Protein AF-A0AAD2FUW9-F1 (afdb_monomer_lite)

InterPro domains:
  IPR036770 Ankyrin repeat-containing domain superfamily [G3DSA:1.25.40.20] (1-217)
  IPR036770 Ankyrin repeat-containing domain superfamily [G3DSA:1.25.40.20] (289-373)
  IPR036770 Ankyrin repeat-containing domain superfamily [SSF48403] (142-367)

Secondary structure (DSSP, 8-state):
--HHHHHHHHTS-HHHHHHHHHHHHHHTT--HHHHHH-TT---------SHHHHHHHHHHHHTTTTTTGGGSTTSS-HHHHHHHHT-HHHHHHHHHHHHTT--S-GGG-HHHHHHHT---STT---HHHHHHHHTTTS--HHHHHHHHHHHHHT--TT---TT---HHHHHSSTT--HHHHHHHHHHHHHHTTGGGTTSEEEE-S-SSTTTTT-EEEEEEEETTTTEEEEEEGGGTEEEEE-GGGEEE----PPPPTTS--TT-EEEE-S-SSTTTTT-EEEEEEEETTTTEEEEEEGGGTEEEEE-GGGEEE-S-PPPGGG---TTS--HHHHHHHTT-HHHHHIIIIIS---S----TTS--HHHHHHH-TTGGGSHHHHHHHHHHHHHHHHHHHHHHHTT-

Radius of gyration: 22.07 Å; chains: 1; bounding box: 56×53×55 Å

Structure (mmCIF, N/CA/C/O backbone):
data_AF-A0AAD2FUW9-F1
#
_entry.id   AF-A0AAD2FUW9-F1
#
loop_
_atom_site.group_PDB
_atom_site.id
_atom_site.type_symbol
_atom_site.label_atom_id
_atom_site.label_alt_id
_atom_site.label_comp_id
_atom_site.label_asym_id
_atom_site.label_entity_id
_atom_site.label_seq_id
_atom_site.pdbx_PDB_ins_code
_atom_site.Cartn_x
_atom_site.Cartn_y
_atom_site.Cartn_z
_atom_site.occupancy
_atom_site.B_iso_or_equiv
_atom_site.auth_seq_id
_atom_site.auth_comp_id
_atom_site.auth_asym_id
_atom_site.auth_atom_id
_atom_site.pdbx_PDB_model_num
ATOM 1 N N . MET A 1 1 ? 17.061 1.775 -20.281 1.00 56.28 1 MET A N 1
ATOM 2 C CA . MET A 1 1 ? 17.324 2.975 -19.473 1.00 56.28 1 MET A CA 1
ATOM 3 C C . MET A 1 1 ? 17.873 4.019 -20.409 1.00 56.28 1 MET A C 1
ATOM 5 O O . MET A 1 1 ? 18.881 3.751 -21.060 1.00 56.28 1 MET A O 1
ATOM 9 N N . ASP A 1 2 ? 17.175 5.142 -20.537 1.00 68.62 2 ASP A N 1
ATOM 10 C CA . ASP A 1 2 ? 17.707 6.316 -21.220 1.00 68.62 2 ASP A CA 1
ATOM 11 C C . ASP A 1 2 ? 18.901 6.860 -20.421 1.00 68.62 2 ASP A C 1
ATOM 13 O O . ASP A 1 2 ? 18.748 7.489 -19.372 1.00 68.62 2 ASP A O 1
ATOM 17 N N . THR A 1 3 ? 20.109 6.572 -20.907 1.00 80.06 3 THR A N 1
ATOM 18 C CA . THR A 1 3 ? 21.352 6.999 -20.260 1.00 80.06 3 THR A CA 1
ATOM 19 C C . THR A 1 3 ? 21.482 8.520 -20.193 1.00 80.06 3 THR A C 1
ATOM 21 O O . THR A 1 3 ? 22.290 9.014 -19.414 1.00 80.06 3 THR A O 1
ATOM 24 N N . GLU A 1 4 ? 20.728 9.278 -20.994 1.00 90.44 4 GLU A N 1
ATOM 25 C CA . GLU A 1 4 ? 20.796 10.740 -20.998 1.00 90.44 4 GLU A CA 1
ATOM 26 C C . GLU A 1 4 ? 20.010 11.361 -19.840 1.00 90.44 4 GLU A C 1
ATOM 28 O O . GLU A 1 4 ? 20.509 12.289 -19.202 1.00 90.44 4 GLU A O 1
ATOM 33 N N . LEU A 1 5 ? 18.831 10.824 -19.501 1.00 89.00 5 LEU A N 1
ATOM 34 C CA . LEU A 1 5 ? 18.057 11.306 -18.351 1.00 89.00 5 LEU A CA 1
ATOM 35 C C . LEU A 1 5 ? 18.817 11.088 -17.037 1.00 89.00 5 LEU A C 1
ATOM 37 O O . LEU A 1 5 ? 18.909 11.999 -16.214 1.00 89.00 5 LEU A O 1
ATOM 41 N N . GLU A 1 6 ? 19.394 9.898 -16.861 1.00 88.44 6 GLU A N 1
ATOM 42 C CA . GLU A 1 6 ? 20.200 9.574 -15.683 1.00 88.44 6 GLU A CA 1
ATOM 43 C C . GLU A 1 6 ? 21.413 10.510 -15.568 1.00 88.44 6 GLU A C 1
ATOM 45 O O . GLU A 1 6 ? 21.609 11.134 -14.525 1.00 88.44 6 GLU A O 1
ATOM 50 N N . LYS A 1 7 ? 22.178 10.701 -16.655 1.00 90.44 7 LYS A N 1
ATOM 51 C CA . LYS A 1 7 ? 23.302 11.655 -16.686 1.00 90.44 7 LYS A CA 1
ATOM 52 C C . LYS A 1 7 ? 22.860 13.080 -16.353 1.00 90.44 7 LYS A C 1
ATOM 54 O O . LYS A 1 7 ? 23.540 13.758 -15.584 1.00 90.44 7 LYS A O 1
ATOM 59 N N . LYS A 1 8 ? 21.729 13.534 -16.910 1.00 92.62 8 LYS A N 1
ATOM 60 C CA . LYS A 1 8 ? 21.177 14.867 -16.637 1.00 92.62 8 LYS A CA 1
ATOM 61 C C . LYS A 1 8 ? 20.884 15.027 -15.150 1.00 92.62 8 LYS A C 1
ATOM 63 O O . LYS A 1 8 ? 21.345 15.993 -14.552 1.00 92.62 8 LYS A O 1
ATOM 68 N N . LEU A 1 9 ? 20.173 14.081 -14.542 1.00 89.00 9 LEU A N 1
ATOM 69 C CA . LEU A 1 9 ? 19.830 14.154 -13.123 1.00 89.00 9 LEU A CA 1
ATOM 70 C C . LEU A 1 9 ? 21.070 14.085 -12.227 1.00 89.00 9 LEU A C 1
ATOM 72 O O . LEU A 1 9 ? 21.201 14.904 -11.323 1.00 89.00 9 LEU A O 1
ATOM 76 N N . LEU A 1 10 ? 22.026 13.201 -12.523 1.00 87.94 10 LEU A N 1
ATOM 77 C CA . LEU A 1 10 ? 23.284 13.101 -11.773 1.00 87.94 10 LEU A CA 1
ATOM 78 C C . LEU A 1 10 ? 24.150 14.371 -11.856 1.00 87.94 10 LEU A C 1
ATOM 80 O O . LEU A 1 10 ? 24.981 14.590 -10.978 1.00 87.94 10 LEU A O 1
ATOM 84 N N . SER A 1 11 ? 23.960 15.210 -12.879 1.00 91.19 11 SER A N 1
ATOM 85 C CA . SER A 1 11 ? 24.664 16.494 -13.020 1.00 91.19 11 SER A CA 1
ATOM 86 C C . SER A 1 11 ? 24.073 17.637 -12.181 1.00 91.19 11 SER A C 1
ATOM 88 O O . SER A 1 11 ? 24.703 18.686 -12.046 1.00 91.19 11 SER A O 1
ATOM 90 N N . LEU A 1 12 ? 22.872 17.453 -11.625 1.00 89.19 12 LEU A N 1
ATOM 91 C CA . LEU A 1 12 ? 22.152 18.457 -10.844 1.00 89.19 12 LEU A CA 1
ATOM 92 C C . LEU A 1 12 ? 22.342 18.223 -9.339 1.00 89.19 12 LEU A C 1
ATOM 94 O O . LEU A 1 12 ? 22.455 17.083 -8.880 1.00 89.19 12 LEU A O 1
ATOM 98 N N . ASP A 1 13 ? 22.301 19.302 -8.552 1.00 87.06 13 ASP A N 1
ATOM 99 C CA . ASP A 1 13 ? 22.172 19.190 -7.096 1.00 87.06 13 ASP A CA 1
ATOM 100 C C . ASP A 1 13 ? 20.789 18.638 -6.698 1.00 87.06 13 ASP A C 1
ATOM 102 O O . ASP A 1 13 ? 19.893 18.473 -7.530 1.00 87.06 13 ASP A O 1
ATOM 106 N N . ILE A 1 14 ? 20.583 18.355 -5.409 1.00 82.50 14 ILE A N 1
ATOM 107 C CA . ILE A 1 14 ? 19.335 17.727 -4.960 1.00 82.50 14 ILE A CA 1
ATOM 108 C C . ILE A 1 14 ? 18.086 18.576 -5.246 1.00 82.50 14 ILE A C 1
ATOM 110 O O . ILE A 1 14 ? 17.020 18.032 -5.538 1.00 82.50 14 ILE A O 1
ATOM 114 N N . ASN A 1 15 ? 18.196 19.904 -5.197 1.00 84.69 15 ASN A N 1
ATOM 115 C CA . ASN A 1 15 ? 17.069 20.791 -5.476 1.00 84.69 15 ASN A CA 1
ATOM 116 C C . ASN A 1 15 ? 16.782 20.844 -6.981 1.00 84.69 15 ASN A C 1
ATOM 118 O O . ASN A 1 15 ? 15.618 20.800 -7.380 1.00 84.69 15 ASN A O 1
ATOM 122 N N . GLY A 1 16 ? 17.829 20.863 -7.806 1.00 88.81 16 GLY A N 1
ATOM 123 C CA . GLY A 1 16 ? 17.747 20.772 -9.258 1.00 88.81 16 GLY A CA 1
ATOM 124 C C . GLY A 1 16 ? 17.130 19.454 -9.713 1.00 88.81 16 GLY A C 1
ATOM 125 O O . GLY A 1 16 ? 16.230 19.467 -10.547 1.00 88.81 16 GLY A O 1
ATOM 126 N N . GLN A 1 17 ? 17.521 18.327 -9.114 1.00 87.25 17 GLN A N 1
ATOM 127 C CA . GLN A 1 17 ? 16.912 17.026 -9.402 1.00 87.25 17 GLN A CA 1
ATOM 128 C C . GLN A 1 17 ? 15.429 16.992 -9.042 1.00 87.25 17 GLN A C 1
ATOM 130 O O . GLN A 1 17 ? 14.609 16.566 -9.853 1.00 87.25 17 GLN A O 1
ATOM 135 N N . ARG A 1 18 ? 15.058 17.488 -7.854 1.00 85.12 18 ARG A N 1
ATOM 136 C CA . ARG A 1 18 ? 13.651 17.598 -7.441 1.00 85.12 18 ARG A CA 1
ATOM 137 C C . ARG A 1 18 ? 12.851 18.461 -8.415 1.00 85.12 18 ARG A C 1
ATOM 139 O O . ARG A 1 18 ? 11.754 18.072 -8.807 1.00 85.12 18 ARG A O 1
ATOM 146 N N . ALA A 1 19 ? 13.388 19.613 -8.815 1.00 88.50 19 ALA A N 1
ATOM 147 C CA . ALA A 1 19 ? 12.740 20.504 -9.772 1.00 88.50 19 ALA A CA 1
ATOM 148 C C . ALA A 1 19 ? 12.576 19.844 -11.152 1.00 88.50 19 ALA A C 1
ATOM 150 O O . ALA A 1 19 ? 11.492 19.901 -11.731 1.00 88.50 19 ALA A O 1
ATOM 151 N N . GLU A 1 20 ? 13.611 19.162 -11.643 1.00 92.31 20 GLU A N 1
ATOM 152 C CA . GLU A 1 20 ? 13.583 18.444 -12.918 1.00 92.31 20 GLU A CA 1
ATOM 153 C C . GLU A 1 20 ? 12.576 17.285 -12.894 1.00 92.31 20 GLU A C 1
ATOM 155 O O . GLU A 1 20 ? 11.728 17.198 -13.777 1.00 92.31 20 GLU A O 1
ATOM 160 N N . ILE A 1 21 ? 12.588 16.439 -11.857 1.00 89.56 21 ILE A N 1
ATOM 161 C CA . ILE A 1 21 ? 11.624 15.337 -11.708 1.00 89.56 21 ILE A CA 1
ATOM 162 C C . ILE A 1 21 ? 10.194 15.880 -11.655 1.00 89.56 21 ILE A C 1
ATOM 164 O O . ILE A 1 21 ? 9.309 15.340 -12.318 1.00 89.56 21 ILE A O 1
ATOM 168 N N . ARG A 1 22 ? 9.950 16.968 -10.912 1.00 87.94 22 ARG A N 1
ATOM 169 C CA . ARG A 1 22 ? 8.628 17.614 -10.883 1.00 87.94 22 ARG A CA 1
ATOM 170 C C . ARG A 1 22 ? 8.219 18.130 -12.260 1.00 87.94 22 ARG A C 1
ATOM 172 O O . ARG A 1 22 ? 7.081 17.909 -12.657 1.00 87.94 22 ARG A O 1
ATOM 179 N N . SER A 1 23 ? 9.136 18.761 -12.992 1.00 91.56 23 SER A N 1
ATOM 180 C CA . SER A 1 23 ? 8.902 19.220 -14.366 1.00 91.56 23 SER A CA 1
ATOM 181 C C . SER A 1 23 ? 8.513 18.061 -15.292 1.00 91.56 23 SER A C 1
ATOM 183 O O . SER A 1 23 ? 7.518 18.141 -16.013 1.00 91.56 23 SER A O 1
ATOM 185 N N . LEU A 1 24 ? 9.224 16.933 -15.207 1.00 92.12 24 LEU A N 1
ATOM 186 C CA . LEU A 1 24 ? 8.919 15.734 -15.990 1.00 92.12 24 LEU A CA 1
ATOM 187 C C . LEU A 1 24 ? 7.560 15.130 -15.610 1.00 92.12 24 LEU A C 1
ATOM 189 O O . LEU A 1 24 ? 6.786 14.773 -16.496 1.00 92.12 24 LEU A O 1
ATOM 193 N N . LEU A 1 25 ? 7.225 15.075 -14.318 1.00 89.25 25 LEU A N 1
ATOM 194 C CA . LEU A 1 25 ? 5.921 14.592 -13.850 1.00 89.25 25 LEU A CA 1
ATOM 195 C C . LEU A 1 25 ? 4.767 15.495 -14.319 1.00 89.25 25 LEU A C 1
ATOM 197 O O . LEU A 1 25 ? 3.722 14.987 -14.729 1.00 89.25 25 LEU A O 1
ATOM 201 N N . LEU A 1 26 ? 4.962 16.816 -14.329 1.00 89.56 26 LEU A N 1
ATOM 202 C CA . LEU A 1 26 ? 3.998 17.763 -14.900 1.00 89.56 26 LEU A CA 1
ATOM 203 C C . LEU A 1 26 ? 3.840 17.565 -16.415 1.00 89.56 26 LEU A C 1
ATOM 205 O O . LEU A 1 26 ? 2.726 17.657 -16.928 1.00 89.56 26 LEU A O 1
ATOM 209 N N . SER A 1 27 ? 4.922 17.232 -17.130 1.00 91.94 27 SER A N 1
ATOM 210 C CA . SER A 1 27 ? 4.875 16.995 -18.582 1.00 91.94 27 SER A CA 1
ATOM 211 C C . SER A 1 27 ? 4.010 15.793 -18.985 1.00 91.94 27 SER A C 1
ATOM 213 O O . SER A 1 27 ? 3.489 15.765 -20.098 1.00 91.94 27 SER A O 1
ATOM 215 N N . VAL A 1 28 ? 3.802 14.842 -18.066 1.00 90.31 28 VAL A N 1
ATOM 216 C CA . VAL A 1 28 ? 2.911 13.678 -18.233 1.00 90.31 28 VAL A CA 1
ATOM 217 C C . VAL A 1 28 ? 1.548 13.880 -17.560 1.00 90.31 28 VAL A C 1
ATOM 219 O O . VAL A 1 28 ? 0.878 12.918 -17.186 1.00 90.31 28 VAL A O 1
ATOM 222 N N . GLU A 1 29 ? 1.153 15.143 -17.372 1.00 87.50 29 GLU A N 1
ATOM 223 C CA . GLU A 1 29 ? -0.141 15.557 -16.815 1.00 87.50 29 GLU A CA 1
ATOM 224 C C . GLU A 1 29 ? -0.378 15.073 -15.371 1.00 87.50 29 GLU A C 1
ATOM 226 O O . GLU A 1 29 ? -1.518 14.966 -14.925 1.00 87.50 29 GLU A O 1
ATOM 231 N N . THR A 1 30 ? 0.689 14.803 -14.606 1.00 83.88 30 THR A N 1
ATOM 232 C CA . THR A 1 30 ? 0.552 14.491 -13.178 1.00 83.88 30 THR A CA 1
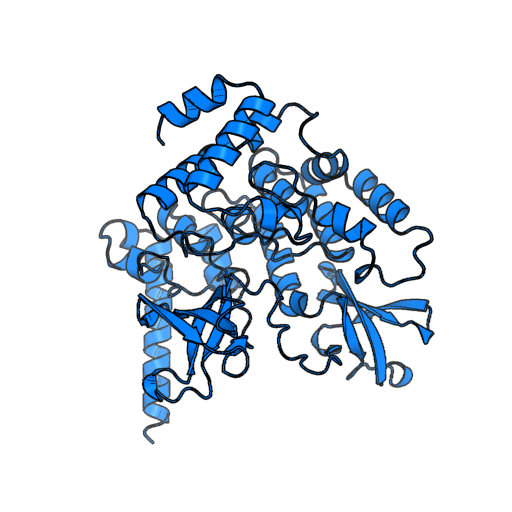ATOM 233 C C . THR A 1 30 ? 0.314 15.766 -12.389 1.00 83.88 30 THR A C 1
ATOM 235 O O . THR A 1 30 ? 1.207 16.603 -12.268 1.00 83.88 30 THR A O 1
ATOM 238 N N . ASP A 1 31 ? -0.867 15.881 -11.793 1.00 80.44 31 ASP A N 1
ATOM 239 C CA . ASP A 1 31 ? -1.191 16.990 -10.902 1.00 80.44 31 ASP A CA 1
ATOM 240 C C . ASP A 1 31 ? -0.495 16.818 -9.540 1.00 80.44 31 ASP A C 1
ATOM 242 O O . ASP A 1 31 ? -0.929 16.059 -8.666 1.00 80.44 31 ASP A O 1
ATOM 246 N N . LEU A 1 32 ? 0.639 17.503 -9.380 1.00 75.25 32 LEU A N 1
ATOM 247 C CA . LEU A 1 32 ? 1.437 17.480 -8.154 1.00 75.25 32 LEU A CA 1
ATOM 248 C C . LEU A 1 32 ? 0.873 18.382 -7.049 1.00 75.25 32 LEU A C 1
ATOM 250 O O . LEU A 1 32 ? 1.237 18.188 -5.884 1.00 75.25 32 LEU A O 1
ATOM 254 N N . ASP A 1 33 ? 0.005 19.332 -7.391 1.00 73.75 33 ASP A N 1
ATOM 255 C CA . ASP A 1 33 ? -0.571 20.288 -6.443 1.00 73.75 33 ASP A CA 1
ATOM 256 C C . ASP A 1 33 ? -1.813 19.686 -5.783 1.00 73.75 33 ASP A C 1
ATOM 258 O O . ASP A 1 33 ? -1.909 19.665 -4.556 1.00 73.75 33 ASP A O 1
ATOM 262 N N . LEU A 1 34 ? -2.664 19.010 -6.566 1.00 67.50 34 LEU A N 1
ATOM 263 C CA . LEU A 1 34 ? -3.716 18.132 -6.039 1.00 67.50 34 LEU A CA 1
ATOM 264 C C . LEU A 1 34 ? -3.134 17.068 -5.100 1.00 67.50 34 LEU A C 1
ATOM 266 O O . LEU A 1 34 ? -3.734 16.700 -4.091 1.00 67.50 34 LEU A O 1
ATOM 270 N N . ALA A 1 35 ? -1.931 16.590 -5.417 1.00 60.31 35 ALA A N 1
ATOM 271 C CA . ALA A 1 35 ? -1.193 15.687 -4.557 1.00 60.31 35 ALA A CA 1
ATOM 272 C C . ALA A 1 35 ? -0.759 16.360 -3.247 1.00 60.31 35 ALA A C 1
ATOM 274 O O . ALA A 1 35 ? -0.782 15.722 -2.197 1.00 60.31 35 ALA A O 1
ATOM 275 N N . ALA A 1 36 ? -0.285 17.608 -3.286 1.00 61.47 36 ALA A N 1
ATOM 276 C CA . ALA A 1 36 ? 0.243 18.319 -2.120 1.00 61.47 36 ALA A CA 1
ATOM 277 C C . ALA A 1 36 ? -0.822 18.551 -1.037 1.00 61.47 36 ALA A C 1
ATOM 279 O O . ALA A 1 36 ? -0.511 18.397 0.145 1.00 61.47 36 ALA A O 1
ATOM 280 N N . ASP A 1 37 ? -2.064 18.815 -1.445 1.00 58.72 37 ASP A N 1
ATOM 281 C CA . ASP A 1 37 ? -3.184 19.056 -0.531 1.00 58.72 37 ASP A CA 1
ATOM 282 C C . ASP A 1 37 ? -3.843 17.767 -0.010 1.00 58.72 37 ASP A C 1
ATOM 284 O O . ASP A 1 37 ? -4.567 17.793 0.990 1.00 58.72 37 ASP A O 1
ATOM 288 N N . GLU A 1 38 ? -3.583 16.611 -0.636 1.00 64.75 38 GLU A N 1
ATOM 289 C CA . GLU A 1 38 ? -4.137 15.336 -0.190 1.00 64.75 38 GLU A CA 1
ATOM 290 C C . GLU A 1 38 ? -3.211 14.634 0.827 1.00 64.75 38 GLU A C 1
ATOM 292 O O . GLU A 1 38 ? -2.149 14.114 0.464 1.00 64.75 38 GLU A O 1
ATOM 297 N N . PRO A 1 39 ? -3.623 14.496 2.103 1.00 54.44 39 PRO A N 1
ATOM 298 C CA . PRO A 1 39 ? -2.779 13.909 3.145 1.00 54.44 39 PRO A CA 1
ATOM 299 C C . PRO A 1 39 ? -2.497 12.418 2.924 1.00 54.44 39 PRO A C 1
ATOM 301 O O . PRO A 1 39 ? -1.530 11.895 3.461 1.00 54.44 39 PRO A O 1
ATOM 304 N N . TYR A 1 40 ? -3.319 11.728 2.130 1.00 60.38 40 TYR A N 1
ATOM 305 C CA . TYR A 1 40 ? -3.131 10.316 1.781 1.00 60.38 40 TYR A CA 1
ATOM 306 C C . TYR A 1 40 ? -2.242 10.119 0.555 1.00 60.38 40 TYR A C 1
ATOM 308 O O . TYR A 1 40 ? -1.961 8.976 0.194 1.00 60.38 40 TYR A O 1
ATOM 316 N N . GLY A 1 41 ? -1.798 11.226 -0.061 1.00 55.09 41 GLY A N 1
ATOM 317 C CA . GLY A 1 41 ? -0.913 11.275 -1.220 1.00 55.09 41 GLY A CA 1
ATOM 318 C C . GLY A 1 41 ? -1.315 10.339 -2.342 1.00 55.09 41 GLY A C 1
ATOM 319 O O . GLY A 1 41 ? -0.443 9.866 -3.065 1.00 55.09 41 GLY A O 1
ATOM 320 N N . ASN A 1 42 ? -2.619 10.096 -2.479 1.00 63.44 42 ASN A N 1
ATOM 321 C CA . ASN A 1 42 ? -3.122 9.392 -3.629 1.00 63.44 42 ASN A CA 1
ATOM 322 C C . ASN A 1 42 ? -3.060 10.312 -4.845 1.00 63.44 42 ASN A C 1
ATOM 324 O O . ASN A 1 42 ? -2.846 9.783 -5.905 1.00 63.44 42 ASN A O 1
ATOM 328 N N . ALA A 1 43 ? -3.053 11.644 -4.753 1.00 67.56 43 ALA A N 1
ATOM 329 C CA . ALA A 1 43 ? -2.789 12.499 -5.917 1.00 67.56 43 ALA A CA 1
ATOM 330 C C . ALA A 1 43 ? -3.676 12.146 -7.133 1.00 67.56 43 ALA A C 1
ATOM 332 O O . ALA A 1 43 ? -4.720 11.497 -7.016 1.00 67.56 43 ALA A O 1
ATOM 333 N N . ASP A 1 44 ? -3.252 12.549 -8.329 1.00 77.44 44 ASP A N 1
ATOM 334 C CA . ASP A 1 44 ? -3.806 11.975 -9.545 1.00 77.44 44 ASP A CA 1
ATOM 335 C C . ASP A 1 44 ? -3.321 10.526 -9.760 1.00 77.44 44 ASP A C 1
ATOM 337 O O . ASP A 1 44 ? -2.184 10.281 -10.163 1.00 77.44 44 ASP A O 1
ATOM 341 N N . GLN A 1 45 ? -4.212 9.563 -9.510 1.00 84.06 45 GLN A N 1
ATOM 342 C CA . GLN A 1 45 ? -4.023 8.135 -9.816 1.00 84.06 45 GLN A CA 1
ATOM 343 C C . GLN A 1 45 ? -4.569 7.740 -11.190 1.00 84.06 45 GLN A C 1
ATOM 345 O O . GLN A 1 45 ? -4.785 6.552 -11.446 1.00 84.06 45 GLN A O 1
ATOM 350 N N . SER A 1 46 ? -4.846 8.708 -12.068 1.00 81.62 46 SER A N 1
ATOM 351 C CA . SER A 1 46 ? -5.273 8.408 -13.427 1.00 81.62 46 SER A CA 1
ATOM 352 C C . SER A 1 46 ? -4.219 7.570 -14.161 1.00 81.62 46 SER A C 1
ATOM 354 O O . SER A 1 46 ? -3.005 7.738 -13.987 1.00 81.62 46 SER A O 1
ATOM 356 N N . ILE A 1 47 ? -4.705 6.627 -14.971 1.00 85.38 47 ILE A N 1
ATOM 357 C CA . ILE A 1 47 ? -3.851 5.816 -15.838 1.00 85.38 47 ILE A CA 1
ATOM 358 C C . ILE A 1 47 ? -3.219 6.734 -16.884 1.00 85.38 47 ILE A C 1
ATOM 360 O O . ILE A 1 47 ? -3.918 7.467 -17.584 1.00 85.38 47 ILE A O 1
ATOM 364 N N . ILE A 1 48 ? -1.902 6.633 -17.044 1.00 87.81 48 ILE A N 1
ATOM 365 C CA . ILE A 1 48 ? -1.153 7.354 -18.070 1.00 87.81 48 ILE A CA 1
ATOM 366 C C . ILE A 1 48 ? -1.405 6.664 -19.417 1.00 87.81 48 ILE A C 1
ATOM 368 O O . ILE A 1 48 ? -0.893 5.576 -19.697 1.00 87.81 48 ILE A O 1
ATOM 372 N N . LEU A 1 49 ? -2.229 7.285 -20.263 1.00 85.94 49 LEU A N 1
ATOM 373 C CA . LEU A 1 49 ? -2.696 6.682 -21.518 1.00 85.94 49 LEU A CA 1
ATOM 374 C C . LEU A 1 49 ? -1.660 6.731 -22.649 1.00 85.94 49 LEU A C 1
ATOM 376 O O . LEU A 1 49 ? -1.631 5.826 -23.488 1.00 85.94 49 LEU A O 1
ATOM 380 N N . LYS A 1 50 ? -0.792 7.748 -22.686 1.00 90.12 50 LYS A N 1
ATOM 381 C CA . LYS A 1 50 ? 0.227 7.888 -23.737 1.00 90.12 50 LYS A CA 1
ATOM 382 C C . LYS A 1 50 ? 1.417 6.973 -23.432 1.00 90.12 50 LYS A C 1
ATOM 384 O O . LYS A 1 50 ? 1.993 7.048 -22.353 1.00 90.12 50 LYS A O 1
ATOM 389 N N . SER A 1 51 ? 1.807 6.127 -24.390 1.00 90.06 51 SER A N 1
ATOM 390 C CA . SER A 1 51 ? 2.922 5.179 -24.198 1.00 90.06 51 SER A CA 1
ATOM 391 C C . SER A 1 51 ? 4.234 5.884 -23.856 1.00 90.06 51 SER A C 1
ATOM 393 O O . SER A 1 51 ? 4.898 5.487 -22.910 1.00 90.06 51 SER A O 1
ATOM 395 N N . LYS A 1 52 ? 4.566 6.971 -24.567 1.00 92.00 52 LYS A N 1
ATOM 396 C CA . LYS A 1 52 ? 5.792 7.749 -24.328 1.00 92.00 52 LYS A CA 1
ATOM 397 C C . LYS A 1 52 ? 5.871 8.284 -22.893 1.00 92.00 52 LYS A C 1
ATOM 399 O O . LYS A 1 52 ? 6.933 8.252 -22.283 1.00 92.00 52 LYS A O 1
ATOM 404 N N . ASP A 1 53 ? 4.741 8.731 -22.355 1.00 93.56 53 ASP A N 1
ATOM 405 C CA . ASP A 1 53 ? 4.643 9.243 -20.988 1.00 93.56 53 ASP A CA 1
ATOM 406 C C . ASP A 1 53 ? 4.824 8.106 -19.970 1.00 93.56 53 ASP A C 1
ATOM 408 O O . ASP A 1 53 ? 5.510 8.274 -18.962 1.00 93.56 53 ASP A O 1
ATOM 412 N N . ARG A 1 54 ? 4.276 6.911 -20.258 1.00 91.62 54 ARG A N 1
ATOM 413 C CA . ARG A 1 54 ? 4.535 5.711 -19.446 1.00 91.62 54 ARG A CA 1
ATOM 414 C C . ARG A 1 54 ? 6.014 5.345 -19.446 1.00 91.62 54 ARG A C 1
ATOM 416 O O . ARG A 1 54 ? 6.542 5.036 -18.385 1.00 91.62 54 ARG A O 1
ATOM 423 N N . ASP A 1 55 ? 6.668 5.383 -20.602 1.00 90.31 55 ASP A N 1
ATOM 424 C CA . ASP A 1 55 ? 8.087 5.045 -20.731 1.00 90.31 55 ASP A CA 1
ATOM 425 C C . ASP A 1 55 ? 8.967 6.027 -19.950 1.00 90.31 55 ASP A C 1
ATOM 427 O O . ASP A 1 55 ? 9.786 5.590 -19.144 1.00 90.31 55 ASP A O 1
ATOM 431 N N . LEU A 1 56 ? 8.700 7.335 -20.055 1.00 91.69 56 LEU A N 1
ATOM 432 C CA . LEU A 1 56 ? 9.367 8.353 -19.238 1.00 91.69 56 LEU A CA 1
ATOM 433 C C . LEU A 1 56 ? 9.197 8.085 -17.734 1.00 91.69 56 LEU A C 1
ATOM 435 O O . LEU A 1 56 ? 10.159 8.135 -16.970 1.00 91.69 56 LEU A O 1
ATOM 439 N N . CYS A 1 57 ? 7.980 7.773 -17.288 1.00 90.44 57 CYS A N 1
ATOM 440 C CA . CYS A 1 57 ? 7.721 7.449 -15.887 1.00 90.44 57 CYS A CA 1
ATOM 441 C C . CYS A 1 57 ? 8.378 6.134 -15.436 1.00 90.44 57 CYS A C 1
ATOM 443 O O . CYS A 1 57 ? 8.785 6.030 -14.279 1.00 90.44 57 CYS A O 1
ATOM 445 N N . ARG A 1 58 ? 8.501 5.133 -16.319 1.00 89.38 58 ARG A N 1
ATOM 446 C CA . ARG A 1 58 ? 9.255 3.900 -16.044 1.00 89.38 58 ARG A CA 1
ATOM 447 C C . ARG A 1 58 ? 10.741 4.192 -15.892 1.00 89.38 58 ARG A C 1
ATOM 449 O O . ARG A 1 58 ? 11.342 3.669 -14.959 1.00 89.38 58 ARG A O 1
ATOM 456 N N . ASP A 1 59 ? 11.310 5.039 -16.747 1.00 88.75 59 ASP A N 1
ATOM 457 C CA . ASP A 1 59 ? 12.706 5.464 -16.631 1.00 88.75 59 ASP A CA 1
ATOM 458 C C . ASP A 1 59 ? 12.934 6.246 -15.327 1.00 88.75 59 ASP A C 1
ATOM 460 O O . ASP A 1 59 ? 13.850 5.914 -14.577 1.00 88.75 59 ASP A O 1
ATOM 464 N N . LEU A 1 60 ? 12.042 7.185 -14.978 1.00 87.31 60 LEU A N 1
ATOM 465 C CA . LEU A 1 60 ? 12.061 7.893 -13.687 1.00 87.31 60 LEU A CA 1
ATOM 466 C C . LEU A 1 60 ? 11.975 6.943 -12.483 1.00 87.31 60 LEU A C 1
ATOM 468 O O . LEU A 1 60 ? 12.648 7.149 -11.473 1.00 87.31 60 LEU A O 1
ATOM 472 N N . PHE A 1 61 ? 11.147 5.903 -12.567 1.00 86.06 61 PHE A N 1
ATOM 473 C CA . PHE A 1 61 ? 11.060 4.886 -11.524 1.00 86.06 61 PHE A CA 1
ATOM 474 C C . PHE A 1 61 ? 12.335 4.040 -11.438 1.00 86.06 61 PHE A C 1
ATOM 476 O O . PHE A 1 61 ? 12.817 3.771 -10.339 1.00 86.06 61 PHE A O 1
ATOM 483 N N . ALA A 1 62 ? 12.887 3.632 -12.583 1.00 84.12 62 ALA A N 1
ATOM 484 C CA . ALA A 1 62 ? 14.057 2.763 -12.668 1.00 84.12 62 ALA A CA 1
ATOM 485 C C . ALA A 1 62 ? 15.307 3.403 -12.049 1.00 84.12 62 ALA A C 1
ATOM 487 O O . ALA A 1 62 ? 16.057 2.720 -11.357 1.00 84.12 62 ALA A O 1
ATOM 488 N N . ILE A 1 63 ? 15.486 4.716 -12.219 1.00 81.50 63 ILE A N 1
ATOM 489 C CA . ILE A 1 63 ? 16.573 5.471 -11.572 1.00 81.50 63 ILE A CA 1
ATOM 490 C C . ILE A 1 63 ? 16.332 5.711 -10.066 1.00 81.50 63 ILE A C 1
ATOM 492 O O . ILE A 1 63 ? 17.206 6.222 -9.364 1.00 81.50 63 ILE A O 1
ATOM 496 N N . GLY A 1 64 ? 15.156 5.331 -9.550 1.00 74.94 64 GLY A N 1
ATOM 497 C CA . GLY A 1 64 ? 14.748 5.530 -8.160 1.00 74.94 64 GLY A CA 1
ATOM 498 C C . GLY A 1 64 ? 14.221 6.936 -7.864 1.00 74.94 64 GLY A C 1
ATOM 499 O O . GLY A 1 64 ? 14.141 7.317 -6.698 1.00 74.94 64 GLY A O 1
ATOM 500 N N . GLY A 1 65 ? 13.869 7.718 -8.890 1.00 79.62 65 GLY A N 1
ATOM 501 C CA . GLY A 1 65 ? 13.555 9.138 -8.754 1.00 79.62 65 GLY A CA 1
ATOM 502 C C . GLY A 1 65 ? 14.707 9.888 -8.091 1.00 79.62 65 GLY A C 1
ATOM 503 O O . GLY A 1 65 ? 15.848 9.798 -8.531 1.00 79.62 65 GLY A O 1
ATOM 504 N N . ASP A 1 66 ? 14.416 10.595 -7.002 1.00 70.19 66 ASP A N 1
ATOM 505 C CA . ASP A 1 66 ? 15.435 11.243 -6.180 1.00 70.19 66 ASP A CA 1
ATOM 506 C C . ASP A 1 66 ? 15.929 10.367 -5.022 1.00 70.19 66 ASP A C 1
ATOM 508 O O . ASP A 1 66 ? 16.852 10.794 -4.348 1.00 70.19 66 ASP A O 1
ATOM 512 N N . VAL A 1 67 ? 15.415 9.146 -4.801 1.00 71.25 67 VAL A N 1
ATOM 513 C CA . VAL A 1 67 ? 15.758 8.304 -3.627 1.00 71.25 67 VAL A CA 1
ATOM 514 C C . VAL A 1 67 ? 17.274 8.129 -3.471 1.00 71.25 67 VAL A C 1
ATOM 516 O O . VAL A 1 67 ? 17.815 8.303 -2.377 1.00 71.25 67 VAL A O 1
ATOM 519 N N . ASN A 1 68 ? 17.972 7.839 -4.571 1.00 65.44 68 ASN A N 1
ATOM 520 C CA . ASN A 1 68 ? 19.419 7.614 -4.562 1.00 65.44 68 ASN A CA 1
ATOM 521 C C . ASN A 1 68 ? 20.213 8.913 -4.348 1.00 65.44 68 ASN A C 1
ATOM 523 O O . ASN A 1 68 ? 21.202 8.921 -3.617 1.00 65.44 68 ASN A O 1
ATOM 527 N N . ALA A 1 69 ? 19.752 10.031 -4.913 1.00 59.25 69 ALA A N 1
ATOM 528 C CA . ALA A 1 69 ? 20.372 11.341 -4.716 1.00 59.25 69 ALA A CA 1
ATOM 529 C C . ALA A 1 69 ? 20.057 11.961 -3.345 1.00 59.25 69 ALA A C 1
ATOM 531 O O . ALA A 1 69 ? 20.868 12.696 -2.783 1.00 59.25 69 ALA A O 1
ATOM 532 N N . THR A 1 70 ? 18.912 11.605 -2.755 1.00 56.59 70 THR A N 1
ATOM 533 C CA . THR A 1 70 ? 18.527 11.911 -1.372 1.00 56.59 70 THR A CA 1
ATOM 534 C C . THR A 1 70 ? 19.296 11.087 -0.335 1.00 56.59 70 THR A C 1
ATOM 536 O O . THR A 1 70 ? 19.060 11.249 0.856 1.00 56.59 70 THR A O 1
ATOM 539 N N . GLY A 1 71 ? 20.262 10.253 -0.745 1.00 54.47 71 GLY A N 1
ATOM 540 C CA . GLY A 1 71 ? 21.182 9.555 0.162 1.00 54.47 71 GLY A CA 1
ATOM 541 C C . GLY A 1 71 ? 22.036 10.485 1.039 1.00 54.47 71 GLY A C 1
ATOM 542 O O . GLY A 1 71 ? 22.703 10.022 1.961 1.00 54.47 71 GLY A O 1
ATOM 543 N N . ASN A 1 72 ? 21.995 11.798 0.797 1.00 57.88 72 ASN A N 1
ATOM 544 C CA . ASN A 1 72 ? 22.481 12.803 1.732 1.00 57.88 72 ASN A CA 1
ATOM 545 C C . ASN A 1 72 ? 21.414 13.037 2.825 1.00 57.88 72 ASN A C 1
ATOM 547 O O . ASN A 1 72 ? 20.297 13.448 2.513 1.00 57.88 72 ASN A O 1
ATOM 551 N N . ALA A 1 73 ? 21.754 12.788 4.096 1.00 57.59 73 ALA A N 1
ATOM 552 C CA . ALA A 1 73 ? 20.847 12.658 5.255 1.00 57.59 73 ALA A CA 1
ATOM 553 C C . ALA A 1 73 ? 19.851 13.818 5.515 1.00 57.59 73 ALA A C 1
ATOM 555 O O . ALA A 1 73 ? 19.003 13.713 6.397 1.00 57.59 73 ALA A O 1
ATOM 556 N N . TYR A 1 74 ? 19.930 14.909 4.756 1.00 60.56 74 TYR A N 1
ATOM 557 C CA . TYR A 1 74 ? 19.107 16.112 4.888 1.00 60.56 74 TYR A CA 1
ATOM 558 C C . TYR A 1 74 ? 17.825 16.111 4.046 1.00 60.56 74 TYR A C 1
ATOM 560 O O . TYR A 1 74 ? 17.040 17.054 4.127 1.00 60.56 74 TYR A O 1
ATOM 568 N N . ALA A 1 75 ? 17.611 15.102 3.203 1.00 71.69 75 ALA A N 1
ATOM 569 C CA . ALA A 1 75 ? 16.494 15.111 2.266 1.00 71.69 75 ALA A CA 1
ATOM 570 C C . ALA A 1 75 ? 15.197 14.479 2.796 1.00 71.69 75 ALA A C 1
ATOM 572 O O . ALA A 1 75 ? 14.125 14.836 2.299 1.00 71.69 75 ALA A O 1
ATOM 573 N N . PHE A 1 76 ? 15.300 13.579 3.776 1.00 85.12 76 PHE A N 1
ATOM 574 C CA . PHE A 1 76 ? 14.166 12.940 4.444 1.00 85.12 76 PHE A CA 1
ATOM 575 C C . PHE A 1 76 ? 13.826 13.679 5.737 1.00 85.12 76 PHE A C 1
ATOM 577 O O . PHE A 1 76 ? 14.699 14.258 6.387 1.00 85.12 76 PHE A O 1
ATOM 584 N N . SER A 1 77 ? 12.567 13.610 6.164 1.00 90.88 77 SER A N 1
ATOM 585 C CA . SER A 1 77 ? 12.231 13.948 7.542 1.00 90.88 77 SER A CA 1
ATOM 586 C C . SER A 1 77 ? 12.996 13.021 8.489 1.00 90.88 77 SER A C 1
ATOM 588 O O . SER A 1 77 ? 13.227 11.847 8.175 1.00 90.88 77 SER A O 1
ATOM 590 N N . SER A 1 78 ? 13.367 13.502 9.681 1.00 93.19 78 SER A N 1
ATOM 591 C CA . SER A 1 78 ? 14.046 12.624 10.639 1.00 93.19 78 SER A CA 1
ATOM 592 C C . SER A 1 78 ? 13.170 11.415 10.988 1.00 93.19 78 SER A C 1
ATOM 594 O O . SER A 1 78 ? 13.699 10.344 11.266 1.00 93.19 78 SER A O 1
ATOM 596 N N . PHE A 1 79 ? 11.838 11.541 10.924 1.00 95.50 79 PHE A N 1
ATOM 597 C CA . PHE A 1 79 ? 10.916 10.428 11.155 1.00 95.50 79 PHE A CA 1
ATOM 598 C C . PHE A 1 79 ? 11.027 9.373 10.049 1.00 95.50 79 PHE A C 1
ATOM 600 O O . PHE A 1 79 ? 11.231 8.194 10.344 1.00 95.50 79 PHE A O 1
ATOM 607 N N . GLY A 1 80 ? 10.970 9.796 8.782 1.00 94.81 80 GLY A N 1
ATOM 608 C CA . GLY A 1 80 ? 11.145 8.927 7.619 1.00 94.81 80 GLY A CA 1
ATOM 609 C C . GLY A 1 80 ? 12.503 8.223 7.616 1.00 94.81 80 GLY A C 1
ATOM 610 O O . GLY A 1 80 ? 12.561 7.012 7.400 1.00 94.81 80 GLY A O 1
ATOM 611 N N . LEU A 1 81 ? 13.581 8.943 7.951 1.00 92.94 81 LEU A N 1
ATOM 612 C CA . LEU A 1 81 ? 14.930 8.377 8.056 1.00 92.94 81 LEU A CA 1
ATOM 613 C C . LEU A 1 81 ? 15.020 7.301 9.148 1.00 92.94 81 LEU A C 1
ATOM 615 O O . LEU A 1 81 ? 15.547 6.220 8.893 1.00 92.94 81 LEU A O 1
ATOM 619 N N . ASN A 1 82 ? 14.478 7.561 10.343 1.00 95.62 82 ASN A N 1
ATOM 620 C CA . ASN A 1 82 ? 14.465 6.583 11.436 1.00 95.62 82 ASN A CA 1
ATOM 621 C C . ASN A 1 82 ? 13.604 5.357 11.094 1.00 95.62 82 ASN A C 1
ATOM 623 O O . ASN A 1 82 ? 13.993 4.229 11.402 1.00 95.62 82 ASN A O 1
ATOM 627 N N . CYS A 1 83 ? 12.478 5.551 10.396 1.00 96.19 83 CYS A N 1
ATOM 628 C CA . CYS A 1 83 ? 11.672 4.439 9.896 1.00 96.19 83 CYS A CA 1
ATOM 629 C C . CYS A 1 83 ? 12.471 3.574 8.914 1.00 96.19 83 CYS A C 1
ATOM 631 O O . CYS A 1 83 ? 12.572 2.360 9.086 1.00 96.19 83 CYS A O 1
ATOM 633 N N . MET A 1 84 ? 13.091 4.212 7.920 1.00 94.19 84 MET A N 1
ATOM 634 C CA . MET A 1 84 ? 13.920 3.557 6.912 1.00 94.19 84 MET A CA 1
ATOM 635 C C . MET A 1 84 ? 15.102 2.805 7.537 1.00 94.19 84 MET A C 1
ATOM 637 O O . MET A 1 84 ? 15.380 1.668 7.161 1.00 94.19 84 MET A O 1
ATOM 641 N N . ALA A 1 85 ? 15.777 3.411 8.514 1.00 93.88 85 ALA A N 1
ATOM 642 C CA . ALA A 1 85 ? 16.928 2.833 9.199 1.00 93.88 85 ALA A CA 1
ATOM 643 C C . ALA A 1 85 ? 16.563 1.712 10.190 1.00 93.88 85 ALA A C 1
ATOM 645 O O . ALA A 1 85 ? 17.469 1.013 10.655 1.00 93.88 85 ALA A O 1
ATOM 646 N N . GLY A 1 86 ? 15.272 1.511 10.484 1.00 95.69 86 GLY A N 1
ATOM 647 C CA . GLY A 1 86 ? 14.799 0.524 11.453 1.00 95.69 86 GLY A CA 1
ATOM 648 C C . GLY A 1 86 ? 15.025 0.938 12.911 1.00 95.69 86 GLY A C 1
ATOM 649 O O . GLY A 1 86 ? 15.149 0.071 13.773 1.00 95.69 86 GLY A O 1
ATOM 650 N N . GLU A 1 87 ? 15.090 2.236 13.211 1.00 97.19 87 GLU A N 1
ATOM 651 C CA . GLU A 1 87 ? 15.346 2.774 14.555 1.00 97.19 87 GLU A CA 1
ATOM 652 C C . GLU A 1 87 ? 14.086 2.709 15.437 1.00 97.19 87 GLU A C 1
ATOM 654 O O . GLU A 1 87 ? 13.449 3.712 15.760 1.00 97.19 87 GLU A O 1
ATOM 659 N N . PHE A 1 88 ? 13.695 1.487 15.809 1.00 97.38 88 PHE A N 1
ATOM 660 C CA . PHE A 1 88 ? 12.409 1.185 16.449 1.00 97.38 88 PHE A CA 1
ATOM 661 C C . PHE A 1 88 ? 12.104 2.044 17.684 1.00 97.38 88 PHE A C 1
ATOM 663 O O . PHE A 1 88 ? 11.000 2.571 17.788 1.00 97.38 88 PHE A O 1
ATOM 670 N N . LEU A 1 89 ? 13.063 2.195 18.605 1.00 97.62 89 LEU A N 1
ATOM 671 C CA . LEU A 1 89 ? 12.844 2.941 19.851 1.00 97.62 89 LEU A CA 1
ATOM 672 C C . LEU A 1 89 ? 12.602 4.432 19.589 1.00 97.62 89 LEU A C 1
ATOM 674 O O . LEU A 1 89 ? 11.734 5.023 20.225 1.00 97.62 89 LEU A O 1
ATOM 678 N N . TYR A 1 90 ? 13.311 5.022 18.622 1.00 97.56 90 TYR A N 1
ATOM 679 C CA . TYR A 1 90 ? 13.114 6.417 18.231 1.00 97.56 90 TYR A CA 1
ATOM 680 C C . TYR A 1 90 ? 11.752 6.632 17.575 1.00 97.56 90 TYR A C 1
ATOM 682 O O . TYR A 1 90 ? 11.041 7.570 17.929 1.00 97.56 90 TYR A O 1
ATOM 690 N N . VAL A 1 91 ? 11.359 5.747 16.652 1.00 97.94 91 VAL A N 1
ATOM 691 C CA . VAL A 1 91 ? 10.039 5.814 16.007 1.00 97.94 91 VAL A CA 1
ATOM 692 C C . VAL A 1 91 ? 8.926 5.659 17.045 1.00 97.94 91 VAL A C 1
ATOM 694 O O . VAL A 1 91 ? 7.961 6.419 17.019 1.00 97.94 91 VAL A O 1
ATOM 697 N N . GLN A 1 92 ? 9.068 4.714 17.978 1.00 97.88 92 GLN A N 1
ATOM 698 C CA . GLN A 1 92 ? 8.110 4.505 19.061 1.00 97.88 92 GLN A CA 1
ATOM 699 C C . GLN A 1 92 ? 7.973 5.736 19.949 1.00 97.88 92 GLN A C 1
ATOM 701 O O . GLN A 1 92 ? 6.862 6.240 20.087 1.00 97.88 92 GLN A O 1
ATOM 706 N N . TYR A 1 93 ? 9.087 6.239 20.482 1.00 97.44 93 TYR A N 1
ATOM 707 C CA . TYR A 1 93 ? 9.101 7.436 21.318 1.00 97.44 93 TYR A CA 1
ATOM 708 C C . TYR A 1 93 ? 8.401 8.609 20.622 1.00 97.44 93 TYR A C 1
ATOM 710 O O . TYR A 1 93 ? 7.549 9.271 21.205 1.00 97.44 93 TYR A O 1
ATOM 718 N N . TRP A 1 94 ? 8.707 8.831 19.343 1.00 97.19 94 TRP A N 1
ATOM 719 C CA . TRP A 1 94 ? 8.150 9.957 18.603 1.00 97.19 94 TRP A CA 1
ATOM 720 C C . TRP A 1 94 ? 6.641 9.818 18.358 1.00 97.19 94 TRP A C 1
ATOM 722 O O . TRP A 1 94 ? 5.897 10.793 18.472 1.00 97.19 94 TRP A O 1
ATOM 732 N N . LEU A 1 95 ? 6.165 8.609 18.043 1.00 96.94 95 LEU A N 1
ATOM 733 C CA . LEU A 1 95 ? 4.733 8.343 17.896 1.00 96.94 95 LEU A CA 1
ATOM 734 C C . LEU A 1 95 ? 3.991 8.510 19.225 1.00 96.94 95 LEU A C 1
ATOM 736 O O . LEU A 1 95 ? 2.912 9.100 19.236 1.00 96.94 95 LEU A O 1
ATOM 740 N N . GLU A 1 96 ? 4.574 8.038 20.327 1.00 95.94 96 GLU A N 1
ATOM 741 C CA . GLU A 1 96 ? 4.030 8.214 21.676 1.00 95.94 96 GLU A CA 1
ATOM 742 C C . GLU A 1 96 ? 3.952 9.699 22.051 1.00 95.94 96 GLU A C 1
ATOM 744 O O . GLU A 1 96 ? 2.894 10.152 22.474 1.00 95.94 96 GLU A O 1
ATOM 749 N N . GLU A 1 97 ? 4.998 10.485 21.782 1.00 95.94 97 GLU A N 1
ATOM 750 C CA . GLU A 1 97 ? 5.019 11.936 22.014 1.00 95.94 97 GLU A CA 1
ATOM 751 C C . GLU A 1 97 ? 3.944 12.677 21.196 1.00 95.94 97 GLU A C 1
ATOM 753 O O . GLU A 1 97 ? 3.269 13.574 21.696 1.00 95.94 97 GLU A O 1
ATOM 758 N N . ILE A 1 98 ? 3.732 12.294 19.931 1.00 93.81 98 ILE A N 1
ATOM 759 C CA . ILE A 1 98 ? 2.666 12.875 19.093 1.00 93.81 98 ILE A CA 1
ATOM 760 C C . ILE A 1 98 ? 1.274 12.541 19.644 1.00 93.81 98 ILE A C 1
ATOM 762 O O . ILE A 1 98 ? 0.328 13.309 19.434 1.00 93.81 98 ILE A O 1
ATOM 766 N N . CYS A 1 99 ? 1.142 11.382 20.288 1.00 92.69 99 CYS A N 1
ATOM 767 C CA . CYS A 1 99 ? -0.110 10.892 20.850 1.00 92.69 99 CYS A CA 1
ATOM 768 C C . CYS A 1 99 ? -0.341 11.348 22.295 1.00 92.69 99 CYS A C 1
ATOM 770 O O . CYS A 1 99 ? -1.473 11.250 22.776 1.00 92.69 99 CYS A O 1
ATOM 772 N N . ASP A 1 100 ? 0.683 11.871 22.967 1.00 93.19 100 ASP A N 1
ATOM 773 C CA . ASP A 1 100 ? 0.555 12.385 24.321 1.00 93.19 100 ASP A CA 1
ATOM 774 C C . ASP A 1 100 ? -0.429 13.565 24.371 1.00 93.19 100 ASP A C 1
ATOM 776 O O . ASP A 1 100 ? -0.488 14.418 23.480 1.00 93.19 100 ASP A O 1
ATOM 780 N N . GLY A 1 101 ? -1.294 13.561 25.384 1.00 84.62 101 GLY A N 1
ATOM 781 C CA . GLY A 1 101 ? -2.378 14.537 25.529 1.00 84.62 101 GLY A CA 1
ATOM 782 C C . GLY A 1 101 ? -3.496 14.465 24.472 1.00 84.62 101 GLY A C 1
ATOM 783 O O . GLY A 1 101 ? -4.431 15.272 24.523 1.00 84.62 101 GLY A O 1
ATOM 784 N N . VAL A 1 102 ? -3.470 13.515 23.526 1.00 84.81 102 VAL A N 1
ATOM 785 C CA . VAL A 1 102 ? -4.535 13.373 22.522 1.00 84.81 102 VAL A CA 1
ATOM 786 C C . VAL A 1 102 ? -5.775 12.746 23.166 1.00 84.81 102 VAL A C 1
ATOM 788 O O . VAL A 1 102 ? -5.859 11.545 23.403 1.00 84.81 102 VAL A O 1
ATOM 791 N N . THR A 1 103 ? -6.792 13.571 23.417 1.00 82.31 103 THR A N 1
ATOM 792 C CA . THR A 1 103 ? -8.080 13.142 23.998 1.00 82.31 103 THR A CA 1
ATOM 793 C C . THR A 1 103 ? -9.054 12.549 22.973 1.00 82.31 103 THR A C 1
ATOM 795 O O . THR A 1 103 ? -10.097 12.009 23.340 1.00 82.31 103 THR A O 1
ATOM 798 N N . GLN A 1 104 ? -8.722 12.648 21.685 1.00 86.56 104 GLN A N 1
ATOM 799 C CA . GLN A 1 104 ? -9.509 12.142 20.560 1.00 86.56 104 GLN A CA 1
ATOM 800 C C . GLN A 1 104 ? -8.944 10.812 20.020 1.00 86.56 104 GLN A C 1
ATOM 802 O O . GLN A 1 104 ? -7.796 10.474 20.293 1.00 86.56 104 GLN A O 1
ATOM 807 N N . PRO A 1 105 ? -9.701 10.045 19.213 1.00 85.94 105 PRO A N 1
ATOM 808 C CA . PRO A 1 105 ? -9.170 8.843 18.573 1.00 85.94 105 PRO A CA 1
ATOM 809 C C . PRO A 1 105 ? -7.937 9.159 17.727 1.00 85.94 105 PRO A C 1
ATOM 811 O O . PRO A 1 105 ? -7.963 10.111 16.940 1.00 85.94 105 PRO A O 1
ATOM 814 N N . LEU A 1 106 ? -6.909 8.310 17.801 1.00 89.81 106 LEU A N 1
ATOM 815 C CA . LEU A 1 106 ? -5.691 8.453 16.994 1.00 89.81 106 LEU A CA 1
ATOM 816 C C . LEU A 1 106 ? -5.997 8.554 15.494 1.00 89.81 106 LEU A C 1
ATOM 818 O O . LEU A 1 106 ? -5.401 9.368 14.794 1.00 89.81 106 LEU A O 1
ATOM 822 N N . SER A 1 107 ? -7.015 7.833 15.012 1.00 87.38 107 SER A N 1
ATOM 823 C CA . SER A 1 107 ? -7.442 7.884 13.609 1.00 87.38 107 SER A CA 1
ATOM 824 C C . SER A 1 107 ? -7.976 9.236 13.136 1.00 87.38 107 SER A C 1
ATOM 826 O O . SER A 1 107 ? -8.078 9.475 11.928 1.00 87.38 107 SER A O 1
ATOM 828 N N . ARG A 1 108 ? -8.287 10.145 14.067 1.00 86.69 108 ARG A N 1
ATOM 829 C CA . ARG A 1 108 ? -8.704 11.526 13.795 1.00 86.69 108 ARG A CA 1
ATOM 830 C C . ARG A 1 108 ? -7.602 12.554 14.058 1.00 86.69 108 ARG A C 1
ATOM 832 O O . ARG A 1 108 ? -7.813 13.731 13.778 1.00 86.69 108 ARG A O 1
ATOM 839 N N . SER A 1 109 ? -6.434 12.139 14.549 1.00 91.50 109 SER A N 1
ATOM 840 C CA . SER A 1 109 ? -5.307 13.044 14.765 1.00 91.50 109 SER A CA 1
ATOM 841 C C . SER A 1 109 ? -4.681 13.457 13.430 1.00 91.50 109 SER A C 1
ATOM 843 O O . SER A 1 109 ? -4.002 12.673 12.767 1.00 91.50 109 SER A O 1
ATOM 845 N N . GLY A 1 110 ? -4.897 14.716 13.032 1.00 89.62 110 GLY A N 1
ATOM 846 C CA . GLY A 1 110 ? -4.285 15.289 11.830 1.00 89.62 110 GLY A CA 1
ATOM 847 C C . GLY A 1 110 ? -2.755 15.341 11.909 1.00 89.62 110 GLY A C 1
ATOM 848 O O . GLY A 1 110 ? -2.089 15.067 10.914 1.00 89.62 110 GLY A O 1
ATOM 849 N N . ARG A 1 111 ? -2.193 15.614 13.100 1.00 91.88 111 ARG A N 1
ATOM 850 C CA . ARG A 1 111 ? -0.736 15.620 13.339 1.00 91.88 111 ARG A CA 1
ATOM 851 C C . ARG A 1 111 ? -0.137 14.229 13.137 1.00 91.88 111 ARG A C 1
ATOM 853 O O . ARG A 1 111 ? 0.831 14.104 12.395 1.00 91.88 111 ARG A O 1
ATOM 860 N N . LEU A 1 112 ? -0.736 13.201 13.743 1.00 93.88 112 LEU A N 1
ATOM 861 C CA . LEU A 1 112 ? -0.284 11.816 13.585 1.00 93.88 112 LEU A CA 1
ATOM 862 C C . LEU A 1 112 ? -0.356 11.383 12.121 1.00 93.88 112 LEU A C 1
ATOM 864 O O . LEU A 1 112 ? 0.625 10.891 11.574 1.00 93.88 112 LEU A O 1
ATOM 868 N N . ARG A 1 113 ? -1.489 11.643 11.459 1.00 92.31 113 ARG A N 1
ATOM 869 C CA . ARG A 1 113 ? -1.663 11.324 10.039 1.00 92.31 113 ARG A CA 1
ATOM 870 C C . ARG A 1 113 ? -0.615 12.008 9.163 1.00 92.31 113 ARG A C 1
ATOM 872 O O . ARG A 1 113 ? -0.057 11.361 8.290 1.00 92.31 113 ARG A O 1
ATOM 879 N N . LYS A 1 114 ? -0.320 13.288 9.410 1.00 91.56 114 LYS A N 1
ATOM 880 C CA . LYS A 1 114 ? 0.701 14.038 8.662 1.00 91.56 114 LYS A CA 1
ATOM 881 C C . LYS A 1 114 ? 2.092 13.404 8.775 1.00 91.56 114 LYS A C 1
ATOM 883 O O . LYS A 1 114 ? 2.845 13.464 7.814 1.00 91.56 114 LYS A O 1
ATOM 888 N N . VAL A 1 115 ? 2.423 12.820 9.927 1.00 94.44 115 VAL A N 1
ATOM 889 C CA . VAL A 1 115 ? 3.707 12.139 10.156 1.00 94.44 115 VAL A CA 1
ATOM 890 C C . VAL A 1 115 ? 3.725 10.741 9.537 1.00 94.44 115 VAL A C 1
ATOM 892 O O . VAL A 1 115 ? 4.706 10.374 8.908 1.00 94.44 115 VAL A O 1
ATOM 895 N N . LEU A 1 116 ? 2.641 9.970 9.663 1.00 95.00 116 LEU A N 1
ATOM 896 C CA . LEU A 1 116 ? 2.556 8.618 9.093 1.00 95.00 116 LEU A CA 1
ATOM 897 C C . LEU A 1 116 ? 2.479 8.610 7.559 1.00 95.00 116 LEU A C 1
ATOM 899 O O . LEU A 1 116 ? 2.911 7.644 6.938 1.00 95.00 116 LEU A O 1
ATOM 903 N N . GLU A 1 117 ? 1.942 9.676 6.963 1.00 93.69 117 GLU A N 1
ATOM 904 C CA . GLU A 1 117 ? 1.716 9.806 5.517 1.00 93.69 117 GLU A CA 1
ATOM 905 C C . GLU A 1 117 ? 2.541 10.935 4.876 1.00 93.69 117 GLU A C 1
ATOM 907 O O . GLU A 1 117 ? 2.212 11.408 3.778 1.00 93.69 117 GLU A O 1
ATOM 912 N N . SER A 1 118 ? 3.608 11.378 5.552 1.00 91.75 118 SER A N 1
ATOM 913 C CA . SER A 1 118 ? 4.565 12.353 5.019 1.00 91.75 118 SER A CA 1
ATOM 914 C C . SER A 1 118 ? 5.156 11.874 3.693 1.00 91.75 118 SER A C 1
ATOM 916 O O . SER A 1 118 ? 5.236 10.683 3.423 1.00 91.75 118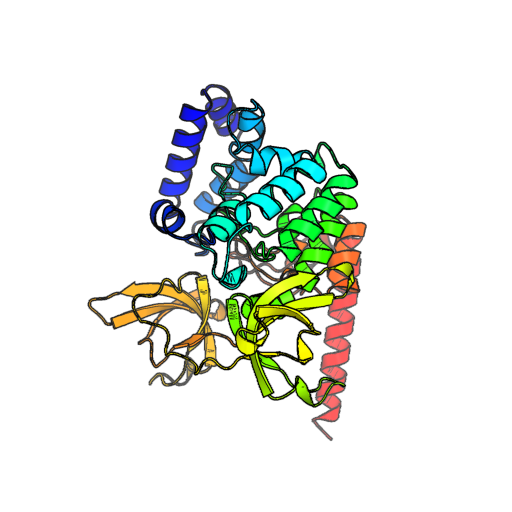 SER A O 1
ATOM 918 N N . ARG A 1 119 ? 5.544 12.801 2.815 1.00 89.75 119 ARG A N 1
ATOM 919 C CA . ARG A 1 119 ? 6.031 12.478 1.466 1.00 89.75 119 ARG A CA 1
ATOM 920 C C . ARG A 1 119 ? 7.508 12.778 1.389 1.00 89.75 119 ARG A C 1
ATOM 922 O O . ARG A 1 119 ? 7.909 13.914 1.169 1.00 89.75 119 ARG A O 1
ATOM 929 N N . GLU A 1 120 ? 8.289 11.737 1.630 1.00 88.25 120 GLU A N 1
ATOM 930 C CA . GLU A 1 120 ? 9.721 11.835 1.907 1.00 88.25 120 GLU A CA 1
ATOM 931 C C . GLU A 1 120 ? 10.561 12.106 0.647 1.00 88.25 120 GLU A C 1
ATOM 933 O O . GLU A 1 120 ? 11.715 12.514 0.743 1.00 88.25 120 GLU A O 1
ATOM 938 N N . THR A 1 121 ? 9.994 11.886 -0.544 1.00 8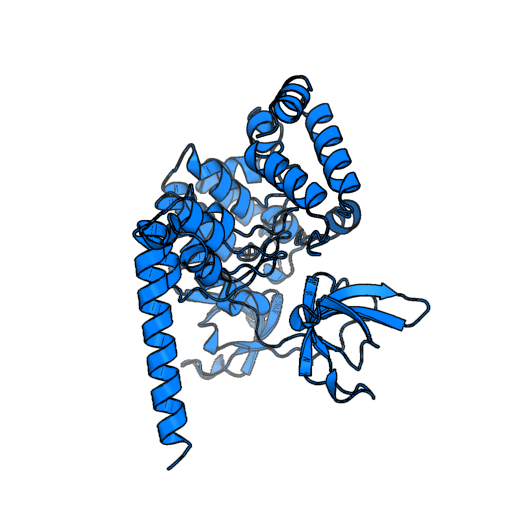6.75 121 THR A N 1
ATOM 939 C CA . THR A 1 121 ? 10.712 11.913 -1.829 1.00 86.75 121 THR A CA 1
ATOM 940 C C . THR A 1 121 ? 9.893 12.595 -2.922 1.00 86.75 121 THR A C 1
ATOM 942 O O . THR A 1 121 ? 8.688 12.813 -2.766 1.00 86.75 121 THR A O 1
ATOM 945 N N . SER A 1 122 ? 10.509 12.880 -4.070 1.00 82.62 122 SER A N 1
ATOM 946 C CA . SER A 1 122 ? 9.807 13.369 -5.268 1.00 82.62 122 SER A CA 1
ATOM 947 C C . SER A 1 122 ? 8.859 12.330 -5.858 1.00 82.62 122 SER A C 1
ATOM 949 O O . SER A 1 122 ? 7.839 12.693 -6.437 1.00 82.62 122 SER A O 1
ATOM 951 N N . LEU A 1 123 ? 9.138 11.039 -5.638 1.00 85.94 123 LEU A N 1
ATOM 952 C CA . LEU A 1 123 ? 8.185 9.960 -5.917 1.00 85.94 123 LEU A CA 1
ATOM 953 C C . LEU A 1 123 ? 7.063 9.870 -4.876 1.00 85.94 123 LEU A C 1
ATOM 955 O O . LEU A 1 123 ? 6.128 9.095 -5.047 1.00 85.94 123 LEU A O 1
ATOM 959 N N . ARG A 1 124 ? 7.110 10.696 -3.825 1.00 88.12 124 ARG A N 1
ATOM 960 C CA . ARG A 1 124 ? 6.078 10.819 -2.794 1.00 88.12 124 ARG A CA 1
ATOM 961 C C . ARG A 1 124 ? 5.885 9.554 -1.955 1.00 88.12 124 ARG A C 1
ATOM 963 O O . ARG A 1 124 ? 4.759 9.219 -1.575 1.00 88.12 124 ARG A O 1
ATOM 970 N N . LEU A 1 125 ? 6.985 8.883 -1.620 1.00 91.44 125 LEU A N 1
ATOM 971 C CA . LEU A 1 125 ? 6.956 7.719 -0.733 1.00 91.44 125 LEU A CA 1
ATOM 972 C C . LEU A 1 125 ? 6.552 8.130 0.688 1.00 91.44 125 LEU A C 1
ATOM 974 O O . LEU A 1 125 ? 7.139 9.053 1.254 1.00 91.44 125 LEU A O 1
ATOM 978 N N . SER A 1 126 ? 5.568 7.428 1.256 1.00 94.44 126 SER A N 1
ATOM 979 C CA . SER A 1 126 ? 5.295 7.468 2.697 1.00 94.44 126 SER A CA 1
ATOM 980 C C . 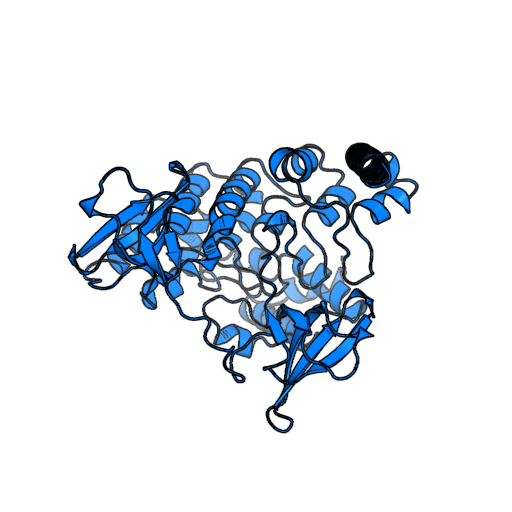SER A 1 126 ? 6.440 6.821 3.485 1.00 94.44 126 SER A C 1
ATOM 982 O O . SER A 1 126 ? 7.176 6.023 2.904 1.00 94.44 126 SER A O 1
ATOM 984 N N . PRO A 1 127 ? 6.596 7.070 4.798 1.00 96.19 127 PRO A N 1
ATOM 985 C CA . PRO A 1 127 ? 7.567 6.355 5.630 1.00 96.19 127 PRO A CA 1
ATOM 986 C C . PRO A 1 127 ? 7.501 4.826 5.482 1.00 96.19 127 PRO A C 1
ATOM 988 O O . PRO A 1 127 ? 8.536 4.161 5.412 1.00 96.19 127 PRO A O 1
ATOM 991 N N . LEU A 1 128 ? 6.289 4.267 5.362 1.00 97.19 128 LEU A N 1
ATOM 992 C CA . LEU A 1 128 ? 6.081 2.836 5.136 1.00 97.19 128 LEU A CA 1
ATOM 993 C C . LEU A 1 128 ? 6.585 2.391 3.751 1.00 97.19 128 LEU A C 1
ATOM 995 O O . LEU A 1 128 ? 7.301 1.395 3.655 1.00 97.19 128 LEU A O 1
ATOM 999 N N . LEU A 1 129 ? 6.271 3.138 2.685 1.00 95.62 129 LEU A N 1
ATOM 1000 C CA . LEU A 1 129 ? 6.771 2.859 1.330 1.00 95.62 129 LEU A CA 1
ATOM 1001 C C . LEU A 1 129 ? 8.291 3.037 1.223 1.00 95.62 129 LEU A C 1
ATOM 1003 O O . LEU A 1 129 ? 8.965 2.202 0.621 1.00 95.62 129 LEU A O 1
ATOM 1007 N N . LEU A 1 130 ? 8.836 4.098 1.823 1.00 94.31 130 LEU A N 1
ATOM 1008 C CA . LEU A 1 130 ? 10.263 4.414 1.829 1.00 94.31 130 LEU A CA 1
ATOM 1009 C C . LEU A 1 130 ? 11.063 3.278 2.462 1.00 94.31 130 LEU A C 1
ATOM 1011 O O . LEU A 1 130 ? 12.040 2.820 1.875 1.00 94.31 130 LEU A O 1
ATOM 1015 N N . MET A 1 131 ? 10.619 2.782 3.617 1.00 95.44 131 MET A N 1
ATOM 1016 C CA . MET A 1 131 ? 11.251 1.656 4.301 1.00 95.44 131 MET A CA 1
ATOM 1017 C C . MET A 1 131 ? 11.307 0.404 3.418 1.00 95.44 131 MET A C 1
ATOM 1019 O O . MET A 1 131 ? 12.344 -0.250 3.350 1.00 95.44 131 MET A O 1
ATOM 1023 N N . VAL A 1 132 ? 10.227 0.085 2.701 1.00 95.38 132 VAL A N 1
ATOM 1024 C CA . VAL A 1 132 ? 10.179 -1.090 1.814 1.00 95.38 132 VAL A CA 1
ATOM 1025 C C . VAL A 1 132 ? 11.023 -0.880 0.557 1.00 95.38 132 VAL A C 1
ATOM 1027 O O . VAL A 1 132 ? 11.698 -1.804 0.105 1.00 95.38 132 VAL A O 1
ATOM 1030 N N . SER A 1 133 ? 11.032 0.336 0.008 1.00 92.12 133 SER A N 1
ATOM 1031 C CA . SER A 1 133 ? 11.842 0.688 -1.159 1.00 92.12 133 SER A CA 1
ATOM 1032 C C . SER A 1 133 ? 13.342 0.636 -0.853 1.00 92.12 133 SER A C 1
ATOM 1034 O O . SER A 1 133 ? 14.092 -0.023 -1.571 1.00 92.12 133 SER A O 1
ATOM 1036 N N . ALA A 1 134 ? 13.783 1.284 0.227 1.00 88.75 134 ALA A N 1
ATOM 1037 C CA . ALA A 1 134 ? 15.192 1.370 0.616 1.00 88.75 134 ALA A CA 1
ATOM 1038 C C . ALA A 1 134 ? 15.707 0.101 1.317 1.00 88.75 134 ALA A C 1
ATOM 1040 O O . ALA A 1 134 ? 16.889 -0.236 1.228 1.00 88.75 134 ALA A O 1
ATOM 1041 N N . GLY A 1 135 ? 14.819 -0.648 1.975 1.00 85.44 135 GLY A N 1
ATOM 1042 C CA . GLY A 1 135 ? 15.133 -1.913 2.639 1.00 85.44 135 GLY A CA 1
ATOM 1043 C C . GLY A 1 135 ? 15.631 -3.016 1.697 1.00 85.44 135 GLY A C 1
ATOM 1044 O O . GLY A 1 135 ? 16.136 -4.035 2.160 1.00 85.44 135 GLY A O 1
ATOM 1045 N N . LYS A 1 136 ? 15.540 -2.811 0.377 1.00 85.56 136 LYS A N 1
ATOM 1046 C CA . LYS A 1 136 ? 16.165 -3.671 -0.638 1.00 85.56 136 LYS A CA 1
ATOM 1047 C C . LYS A 1 136 ? 17.690 -3.629 -0.574 1.00 85.56 136 LYS A C 1
ATOM 1049 O O . LYS A 1 136 ? 18.331 -4.651 -0.788 1.00 85.56 136 LYS A O 1
ATOM 1054 N N . THR A 1 137 ? 18.252 -2.464 -0.260 1.00 85.75 137 THR A N 1
ATOM 1055 C CA . THR A 1 137 ? 19.703 -2.253 -0.204 1.00 85.75 137 THR A CA 1
ATOM 1056 C C . THR A 1 137 ? 20.264 -2.633 1.164 1.00 85.75 137 THR A C 1
ATOM 1058 O O . THR A 1 137 ? 21.333 -3.228 1.251 1.00 85.75 137 THR A O 1
ATOM 1061 N N . PHE A 1 138 ? 19.525 -2.332 2.238 1.00 85.69 138 PHE A N 1
ATOM 1062 C CA . PHE A 1 138 ? 19.965 -2.567 3.617 1.00 85.69 138 PHE A CA 1
ATOM 1063 C C . PHE A 1 138 ? 18.836 -3.174 4.466 1.00 85.69 138 PHE A C 1
ATOM 1065 O O . PHE A 1 138 ? 18.234 -2.472 5.286 1.00 85.69 138 PHE A O 1
ATOM 1072 N N . PRO A 1 139 ? 18.506 -4.464 4.273 1.00 87.38 139 PRO A N 1
ATOM 1073 C CA . PRO A 1 139 ? 17.452 -5.115 5.039 1.00 87.38 139 PRO A CA 1
ATOM 1074 C C . PRO A 1 139 ? 17.870 -5.266 6.505 1.00 87.38 139 PRO A C 1
ATOM 1076 O O . PRO A 1 139 ? 18.917 -5.834 6.817 1.00 87.38 139 PRO A O 1
ATOM 1079 N N . LYS A 1 140 ? 17.023 -4.795 7.422 1.00 92.00 140 LYS A N 1
ATOM 1080 C CA . LYS A 1 140 ? 17.195 -4.946 8.871 1.00 92.00 140 LYS A CA 1
ATOM 1081 C C . LYS A 1 140 ? 15.937 -5.545 9.479 1.00 92.00 140 LYS A C 1
ATOM 1083 O O . LYS A 1 140 ? 14.833 -5.082 9.221 1.00 92.00 140 LYS A O 1
ATOM 1088 N N . GLN A 1 141 ? 16.100 -6.514 10.373 1.00 92.12 141 GLN A N 1
ATOM 1089 C CA . GLN A 1 141 ? 14.973 -7.138 11.082 1.00 92.12 141 GLN A CA 1
ATOM 1090 C C . GLN A 1 141 ? 14.132 -6.118 11.870 1.00 92.12 141 GLN A C 1
ATOM 1092 O O . GLN A 1 141 ? 12.919 -6.257 12.005 1.00 92.12 141 GLN A O 1
ATOM 1097 N N . GLN A 1 142 ? 14.751 -5.037 12.348 1.00 96.25 142 GLN A N 1
ATOM 1098 C CA . GLN A 1 142 ? 14.051 -3.973 13.060 1.00 96.25 142 GLN A CA 1
ATOM 1099 C C . GLN A 1 142 ? 13.047 -3.212 12.176 1.00 96.25 142 GLN A C 1
ATOM 1101 O O . GLN A 1 142 ? 12.068 -2.694 12.712 1.00 96.25 142 GLN A O 1
ATOM 1106 N N . GLN A 1 143 ? 13.209 -3.205 10.846 1.00 96.38 143 GLN A N 1
ATOM 1107 C CA . GLN A 1 143 ? 12.225 -2.616 9.924 1.00 96.38 143 GLN A CA 1
ATOM 1108 C C . GLN A 1 143 ? 10.870 -3.330 10.016 1.00 96.38 143 GLN A C 1
ATOM 1110 O O . GLN A 1 143 ? 9.834 -2.678 9.951 1.00 96.38 143 GLN A O 1
ATOM 1115 N N . LEU A 1 144 ? 10.845 -4.640 10.285 1.00 97.81 144 LEU A N 1
ATOM 1116 C CA . LEU A 1 144 ? 9.594 -5.372 10.516 1.00 97.81 144 LEU A CA 1
ATOM 1117 C C . LEU A 1 144 ? 8.859 -4.850 11.755 1.00 97.81 144 LEU A C 1
ATOM 1119 O O . LEU A 1 144 ? 7.645 -4.660 11.739 1.00 97.81 144 LEU A O 1
ATOM 1123 N N . ARG A 1 145 ? 9.599 -4.568 12.835 1.00 98.12 145 ARG A N 1
ATOM 1124 C CA . ARG A 1 145 ? 9.028 -4.006 14.068 1.00 98.12 145 ARG A CA 1
ATOM 1125 C C . ARG A 1 145 ? 8.494 -2.596 13.838 1.00 98.12 145 ARG A C 1
ATOM 1127 O O . ARG A 1 145 ? 7.414 -2.273 14.328 1.00 98.12 145 ARG A O 1
ATOM 1134 N N . VAL A 1 146 ? 9.225 -1.783 13.075 1.00 98.38 146 VAL A N 1
ATOM 1135 C CA . VAL A 1 146 ? 8.776 -0.449 12.659 1.00 98.38 146 VAL A CA 1
ATOM 1136 C C . VAL A 1 146 ? 7.514 -0.550 11.797 1.00 98.38 146 VAL A C 1
ATOM 1138 O O . VAL A 1 146 ? 6.550 0.151 12.078 1.00 98.38 146 VAL A O 1
ATOM 1141 N N . ALA A 1 147 ? 7.449 -1.458 10.819 1.00 98.50 147 ALA A N 1
ATOM 1142 C CA . ALA A 1 147 ? 6.265 -1.657 9.980 1.00 98.50 147 ALA A CA 1
ATOM 1143 C C . ALA A 1 147 ? 5.014 -1.992 10.804 1.00 98.50 147 ALA A C 1
ATOM 1145 O O . ALA A 1 147 ? 3.972 -1.352 10.640 1.00 98.50 147 ALA A O 1
ATOM 1146 N N . LYS A 1 148 ? 5.131 -2.947 11.738 1.00 98.62 148 LYS A N 1
ATOM 1147 C CA . LYS A 1 148 ? 4.047 -3.306 12.667 1.00 98.62 148 LYS A CA 1
ATOM 1148 C C . LYS A 1 148 ? 3.589 -2.101 13.482 1.00 98.62 148 LYS A C 1
ATOM 1150 O O . LYS A 1 148 ? 2.390 -1.865 13.609 1.00 98.62 148 LYS A O 1
ATOM 1155 N N . LEU A 1 149 ? 4.540 -1.326 13.999 1.00 98.50 149 LEU A N 1
ATOM 1156 C CA . LEU A 1 149 ? 4.263 -0.122 14.770 1.00 98.50 149 LEU A CA 1
ATOM 1157 C C . LEU A 1 149 ? 3.524 0.930 13.926 1.00 98.50 149 LEU A C 1
ATOM 1159 O O . LEU A 1 149 ? 2.475 1.411 14.344 1.00 98.50 149 LEU A O 1
ATOM 1163 N N . LEU A 1 150 ? 3.997 1.229 12.714 1.00 98.44 150 LEU A N 1
ATOM 1164 C CA . LEU A 1 150 ? 3.348 2.181 11.807 1.00 98.44 150 LEU A CA 1
ATOM 1165 C C . LEU A 1 150 ? 1.902 1.765 11.486 1.00 98.44 150 LEU A C 1
ATOM 1167 O O . LEU A 1 150 ? 0.987 2.580 11.608 1.00 98.44 150 LEU A O 1
ATOM 1171 N N . LEU A 1 151 ? 1.664 0.491 11.149 1.00 98.50 151 LEU A N 1
ATOM 1172 C CA . LEU A 1 151 ? 0.315 -0.034 10.891 1.00 98.50 151 LEU A CA 1
ATOM 1173 C C . LEU A 1 151 ? -0.583 0.044 12.136 1.00 98.50 151 LEU A C 1
ATOM 1175 O O . LEU A 1 151 ? -1.761 0.405 12.027 1.00 98.50 151 LEU A O 1
ATOM 1179 N N . ARG A 1 152 ? -0.024 -0.212 13.325 1.00 98.06 152 ARG A N 1
ATOM 1180 C CA . ARG A 1 152 ? -0.730 -0.109 14.610 1.00 98.06 152 ARG A CA 1
ATOM 1181 C C . ARG A 1 152 ? -1.171 1.321 14.919 1.00 98.06 152 ARG A C 1
ATOM 1183 O O . ARG A 1 152 ? -2.275 1.505 15.422 1.00 98.06 152 ARG A O 1
ATOM 1190 N N . TYR A 1 153 ? -0.361 2.319 14.564 1.00 97.75 153 TYR A N 1
ATOM 1191 C CA . TYR A 1 153 ? -0.712 3.741 14.683 1.00 97.75 153 TYR A CA 1
ATOM 1192 C C . TYR A 1 153 ? -1.571 4.258 13.515 1.00 97.75 153 TYR A C 1
ATOM 1194 O O . TYR A 1 153 ? -2.134 5.352 13.584 1.00 97.75 153 TYR A O 1
ATOM 1202 N N . GLY A 1 154 ? -1.770 3.440 12.479 1.00 96.69 154 GLY A N 1
ATOM 1203 C CA . GLY A 1 154 ? -2.723 3.707 11.408 1.00 96.69 154 GLY A CA 1
ATOM 1204 C C . GLY A 1 154 ? -2.124 4.228 10.110 1.00 96.69 154 GLY A C 1
ATOM 1205 O O . GLY A 1 154 ? -2.841 4.895 9.369 1.00 96.69 154 GLY A O 1
ATOM 1206 N N . ALA A 1 155 ? -0.855 3.923 9.828 1.00 96.94 155 ALA A N 1
ATOM 1207 C CA . ALA A 1 155 ? -0.302 4.105 8.491 1.00 96.94 155 ALA A CA 1
ATOM 1208 C C . ALA A 1 155 ? -1.149 3.334 7.465 1.00 96.94 155 ALA A C 1
ATOM 1210 O O . ALA A 1 155 ? -1.614 2.218 7.729 1.00 96.94 155 ALA A O 1
ATOM 1211 N N . SER A 1 156 ? -1.370 3.938 6.302 1.00 95.81 156 SER A N 1
ATOM 1212 C CA . SER A 1 156 ? -2.175 3.379 5.224 1.00 95.81 156 SER A CA 1
ATOM 1213 C C . SER A 1 156 ? -1.407 2.240 4.539 1.00 95.81 156 SER A C 1
ATOM 1215 O O . SER A 1 156 ? -0.365 2.476 3.924 1.00 95.81 156 SER A O 1
ATOM 1217 N N . PRO A 1 157 ? -1.905 0.988 4.603 1.00 96.75 157 PRO A N 1
ATOM 1218 C CA . PRO A 1 157 ? -1.254 -0.143 3.936 1.00 96.75 157 PRO A CA 1
ATOM 1219 C C . PRO A 1 157 ? -1.406 -0.097 2.408 1.00 96.75 157 PRO A C 1
ATOM 1221 O O . PRO A 1 157 ? -0.713 -0.802 1.681 1.00 96.75 157 PRO A O 1
ATOM 1224 N N . ASP A 1 158 ? -2.352 0.704 1.928 1.00 94.44 158 ASP A N 1
ATOM 1225 C CA . ASP A 1 158 ? -2.712 0.919 0.534 1.00 94.44 158 ASP A CA 1
ATOM 1226 C C . ASP A 1 158 ? -2.239 2.274 -0.007 1.00 94.44 158 ASP A C 1
ATOM 1228 O O . ASP A 1 158 ? -2.654 2.663 -1.100 1.00 94.44 158 ASP A O 1
ATOM 1232 N N . ALA A 1 159 ? -1.354 2.962 0.724 1.00 93.31 159 ALA A N 1
ATOM 1233 C CA . ALA A 1 159 ? -0.723 4.187 0.262 1.00 93.31 159 ALA A CA 1
ATOM 1234 C C . ALA A 1 159 ? -0.019 3.955 -1.080 1.00 93.31 159 ALA A C 1
ATOM 1236 O O . ALA A 1 159 ? 0.640 2.930 -1.298 1.00 93.31 159 ALA A O 1
ATOM 1237 N N . LYS A 1 160 ? -0.157 4.942 -1.963 1.00 92.94 160 LYS A N 1
ATOM 1238 C CA . LYS A 1 160 ? 0.465 4.960 -3.280 1.00 92.94 160 LYS A CA 1
ATOM 1239 C C . LYS A 1 160 ? 1.530 6.045 -3.371 1.00 92.94 160 LYS A C 1
ATOM 1241 O O . LYS A 1 160 ? 1.465 7.061 -2.674 1.00 92.94 160 LYS A O 1
ATOM 1246 N N . ASP A 1 161 ? 2.509 5.797 -4.228 1.00 91.88 161 ASP A N 1
ATOM 1247 C CA . ASP A 1 161 ? 3.453 6.800 -4.703 1.00 91.88 161 ASP A CA 1
ATOM 1248 C C . ASP A 1 161 ? 2.835 7.622 -5.862 1.00 91.88 161 ASP A C 1
ATOM 1250 O O . ASP A 1 161 ? 1.682 7.421 -6.267 1.00 91.88 161 ASP A O 1
ATOM 1254 N N . VAL A 1 162 ? 3.607 8.552 -6.429 1.00 88.69 162 VAL A N 1
ATOM 1255 C CA . VAL A 1 162 ? 3.160 9.395 -7.554 1.00 88.69 162 VAL A CA 1
ATOM 1256 C C . VAL A 1 162 ? 2.877 8.612 -8.849 1.00 88.69 162 VAL A C 1
ATOM 1258 O O . VAL A 1 162 ? 2.177 9.103 -9.736 1.00 88.69 162 VAL A O 1
ATOM 1261 N N . LEU A 1 163 ? 3.395 7.388 -8.962 1.00 90.56 163 LEU A N 1
ATOM 1262 C CA . LEU A 1 163 ? 3.183 6.470 -10.081 1.00 90.56 163 LEU A CA 1
ATOM 1263 C C . LEU A 1 163 ? 2.106 5.423 -9.777 1.00 90.56 163 LEU A C 1
ATOM 1265 O O . LEU A 1 163 ? 1.863 4.537 -10.589 1.00 90.56 163 LEU A O 1
ATOM 1269 N N . GLY A 1 164 ? 1.440 5.519 -8.629 1.00 91.94 164 GLY A N 1
ATOM 1270 C CA . GLY A 1 164 ? 0.393 4.605 -8.197 1.00 91.94 164 GLY A CA 1
ATOM 1271 C C . GLY A 1 164 ? 0.866 3.269 -7.639 1.00 91.94 164 GLY A C 1
ATOM 1272 O O . GLY A 1 164 ? 0.045 2.382 -7.389 1.00 91.94 164 GLY A O 1
ATOM 1273 N N . LYS A 1 165 ? 2.169 3.117 -7.412 1.00 94.06 165 LYS A N 1
ATOM 1274 C CA . LYS A 1 165 ? 2.761 1.921 -6.828 1.00 94.06 165 LYS A CA 1
ATOM 1275 C C . LYS A 1 165 ? 2.514 1.885 -5.325 1.00 94.06 165 LYS A C 1
ATOM 1277 O O . LYS A 1 165 ? 2.768 2.838 -4.592 1.00 94.06 165 LYS A O 1
ATOM 1282 N N . THR A 1 166 ? 2.013 0.743 -4.878 1.00 95.94 166 THR A N 1
ATOM 1283 C CA . THR A 1 166 ? 1.775 0.405 -3.470 1.00 95.94 166 THR A CA 1
ATOM 1284 C C . THR A 1 166 ? 2.963 -0.337 -2.869 1.00 95.94 166 THR A C 1
ATOM 1286 O O . THR A 1 166 ? 3.880 -0.766 -3.569 1.00 95.94 166 THR A O 1
ATOM 1289 N N . VAL A 1 167 ? 2.895 -0.612 -1.569 1.00 96.94 167 VAL A N 1
ATOM 1290 C CA . VAL A 1 167 ? 3.870 -1.454 -0.865 1.00 96.94 167 VAL A CA 1
ATOM 1291 C C . VAL A 1 167 ? 4.071 -2.831 -1.505 1.00 96.94 167 VAL A C 1
ATOM 1293 O O . VAL A 1 167 ? 5.175 -3.359 -1.455 1.00 96.94 167 VAL A O 1
ATOM 1296 N N . VAL A 1 168 ? 3.058 -3.396 -2.172 1.00 97.88 168 VAL A N 1
ATOM 1297 C CA . VAL A 1 168 ? 3.186 -4.692 -2.861 1.00 97.88 168 VAL A CA 1
ATOM 1298 C C . VAL A 1 168 ? 4.014 -4.562 -4.141 1.00 97.88 168 VAL A C 1
ATOM 1300 O O . VAL A 1 168 ? 4.725 -5.495 -4.501 1.00 97.88 168 VAL A O 1
ATOM 1303 N N . HIS A 1 169 ? 3.995 -3.415 -4.824 1.00 96.88 169 HIS A N 1
ATOM 1304 C CA . HIS A 1 169 ? 4.873 -3.176 -5.980 1.00 96.88 169 HIS A CA 1
ATOM 1305 C C . HIS A 1 169 ? 6.333 -3.104 -5.535 1.00 96.88 169 HIS A C 1
ATOM 1307 O O . HIS A 1 169 ? 7.213 -3.708 -6.144 1.00 96.88 169 HIS A O 1
ATOM 1313 N N . TYR A 1 170 ? 6.594 -2.427 -4.416 1.00 95.25 170 TYR A N 1
ATOM 1314 C CA . TYR A 1 170 ? 7.946 -2.327 -3.880 1.00 95.25 170 TYR A CA 1
ATOM 1315 C C . TYR A 1 170 ? 8.431 -3.630 -3.239 1.00 95.25 170 TYR A C 1
ATOM 1317 O O . TYR A 1 170 ? 9.555 -4.042 -3.515 1.00 95.25 170 TYR A O 1
ATOM 1325 N N . GLY A 1 171 ? 7.612 -4.264 -2.399 1.00 96.25 171 GLY A N 1
ATOM 1326 C CA . GLY A 1 171 ? 8.003 -5.391 -1.549 1.00 96.25 171 GLY A CA 1
ATOM 1327 C C . GLY A 1 171 ? 7.759 -6.778 -2.136 1.00 96.25 171 GLY A C 1
ATOM 1328 O O . GLY A 1 171 ? 8.321 -7.744 -1.636 1.00 96.25 171 GLY A O 1
ATOM 1329 N N . ALA A 1 172 ? 6.970 -6.889 -3.207 1.00 96.62 172 ALA A N 1
ATOM 1330 C CA . ALA A 1 172 ? 6.700 -8.144 -3.914 1.00 96.62 172 ALA A CA 1
ATOM 1331 C C . ALA A 1 172 ? 6.828 -7.979 -5.444 1.00 96.62 172 ALA A C 1
ATOM 1333 O O . ALA A 1 172 ? 6.054 -8.544 -6.214 1.00 96.62 172 ALA A O 1
ATOM 1334 N N . GLY A 1 173 ? 7.800 -7.172 -5.881 1.00 93.88 173 GLY A N 1
ATOM 1335 C CA . GLY A 1 173 ? 8.184 -7.012 -7.288 1.00 93.88 173 GLY A CA 1
ATOM 1336 C C . GLY A 1 173 ? 9.427 -7.827 -7.669 1.00 93.88 173 GLY A C 1
ATOM 1337 O O . GLY A 1 173 ? 9.878 -8.710 -6.937 1.00 93.88 173 GLY A O 1
ATOM 1338 N N . ALA A 1 174 ? 10.047 -7.490 -8.804 1.00 90.56 174 ALA A N 1
ATOM 1339 C CA . ALA A 1 174 ? 11.215 -8.214 -9.328 1.00 90.56 174 ALA A CA 1
ATOM 1340 C C . ALA A 1 174 ? 12.457 -8.174 -8.407 1.00 90.56 174 ALA A C 1
ATOM 1342 O O . ALA A 1 174 ? 13.296 -9.074 -8.454 1.00 90.56 174 ALA A O 1
ATOM 1343 N N . LEU A 1 175 ? 12.561 -7.153 -7.549 1.00 92.19 175 LEU A N 1
ATOM 1344 C CA . LEU A 1 175 ? 13.671 -6.927 -6.609 1.00 92.19 175 LEU A CA 1
ATOM 1345 C C . LEU A 1 175 ? 13.270 -7.160 -5.142 1.00 92.19 175 LEU A C 1
ATOM 1347 O O . LEU A 1 175 ? 13.866 -6.583 -4.235 1.00 92.19 175 LEU A O 1
ATOM 1351 N N . ALA A 1 176 ? 12.232 -7.959 -4.897 1.00 95.56 176 ALA A N 1
ATOM 1352 C CA . ALA A 1 176 ? 11.789 -8.266 -3.543 1.00 95.56 176 ALA A CA 1
ATOM 1353 C C . ALA A 1 176 ? 12.861 -9.034 -2.747 1.00 95.56 176 ALA A C 1
ATOM 1355 O O . ALA A 1 176 ? 13.511 -9.947 -3.272 1.00 95.56 176 ALA A O 1
ATOM 1356 N N . THR A 1 177 ? 13.004 -8.672 -1.474 1.00 96.06 177 THR A N 1
ATOM 1357 C CA . THR A 1 177 ? 13.752 -9.395 -0.435 1.00 96.06 177 THR A CA 1
ATOM 1358 C C . THR A 1 177 ? 12.779 -10.075 0.538 1.00 96.06 177 THR A C 1
ATOM 1360 O O . THR A 1 177 ? 11.635 -9.616 0.646 1.00 96.06 177 THR A O 1
ATOM 1363 N N . PRO A 1 178 ? 13.206 -11.096 1.311 1.00 96.94 178 PRO A N 1
ATOM 1364 C CA . PRO A 1 178 ? 12.349 -11.730 2.318 1.00 96.94 178 PRO A CA 1
ATOM 1365 C C . PRO A 1 178 ? 11.726 -10.731 3.302 1.00 96.94 178 PRO A C 1
ATOM 1367 O O . PRO A 1 178 ? 10.526 -10.777 3.549 1.00 96.94 178 PRO A O 1
ATOM 1370 N N . MET A 1 179 ? 12.516 -9.764 3.781 1.00 96.88 179 MET A N 1
ATOM 1371 C CA . MET A 1 179 ? 12.037 -8.692 4.661 1.00 96.88 179 MET A CA 1
ATOM 1372 C C . MET A 1 179 ? 10.948 -7.851 3.976 1.00 96.88 179 MET A C 1
ATOM 1374 O O . MET A 1 179 ? 9.892 -7.614 4.556 1.00 96.88 179 MET A O 1
ATOM 1378 N N . SER A 1 180 ? 11.162 -7.435 2.722 1.00 97.19 180 SER A N 1
ATOM 1379 C CA . SER A 1 180 ? 10.187 -6.604 2.007 1.00 97.19 180 SER A CA 1
ATOM 1380 C C . SER A 1 180 ? 8.889 -7.355 1.672 1.00 97.19 180 SER A C 1
ATOM 1382 O O . SER A 1 180 ? 7.816 -6.751 1.702 1.00 97.19 180 SER A O 1
ATOM 1384 N N . MET A 1 181 ? 8.973 -8.670 1.426 1.00 97.81 181 MET A N 1
ATOM 1385 C CA . MET A 1 181 ? 7.804 -9.534 1.230 1.00 97.81 181 MET A CA 1
ATOM 1386 C C . MET A 1 181 ? 7.017 -9.700 2.526 1.00 97.81 181 MET A C 1
ATOM 1388 O O . MET A 1 181 ? 5.790 -9.670 2.501 1.00 97.81 181 MET A O 1
ATOM 1392 N N . GLU A 1 182 ? 7.705 -9.814 3.663 1.00 98.25 182 GLU A N 1
ATOM 1393 C CA . GLU A 1 182 ? 7.048 -9.889 4.965 1.00 98.25 182 GLU A CA 1
ATOM 1394 C C . GLU A 1 182 ? 6.296 -8.588 5.278 1.00 98.25 182 GLU A C 1
ATOM 1396 O O . GLU A 1 182 ? 5.132 -8.630 5.664 1.00 98.25 182 GLU A O 1
ATOM 1401 N N . ILE A 1 183 ? 6.890 -7.416 5.017 1.00 98.31 183 ILE A N 1
ATOM 1402 C CA . ILE A 1 183 ? 6.171 -6.138 5.167 1.00 98.31 183 ILE A CA 1
ATOM 1403 C C . ILE A 1 183 ? 4.977 -6.057 4.202 1.00 98.31 183 ILE A C 1
ATOM 1405 O O . ILE A 1 183 ? 3.906 -5.580 4.592 1.00 98.31 183 ILE A O 1
ATOM 1409 N N . ALA A 1 184 ? 5.124 -6.538 2.962 1.00 98.19 184 ALA A N 1
ATOM 1410 C CA . ALA A 1 184 ? 4.017 -6.598 2.012 1.00 98.19 184 ALA A CA 1
ATOM 1411 C C . ALA A 1 184 ? 2.871 -7.492 2.526 1.00 98.19 184 ALA A C 1
ATOM 1413 O O . ALA A 1 184 ? 1.720 -7.064 2.471 1.00 98.19 184 ALA A O 1
ATOM 1414 N N . ASP A 1 185 ? 3.164 -8.666 3.097 1.00 98.62 185 ASP A N 1
ATOM 1415 C CA . ASP A 1 185 ? 2.174 -9.556 3.728 1.00 98.62 185 ASP A CA 1
ATOM 1416 C C . ASP A 1 185 ? 1.417 -8.860 4.872 1.00 98.62 185 ASP A C 1
ATOM 1418 O O . ASP A 1 185 ? 0.182 -8.880 4.917 1.00 98.62 185 ASP A O 1
ATOM 1422 N N . MET A 1 186 ? 2.136 -8.154 5.757 1.00 98.56 186 MET A N 1
ATOM 1423 C CA . MET A 1 186 ? 1.517 -7.366 6.832 1.00 98.56 186 MET A CA 1
ATOM 1424 C C . MET A 1 186 ? 0.534 -6.327 6.277 1.00 98.56 186 MET A C 1
ATOM 1426 O O . MET A 1 186 ? -0.572 -6.161 6.801 1.00 98.56 186 MET A O 1
ATOM 1430 N N . CYS A 1 187 ? 0.918 -5.641 5.199 1.00 98.50 187 CYS A N 1
ATOM 1431 C CA . CYS A 1 187 ? 0.081 -4.628 4.568 1.00 98.50 187 CYS A CA 1
ATOM 1432 C C . CYS A 1 187 ? -1.117 -5.233 3.832 1.00 98.50 187 CYS A C 1
ATOM 1434 O O . CYS A 1 187 ? -2.208 -4.671 3.910 1.00 98.50 187 CYS A O 1
ATOM 1436 N N . ILE A 1 188 ? -0.959 -6.385 3.169 1.00 98.19 188 ILE A N 1
ATOM 1437 C CA . ILE A 1 188 ? -2.068 -7.096 2.514 1.00 98.19 188 ILE A CA 1
ATOM 1438 C C . ILE A 1 188 ? -3.149 -7.428 3.549 1.00 98.19 188 ILE A C 1
ATOM 1440 O O . ILE A 1 188 ? -4.307 -7.064 3.345 1.00 98.19 188 ILE A O 1
ATOM 1444 N N . LYS A 1 189 ? -2.763 -7.999 4.698 1.00 98.00 189 LYS A N 1
ATOM 1445 C CA . LYS A 1 189 ? -3.677 -8.298 5.817 1.00 98.00 189 LYS A CA 1
ATOM 1446 C C . LYS A 1 189 ? -4.345 -7.039 6.373 1.00 98.00 189 LYS A C 1
ATOM 1448 O O . LYS A 1 189 ? -5.558 -7.001 6.574 1.00 98.00 189 LYS A O 1
ATOM 1453 N N . ALA A 1 190 ? -3.575 -5.972 6.590 1.00 97.81 190 ALA A N 1
ATOM 1454 C CA . ALA A 1 190 ? -4.124 -4.708 7.072 1.00 97.81 190 ALA A CA 1
ATOM 1455 C C . ALA A 1 190 ? -5.126 -4.092 6.070 1.00 97.81 190 ALA A C 1
ATOM 1457 O O . ALA A 1 190 ? -6.159 -3.545 6.475 1.00 97.81 190 ALA A O 1
ATOM 1458 N N . ALA A 1 191 ? -4.859 -4.192 4.765 1.00 96.50 191 ALA A N 1
ATOM 1459 C CA . ALA A 1 191 ? -5.663 -3.581 3.709 1.00 96.50 191 ALA A CA 1
ATOM 1460 C C . ALA A 1 191 ? -7.073 -4.177 3.565 1.00 96.50 191 ALA A C 1
ATOM 1462 O O . ALA A 1 191 ? -7.971 -3.450 3.129 1.00 96.50 191 ALA A O 1
ATOM 1463 N N . GLU A 1 192 ? -7.301 -5.423 4.003 1.00 95.19 192 GLU A N 1
ATOM 1464 C CA . GLU A 1 192 ? -8.618 -6.099 4.006 1.00 95.19 192 GLU A CA 1
ATOM 1465 C C . GLU A 1 192 ? -9.695 -5.346 4.796 1.00 95.19 192 GLU A C 1
ATOM 1467 O O . GLU A 1 192 ? -10.894 -5.571 4.636 1.00 95.1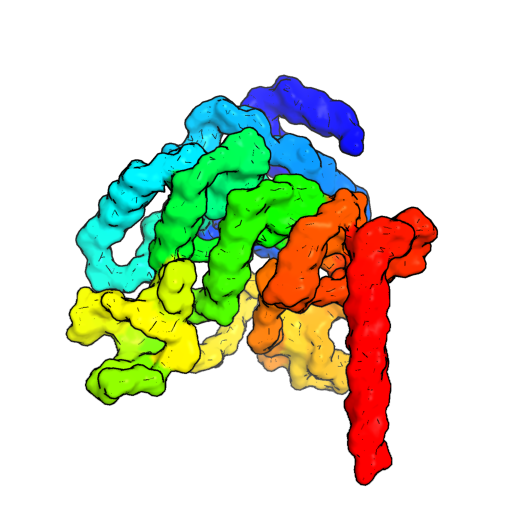9 192 GLU A O 1
ATOM 1472 N N . SER A 1 193 ? -9.269 -4.461 5.694 1.00 95.75 193 SER A N 1
ATOM 1473 C CA . SER A 1 193 ? -10.168 -3.661 6.518 1.00 95.75 193 SER A CA 1
ATOM 1474 C C . SER A 1 193 ? -9.741 -2.196 6.623 1.00 95.75 193 SER A C 1
ATOM 1476 O O . SER A 1 193 ? -10.232 -1.482 7.498 1.00 95.75 193 SER A O 1
ATOM 1478 N N . SER A 1 194 ? -8.818 -1.726 5.771 1.00 93.88 194 SER A N 1
ATOM 1479 C CA . SER A 1 194 ? -8.338 -0.334 5.834 1.00 93.88 194 SER A CA 1
ATOM 1480 C C . SER A 1 194 ? -9.399 0.677 5.412 1.00 93.88 194 SER A C 1
ATOM 1482 O O . SER A 1 194 ? -9.401 1.796 5.913 1.00 93.88 194 SER A O 1
ATOM 1484 N N . ASP A 1 195 ? -10.384 0.260 4.613 1.00 90.31 195 ASP A N 1
ATOM 1485 C CA . ASP A 1 195 ? -11.562 1.059 4.265 1.00 90.31 195 ASP A CA 1
ATOM 1486 C C . ASP A 1 195 ? -12.392 1.465 5.497 1.00 90.31 195 ASP A C 1
ATOM 1488 O O . ASP A 1 195 ? -13.222 2.371 5.417 1.00 90.31 195 ASP A O 1
ATOM 1492 N N . ARG A 1 196 ? -12.183 0.799 6.639 1.00 93.50 196 ARG A N 1
ATOM 1493 C CA . ARG A 1 196 ? -12.858 1.071 7.911 1.00 93.50 196 ARG A CA 1
ATOM 1494 C C . ARG A 1 196 ? -12.143 2.124 8.746 1.00 93.50 196 ARG A C 1
ATOM 1496 O O . ARG A 1 196 ? -12.781 2.699 9.621 1.00 93.50 196 ARG A O 1
ATOM 1503 N N . TYR A 1 197 ? -10.856 2.370 8.503 1.00 94.06 197 TYR A N 1
ATOM 1504 C CA . TYR A 1 197 ? -10.032 3.273 9.306 1.00 94.06 197 TYR A CA 1
ATOM 1505 C C . TYR A 1 197 ? -10.647 4.677 9.397 1.00 94.06 197 TYR A C 1
ATOM 1507 O O . TYR A 1 197 ? -11.108 5.239 8.404 1.00 94.06 197 TYR A O 1
ATOM 1515 N N . GLY A 1 198 ? -10.697 5.237 10.606 1.00 92.75 198 GLY A N 1
ATOM 1516 C CA . GLY A 1 198 ? -11.279 6.554 10.881 1.00 92.75 198 GLY A CA 1
ATOM 1517 C C . GLY A 1 198 ? -12.809 6.625 10.805 1.00 92.75 198 GLY A C 1
ATOM 1518 O O . GLY A 1 198 ? -13.387 7.613 11.264 1.00 92.75 198 GLY A O 1
ATOM 1519 N N . LYS A 1 199 ? -13.495 5.598 10.282 1.00 93.56 199 LYS A N 1
ATOM 1520 C CA . LYS A 1 199 ? -14.962 5.561 10.237 1.00 93.56 199 LYS A CA 1
ATOM 1521 C C . LYS A 1 199 ? -15.541 5.247 11.611 1.00 93.56 199 LYS A C 1
ATOM 1523 O O . LYS A 1 199 ? -14.924 4.570 12.437 1.00 93.56 199 LYS A O 1
ATOM 1528 N N . SER A 1 200 ? -16.763 5.724 11.839 1.00 95.06 200 SER A N 1
ATOM 1529 C CA . SER A 1 200 ? -17.535 5.280 12.994 1.00 95.06 200 SER A CA 1
ATOM 1530 C C . SER A 1 200 ? -18.026 3.851 12.771 1.00 95.06 200 SER A C 1
ATOM 1532 O O . SER A 1 200 ? -18.483 3.497 11.679 1.00 95.06 200 SER A O 1
ATOM 1534 N N . ALA A 1 201 ? -17.919 3.034 13.812 1.00 96.69 201 ALA A N 1
ATOM 1535 C CA . ALA A 1 201 ? -18.383 1.660 13.807 1.00 96.69 201 ALA A CA 1
ATOM 1536 C C . ALA A 1 201 ? -19.094 1.317 15.118 1.00 96.69 201 ALA A C 1
ATOM 1538 O O . ALA A 1 201 ? -18.807 1.887 16.171 1.00 96.69 201 ALA A O 1
ATOM 1539 N N . LYS A 1 202 ? -20.021 0.367 15.033 1.00 97.56 202 LYS A N 1
ATOM 1540 C CA . LYS A 1 202 ? -20.686 -0.295 16.150 1.00 97.56 202 LYS A CA 1
ATOM 1541 C C . LYS A 1 202 ? -20.075 -1.684 16.326 1.00 97.56 202 LYS A C 1
ATOM 1543 O O . LYS A 1 202 ? -19.813 -2.370 15.336 1.00 97.56 202 LYS A O 1
ATOM 1548 N N . LEU A 1 203 ? -19.861 -2.078 17.575 1.00 98.19 203 LEU A N 1
ATOM 1549 C CA . LEU A 1 203 ? -19.385 -3.407 17.943 1.00 98.19 203 LEU A CA 1
ATOM 1550 C C . LEU A 1 203 ? -20.516 -4.432 17.933 1.00 98.19 203 LEU A C 1
ATOM 1552 O O . LEU A 1 203 ? -21.587 -4.172 18.487 1.00 98.19 203 LEU A O 1
ATOM 1556 N N . GLU A 1 204 ? -20.266 -5.595 17.333 1.00 98.19 204 GLU A N 1
ATOM 1557 C CA . GLU A 1 204 ? -21.200 -6.725 17.295 1.00 98.19 204 GLU A CA 1
ATOM 1558 C C . GLU A 1 204 ? -20.471 -8.076 17.339 1.00 98.19 204 GLU A C 1
ATOM 1560 O O . GLU A 1 204 ? -19.343 -8.207 16.858 1.00 98.19 204 GLU A O 1
ATOM 1565 N N . GLY A 1 205 ? -21.134 -9.105 17.874 1.00 97.31 205 GLY A N 1
ATOM 1566 C CA . GLY A 1 205 ? -20.618 -10.477 17.919 1.00 97.31 205 GLY A CA 1
ATOM 1567 C C . GLY A 1 205 ? -19.403 -10.669 18.832 1.00 97.31 205 GLY A C 1
ATOM 1568 O O . GLY A 1 205 ? -18.582 -11.545 18.566 1.00 97.31 205 GLY A O 1
ATOM 1569 N N . LEU A 1 206 ? -19.238 -9.819 19.848 1.00 97.75 206 LEU A N 1
ATOM 1570 C CA . LEU A 1 206 ? -18.254 -10.009 20.915 1.00 97.75 206 LEU A CA 1
ATOM 1571 C C . LEU A 1 206 ? -18.811 -10.945 21.995 1.00 97.75 206 LEU A C 1
ATOM 1573 O O . LEU A 1 206 ? -20.013 -10.923 22.257 1.00 97.75 206 LEU A O 1
ATOM 1577 N N . GLU A 1 207 ? -17.930 -11.720 22.632 1.00 97.38 207 GLU A N 1
ATOM 1578 C CA . GLU A 1 207 ? -18.272 -12.585 23.775 1.00 97.38 207 GLU A CA 1
ATOM 1579 C C . GLU A 1 207 ? -18.769 -11.767 24.973 1.00 97.38 207 GLU A C 1
ATOM 1581 O O . GLU A 1 207 ? -19.751 -12.130 25.617 1.00 97.38 207 GLU A O 1
ATOM 1586 N N . ASP A 1 208 ? -18.136 -10.620 25.229 1.00 97.62 208 ASP A N 1
ATOM 1587 C CA . ASP A 1 208 ? -18.618 -9.658 26.215 1.00 97.62 208 ASP A CA 1
ATOM 1588 C C . ASP A 1 208 ? -19.852 -8.919 25.673 1.00 97.62 208 ASP A C 1
ATOM 1590 O O . ASP A 1 208 ? -19.760 -7.974 24.877 1.00 97.62 208 ASP A O 1
ATOM 1594 N N . ALA A 1 209 ? -21.028 -9.358 26.127 1.00 97.56 209 ALA A N 1
ATOM 1595 C CA . ALA A 1 209 ? -22.314 -8.794 25.742 1.00 97.56 209 ALA A CA 1
ATOM 1596 C C . ALA A 1 209 ? -22.436 -7.293 26.054 1.00 97.56 209 ALA A C 1
ATOM 1598 O O . ALA A 1 209 ? -23.126 -6.589 25.317 1.00 97.56 209 ALA A O 1
ATOM 1599 N N . ALA A 1 210 ? -21.734 -6.782 27.075 1.00 97.69 210 ALA A N 1
ATOM 1600 C CA . ALA A 1 210 ? -21.776 -5.368 27.451 1.00 97.69 210 ALA A CA 1
ATOM 1601 C C . ALA A 1 210 ? -21.066 -4.460 26.430 1.00 97.69 210 ALA A C 1
ATOM 1603 O O . ALA A 1 210 ? -21.310 -3.249 26.380 1.00 97.69 210 ALA A O 1
ATOM 1604 N N . MET A 1 211 ? -20.185 -5.036 25.606 1.00 98.00 211 MET A N 1
ATOM 1605 C CA . MET A 1 211 ? -19.459 -4.319 24.559 1.00 98.00 211 MET A CA 1
ATOM 1606 C C . MET A 1 211 ? -20.228 -4.276 23.238 1.00 98.00 211 MET A C 1
ATOM 1608 O O . MET A 1 211 ? -20.040 -3.341 22.455 1.00 98.00 211 MET A O 1
ATOM 1612 N N . ASN A 1 212 ? -21.117 -5.241 22.992 1.00 97.88 212 ASN A N 1
ATOM 1613 C CA . ASN A 1 212 ? -21.990 -5.225 21.822 1.00 97.88 212 ASN A CA 1
ATOM 1614 C C . ASN A 1 212 ? -22.920 -4.005 21.875 1.00 97.88 212 ASN A C 1
ATOM 1616 O O . ASN A 1 212 ? -23.505 -3.680 22.902 1.00 97.88 212 ASN A O 1
ATOM 1620 N N . GLY A 1 213 ? -23.057 -3.299 20.755 1.00 96.94 213 GLY A N 1
ATOM 1621 C CA . GLY A 1 213 ? -23.841 -2.066 20.690 1.00 96.94 213 GLY A CA 1
ATOM 1622 C C . GLY A 1 213 ? -23.037 -0.785 20.874 1.00 96.94 213 GLY A C 1
ATOM 1623 O O . GLY A 1 213 ? -23.458 0.253 20.353 1.00 96.94 213 GLY A O 1
ATOM 1624 N N . LYS A 1 214 ? -21.869 -0.845 21.528 1.00 97.56 214 LYS A N 1
ATOM 1625 C CA . LYS A 1 214 ? -21.025 0.337 21.724 1.00 97.56 214 LYS A CA 1
ATOM 1626 C C . LYS A 1 214 ? -20.507 0.867 20.393 1.00 97.56 214 LYS A C 1
ATOM 1628 O O . LYS A 1 214 ? -20.165 0.102 19.486 1.00 97.56 214 LYS A O 1
ATOM 1633 N N . LYS A 1 215 ? -20.462 2.194 20.284 1.00 97.31 215 LYS A N 1
ATOM 1634 C CA . LYS A 1 215 ? -19.980 2.908 19.100 1.00 97.31 215 LYS A CA 1
ATOM 1635 C C . LYS A 1 215 ? -18.612 3.513 19.373 1.00 97.31 215 LYS A C 1
ATOM 1637 O O . LYS A 1 215 ? -18.325 3.962 20.479 1.00 97.31 215 LYS A O 1
ATOM 1642 N N . GLY A 1 216 ? -17.790 3.555 18.340 1.00 96.31 216 GLY A N 1
ATOM 1643 C CA . GLY A 1 216 ? -16.465 4.146 18.406 1.00 96.31 216 GLY A CA 1
ATOM 1644 C C . GLY A 1 216 ? -15.944 4.530 17.035 1.00 96.31 216 GLY A C 1
ATOM 1645 O O . GLY A 1 216 ? -16.683 4.495 16.045 1.00 96.31 216 GLY A O 1
ATOM 1646 N N . TRP A 1 217 ? -14.667 4.890 16.988 1.00 96.62 217 TRP A N 1
ATOM 1647 C CA . TRP A 1 217 ? -13.949 5.178 15.749 1.00 96.62 217 TRP A CA 1
ATOM 1648 C C . TRP A 1 217 ? -12.839 4.166 15.545 1.00 96.62 217 TRP A C 1
ATOM 1650 O O . TRP A 1 217 ? -12.043 3.921 16.450 1.00 96.62 217 TRP A O 1
ATOM 1660 N N . VAL A 1 218 ? -12.804 3.575 14.355 1.00 97.06 218 VAL A N 1
ATOM 1661 C CA . VAL A 1 218 ? -11.825 2.543 14.012 1.00 97.06 218 VAL A CA 1
ATOM 1662 C C . VAL A 1 218 ? -10.434 3.174 13.895 1.00 97.06 218 VAL A C 1
ATOM 1664 O O . VAL A 1 218 ? -10.262 4.210 13.246 1.00 97.06 218 VAL A O 1
ATOM 1667 N N . GLY A 1 219 ? -9.462 2.553 14.552 1.00 96.75 219 GLY A N 1
ATOM 1668 C CA . GLY A 1 219 ? -8.050 2.907 14.611 1.00 96.75 219 GLY A CA 1
ATOM 1669 C C . GLY A 1 219 ? -7.174 2.003 13.744 1.00 96.75 219 GLY A C 1
ATOM 1670 O O . GLY A 1 219 ? -7.637 1.400 12.765 1.00 96.75 219 GLY A O 1
ATOM 1671 N N . GLY A 1 220 ? -5.889 1.942 14.096 1.00 97.06 220 GLY A N 1
ATOM 1672 C CA . GLY A 1 220 ? -4.880 1.188 13.356 1.00 97.06 220 GLY A CA 1
ATOM 1673 C C . GLY A 1 220 ? -5.077 -0.328 13.404 1.00 97.06 220 GLY A C 1
ATOM 1674 O O . GLY A 1 220 ? -6.083 -0.845 13.900 1.00 97.06 220 GLY A O 1
ATOM 1675 N N . PHE A 1 221 ? -4.130 -1.046 12.812 1.00 98.44 221 PHE A N 1
ATOM 1676 C CA . PHE A 1 221 ? -4.176 -2.495 12.643 1.00 98.44 221 PHE A CA 1
ATOM 1677 C C . PHE A 1 221 ? -2.995 -3.150 13.352 1.00 98.44 221 PHE A C 1
ATOM 1679 O O . PHE A 1 221 ? -1.842 -2.825 13.084 1.00 98.44 221 PHE A O 1
ATOM 1686 N N . ASP A 1 222 ? -3.294 -4.083 14.246 1.00 98.50 222 ASP A N 1
ATOM 1687 C CA . ASP A 1 222 ? -2.297 -4.864 14.958 1.00 98.50 222 ASP A CA 1
ATOM 1688 C C . ASP A 1 222 ? -2.035 -6.160 14.199 1.00 98.50 222 ASP A C 1
ATOM 1690 O O . ASP A 1 222 ? -2.868 -7.070 14.188 1.00 98.50 222 ASP A O 1
ATOM 1694 N N . VAL A 1 223 ? -0.880 -6.217 13.539 1.00 97.56 223 VAL A N 1
ATOM 1695 C CA . VAL A 1 223 ? -0.510 -7.311 12.634 1.00 97.56 223 VAL A CA 1
ATOM 1696 C C . VAL A 1 223 ? -0.488 -8.651 13.366 1.00 97.56 223 VAL A C 1
ATOM 1698 O O . VAL A 1 223 ? -0.999 -9.636 12.839 1.00 97.56 223 VAL A O 1
ATOM 1701 N N . ASP A 1 224 ? 0.046 -8.683 14.587 1.00 98.06 224 ASP A N 1
ATOM 1702 C CA . ASP A 1 224 ? 0.258 -9.931 15.325 1.00 98.06 224 ASP A CA 1
ATOM 1703 C C . ASP A 1 224 ? -1.064 -10.576 15.766 1.00 98.06 224 ASP A C 1
ATOM 1705 O O . ASP A 1 224 ? -1.203 -11.798 15.745 1.00 98.06 224 ASP A O 1
ATOM 1709 N N . SER A 1 225 ? -2.065 -9.766 16.125 1.00 98.12 225 SER A N 1
ATOM 1710 C CA . SER A 1 225 ? -3.380 -10.267 16.540 1.00 98.12 225 SER A CA 1
ATOM 1711 C C . SER A 1 225 ? -4.419 -10.309 15.413 1.00 98.12 225 SER A C 1
ATOM 1713 O O . SER A 1 225 ? -5.490 -10.898 15.593 1.00 98.12 225 SER A O 1
ATOM 1715 N N . GLY A 1 226 ? -4.141 -9.677 14.267 1.00 97.94 226 GLY A N 1
ATOM 1716 C CA . GLY A 1 226 ? -5.094 -9.505 13.167 1.00 97.94 226 GLY A CA 1
ATOM 1717 C C . GLY A 1 226 ? -6.304 -8.644 13.551 1.00 97.94 226 GLY A C 1
ATOM 1718 O O . GLY A 1 226 ? -7.402 -8.823 13.015 1.00 97.94 226 GLY A O 1
ATOM 1719 N N . ARG A 1 227 ? -6.145 -7.754 14.538 1.00 98.50 227 ARG A N 1
ATOM 1720 C CA . ARG A 1 227 ? -7.231 -6.944 15.107 1.00 98.50 227 ARG A CA 1
ATOM 1721 C C . ARG A 1 227 ? -7.083 -5.479 14.734 1.00 98.50 227 ARG A C 1
ATOM 1723 O O . ARG A 1 227 ? -5.989 -4.979 14.494 1.00 98.50 227 ARG A O 1
ATOM 1730 N N . ARG A 1 228 ? -8.207 -4.767 14.744 1.00 98.25 228 ARG A N 1
ATOM 1731 C CA . ARG A 1 228 ? -8.229 -3.307 14.659 1.00 98.25 228 ARG A CA 1
ATOM 1732 C C . ARG A 1 228 ? -8.520 -2.684 16.003 1.00 98.25 228 ARG A C 1
ATOM 1734 O O . ARG A 1 228 ? -9.357 -3.190 16.756 1.00 98.25 228 ARG A O 1
ATOM 1741 N N . GLY A 1 229 ? -7.858 -1.563 16.242 1.00 97.81 229 GLY A N 1
ATOM 1742 C CA . GLY A 1 229 ? -8.196 -0.667 17.325 1.00 97.81 229 GLY A CA 1
ATOM 1743 C C . GLY A 1 229 ? -9.563 -0.038 17.068 1.00 97.81 229 GLY A C 1
ATOM 1744 O O . GLY A 1 229 ? -9.947 0.224 15.925 1.00 97.81 229 GLY A O 1
ATOM 1745 N N . ILE A 1 230 ? -10.339 0.176 18.118 1.00 97.75 230 ILE A N 1
ATOM 1746 C CA . ILE A 1 230 ? -11.521 1.031 18.090 1.00 97.75 230 ILE A CA 1
ATOM 1747 C C . ILE A 1 230 ? -11.565 1.832 19.382 1.00 97.75 230 ILE A C 1
ATOM 1749 O O . ILE A 1 230 ? -11.638 1.274 20.478 1.00 97.75 230 ILE A O 1
ATOM 1753 N N . TYR A 1 231 ? -11.524 3.154 19.248 1.00 97.19 231 TYR A N 1
ATOM 1754 C CA . TYR A 1 231 ? -11.656 4.063 20.377 1.00 97.19 231 TYR A CA 1
ATOM 1755 C C . TYR A 1 231 ? -13.129 4.232 20.739 1.00 97.19 231 TYR A C 1
ATOM 1757 O O . TYR A 1 231 ? -13.922 4.689 19.909 1.00 97.19 231 TYR A O 1
ATOM 1765 N N . ILE A 1 232 ? -13.486 3.889 21.976 1.00 96.69 232 ILE A N 1
ATOM 1766 C CA . ILE A 1 232 ? -14.848 3.994 22.503 1.00 96.69 232 ILE A CA 1
ATOM 1767 C C . ILE A 1 232 ? -14.926 5.214 23.428 1.00 96.69 232 ILE A C 1
ATOM 1769 O O . ILE A 1 232 ? -14.338 5.181 24.512 1.00 96.69 232 ILE A O 1
ATOM 1773 N N . PRO A 1 233 ? -15.681 6.265 23.064 1.00 95.38 233 PRO A N 1
ATOM 1774 C CA . PRO A 1 233 ? -15.682 7.536 23.800 1.00 95.38 233 PRO A CA 1
ATOM 1775 C C . PRO A 1 233 ? -16.199 7.407 25.225 1.00 95.38 233 PRO A C 1
ATOM 1777 O O . PRO A 1 233 ? -15.618 7.972 26.145 1.00 95.38 233 PRO A O 1
ATOM 1780 N N . GLU A 1 234 ? -17.248 6.603 25.408 1.00 95.69 234 GLU A N 1
ATOM 1781 C CA . GLU A 1 234 ? -17.845 6.308 26.716 1.00 95.69 234 GLU A CA 1
ATOM 1782 C C . GLU A 1 234 ? -16.825 5.732 27.703 1.00 95.69 234 GLU A C 1
ATOM 1784 O O . GLU A 1 234 ? -16.918 5.963 28.902 1.00 95.69 234 GLU A O 1
ATOM 1789 N N . LEU A 1 235 ? -15.849 4.976 27.192 1.00 95.31 235 LEU A N 1
ATOM 1790 C CA . LEU A 1 235 ? -14.841 4.292 27.995 1.00 95.31 235 LEU A CA 1
ATOM 1791 C C . LEU A 1 235 ? -13.494 5.022 27.990 1.00 95.31 235 LEU A C 1
ATOM 1793 O O . LEU A 1 235 ? -12.579 4.581 28.679 1.00 95.31 235 LEU A O 1
ATOM 1797 N N . LYS A 1 236 ? -13.357 6.082 27.178 1.00 94.19 236 LYS A N 1
ATOM 1798 C CA . LYS A 1 236 ? -12.108 6.815 26.914 1.00 94.19 236 LYS A CA 1
ATOM 1799 C C . LYS A 1 236 ? -10.910 5.899 26.640 1.00 94.19 236 LYS A C 1
ATOM 1801 O O . LYS A 1 236 ? -9.787 6.202 27.031 1.00 94.19 236 LYS A O 1
ATOM 1806 N N . LYS A 1 237 ? -11.153 4.761 25.988 1.00 94.12 237 LYS A N 1
ATOM 1807 C CA . LYS A 1 237 ? -10.128 3.745 25.736 1.00 94.12 237 LYS A CA 1
ATOM 1808 C C . LYS A 1 237 ? -10.272 3.142 24.353 1.00 94.12 237 LYS A C 1
ATOM 1810 O O . LYS A 1 237 ? -11.378 3.020 23.820 1.00 94.12 237 LYS A O 1
ATOM 1815 N N . GLU A 1 238 ? -9.140 2.727 23.810 1.00 95.25 238 GLU A N 1
ATOM 1816 C CA . GLU A 1 238 ? -9.084 1.885 22.628 1.00 95.25 238 GLU A CA 1
ATOM 1817 C C . GLU A 1 238 ? -9.141 0.411 23.033 1.00 95.25 238 GLU A C 1
ATOM 1819 O O . GLU A 1 238 ? -8.520 -0.010 24.010 1.00 95.25 238 GLU A O 1
ATOM 1824 N N . ILE A 1 239 ? -9.910 -0.378 22.289 1.00 97.25 239 ILE A N 1
ATOM 1825 C CA . ILE A 1 239 ? -9.922 -1.837 22.412 1.00 97.25 239 ILE A CA 1
ATOM 1826 C C . ILE A 1 239 ? -9.574 -2.469 21.066 1.00 97.25 239 ILE A C 1
ATOM 1828 O O . ILE A 1 239 ? -9.800 -1.865 20.020 1.00 97.25 239 ILE A O 1
ATOM 1832 N N . TRP A 1 240 ? -9.088 -3.708 21.088 1.00 97.88 240 TRP A N 1
ATOM 1833 C CA . TRP A 1 240 ? -8.674 -4.431 19.887 1.00 97.88 240 TRP A CA 1
ATOM 1834 C C . TRP A 1 240 ? -9.650 -5.563 19.571 1.00 97.88 240 TRP A C 1
ATOM 1836 O O . TRP A 1 240 ? -9.792 -6.521 20.338 1.00 97.88 240 TRP A O 1
ATOM 1846 N N . VAL A 1 241 ? -10.315 -5.480 18.419 1.00 98.44 241 VAL A N 1
ATOM 1847 C CA . VAL A 1 241 ? -11.352 -6.434 17.989 1.00 98.44 241 VAL A CA 1
ATOM 1848 C C . VAL A 1 241 ? -11.071 -6.976 16.592 1.00 98.44 241 VAL A C 1
ATOM 1850 O O . VAL A 1 241 ? -10.376 -6.340 15.796 1.00 98.44 241 VAL A O 1
ATOM 1853 N N . LYS A 1 242 ? -11.611 -8.157 16.265 1.00 98.19 242 LYS A N 1
ATOM 1854 C CA . LYS A 1 242 ? -11.507 -8.677 14.896 1.00 98.19 242 LYS A CA 1
ATOM 1855 C C . LYS A 1 242 ? -12.271 -7.746 13.948 1.00 98.19 242 LYS A C 1
ATOM 1857 O O . LYS A 1 242 ? -13.340 -7.255 14.323 1.00 98.19 242 LYS A O 1
ATOM 1862 N N . PRO A 1 243 ? -11.811 -7.551 12.700 1.00 97.19 243 PRO A N 1
ATOM 1863 C CA . PRO A 1 243 ? -12.561 -6.774 11.721 1.00 97.19 243 PRO A CA 1
ATOM 1864 C C . PRO A 1 243 ? -14.014 -7.249 11.571 1.00 97.19 243 PRO A C 1
ATOM 1866 O O . PRO A 1 243 ? -14.921 -6.429 11.489 1.00 97.19 243 PRO A O 1
ATOM 1869 N N . SER A 1 244 ? -14.292 -8.553 11.628 1.00 96.88 244 SER A N 1
ATOM 1870 C CA . SER A 1 244 ? -15.659 -9.097 11.548 1.00 96.88 244 SER A CA 1
ATOM 1871 C C . SER A 1 244 ? -16.622 -8.581 12.630 1.00 96.88 244 SER A C 1
ATOM 1873 O O . SER A 1 244 ? -17.833 -8.620 12.409 1.00 96.88 244 SER A O 1
ATOM 1875 N N . ASN A 1 245 ? -16.112 -8.056 13.752 1.00 98.12 245 ASN A N 1
ATOM 1876 C CA . ASN A 1 245 ? -16.900 -7.473 14.842 1.00 98.12 245 ASN A CA 1
ATOM 1877 C C . ASN A 1 245 ? -17.237 -5.985 14.647 1.00 98.12 245 ASN A C 1
ATOM 1879 O O . ASN A 1 245 ? -17.927 -5.396 15.478 1.00 98.12 245 ASN A O 1
ATOM 1883 N N . LEU A 1 246 ? -16.755 -5.359 13.570 1.00 97.31 246 LEU A N 1
ATOM 1884 C CA . LEU A 1 246 ? -17.008 -3.953 13.262 1.00 97.31 246 LEU A CA 1
ATOM 1885 C C . LEU A 1 246 ? -18.142 -3.827 12.239 1.00 97.31 246 LEU A C 1
ATOM 1887 O O . LEU A 1 246 ? -18.040 -4.342 11.121 1.00 97.31 246 LEU A O 1
ATOM 1891 N N . ARG A 1 247 ? -19.201 -3.090 12.588 1.00 96.75 247 ARG A N 1
ATOM 1892 C CA . ARG A 1 247 ? -20.235 -2.631 11.647 1.00 96.75 247 ARG A CA 1
ATOM 1893 C C . ARG A 1 247 ? -20.110 -1.137 11.430 1.00 96.75 247 ARG A C 1
ATOM 1895 O O . ARG A 1 247 ? -20.340 -0.365 12.355 1.00 96.75 247 ARG A O 1
ATOM 1902 N N . ILE A 1 248 ? -19.751 -0.724 10.219 1.00 94.44 248 ILE A N 1
ATOM 1903 C CA . ILE A 1 248 ? -19.658 0.697 9.875 1.00 94.44 248 ILE A CA 1
ATOM 1904 C C . ILE A 1 248 ? -21.043 1.344 9.991 1.00 94.44 248 ILE A C 1
ATOM 1906 O O . ILE A 1 248 ? -22.014 0.842 9.432 1.00 94.44 248 ILE A O 1
ATOM 1910 N N . THR A 1 249 ? -21.135 2.444 10.740 1.00 88.62 249 THR A N 1
ATOM 1911 C CA . THR A 1 249 ? -22.405 3.125 11.061 1.00 88.62 249 THR A CA 1
ATOM 1912 C C . THR A 1 249 ? -22.679 4.341 10.187 1.00 88.62 249 THR A C 1
ATOM 1914 O O . THR A 1 249 ? -23.759 4.927 10.280 1.00 88.62 249 THR A O 1
ATOM 1917 N N . THR A 1 250 ? -21.729 4.755 9.347 1.00 73.81 250 THR A N 1
ATOM 1918 C CA . THR A 1 250 ? -21.949 5.875 8.433 1.00 73.81 250 THR A CA 1
ATOM 1919 C C . THR A 1 250 ? -23.044 5.504 7.442 1.00 73.81 250 THR A C 1
ATOM 1921 O O . THR A 1 250 ? -22.873 4.560 6.667 1.00 73.81 250 THR A O 1
ATOM 1924 N N . LYS A 1 251 ? -24.146 6.270 7.441 1.00 59.72 251 LYS A N 1
ATOM 1925 C CA . LYS A 1 251 ? -25.052 6.331 6.288 1.00 59.72 251 LYS A CA 1
ATOM 1926 C C . LYS A 1 251 ? -24.173 6.574 5.065 1.00 59.72 251 LYS A C 1
ATOM 1928 O O . LYS A 1 251 ? -23.271 7.405 5.148 1.00 59.72 251 LYS A O 1
ATOM 1933 N N . THR A 1 252 ? -24.377 5.827 3.985 1.00 54.09 252 THR A N 1
ATOM 1934 C CA . THR A 1 252 ? -23.771 6.123 2.683 1.00 54.09 252 THR A CA 1
ATOM 1935 C C . THR A 1 252 ? -24.098 7.571 2.351 1.00 54.09 252 THR A C 1
ATOM 1937 O O . THR A 1 252 ? -25.213 7.873 1.939 1.00 54.09 252 THR A O 1
ATOM 1940 N N . VAL A 1 253 ? -23.163 8.471 2.643 1.00 54.19 253 VAL A N 1
ATOM 1941 C CA . VAL A 1 253 ? -23.235 9.856 2.204 1.00 54.19 253 VAL A CA 1
ATOM 1942 C C . VAL A 1 253 ? -23.076 9.765 0.698 1.00 54.19 253 VAL A C 1
ATOM 1944 O O . VAL A 1 253 ? -22.133 9.118 0.229 1.00 54.19 253 VAL A O 1
ATOM 1947 N N . GLU A 1 254 ? -24.039 10.304 -0.049 1.00 57.00 254 GLU A N 1
ATOM 1948 C CA . GLU A 1 254 ? -23.859 10.459 -1.488 1.00 57.00 254 GLU A CA 1
ATOM 1949 C C . GLU A 1 254 ? -22.503 11.136 -1.710 1.00 57.00 254 GLU A C 1
A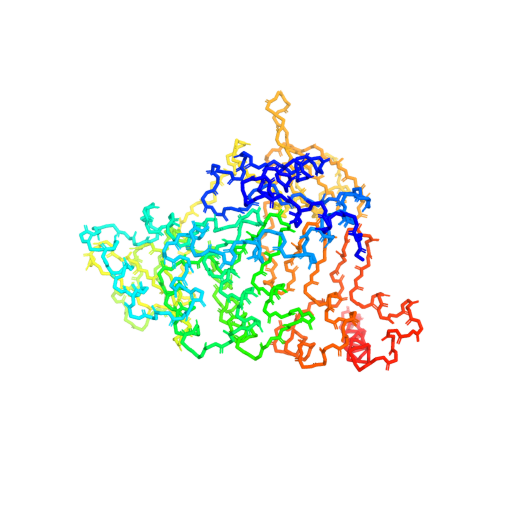TOM 1951 O O . GLU A 1 254 ? -22.182 12.076 -0.978 1.00 57.00 254 GLU A O 1
ATOM 1956 N N . PRO A 1 255 ? -21.658 10.611 -2.611 1.00 59.16 255 PRO A N 1
ATOM 1957 C CA . PRO A 1 255 ? -20.343 11.185 -2.829 1.00 59.16 255 PRO A CA 1
ATOM 1958 C C . PRO A 1 255 ? -20.502 12.678 -3.106 1.00 59.16 255 PRO A C 1
ATOM 1960 O O . PRO A 1 255 ? -21.179 13.046 -4.064 1.00 59.16 255 PRO A O 1
ATOM 1963 N N . ASP A 1 256 ? -19.900 13.516 -2.258 1.00 64.00 256 ASP A N 1
ATOM 1964 C CA . ASP A 1 256 ? -19.883 14.960 -2.467 1.00 64.00 256 ASP A CA 1
ATOM 1965 C C . ASP A 1 256 ? -19.375 15.212 -3.898 1.00 64.00 256 ASP A C 1
ATOM 1967 O O . ASP A 1 256 ? -18.283 14.730 -4.233 1.00 64.00 256 ASP A O 1
ATOM 1971 N N . PRO A 1 257 ? -20.145 15.895 -4.765 1.00 62.62 257 PRO A N 1
ATOM 1972 C CA . PRO A 1 257 ? -19.756 16.122 -6.152 1.00 62.62 257 PRO A CA 1
ATOM 1973 C C . PRO A 1 257 ? -18.371 16.767 -6.276 1.00 62.62 257 PRO A C 1
ATOM 1975 O O . PRO A 1 257 ? -17.645 16.461 -7.224 1.00 62.62 257 PRO A O 1
ATOM 1978 N N . THR A 1 258 ? -17.974 17.569 -5.282 1.00 62.41 258 THR A N 1
ATOM 1979 C CA . THR A 1 258 ? -16.682 18.262 -5.215 1.00 62.41 258 THR A CA 1
ATOM 1980 C C . THR A 1 258 ? -15.547 17.407 -4.649 1.00 62.41 258 THR A C 1
ATOM 1982 O O . THR A 1 258 ? -14.378 17.758 -4.802 1.00 62.41 258 THR A O 1
ATOM 1985 N N . SER A 1 259 ? -15.848 16.251 -4.045 1.00 66.44 259 SER A N 1
ATOM 1986 C CA . SER A 1 259 ? -14.811 15.365 -3.516 1.00 66.44 259 SER A CA 1
ATOM 1987 C C . SER A 1 259 ? -13.912 14.830 -4.634 1.00 66.44 259 SER A C 1
ATOM 1989 O O . SER A 1 259 ? -14.369 14.477 -5.728 1.00 66.44 259 SER A O 1
ATOM 1991 N N . ASN A 1 260 ? -12.606 14.746 -4.376 1.00 68.25 260 ASN A N 1
ATOM 1992 C CA . ASN A 1 260 ? -11.695 14.104 -5.313 1.00 68.25 260 ASN A CA 1
ATOM 1993 C C . ASN A 1 260 ? -11.943 12.586 -5.301 1.00 68.25 260 ASN A C 1
ATOM 1995 O O . ASN A 1 260 ? -11.565 11.867 -4.374 1.00 68.25 260 ASN A O 1
ATOM 1999 N N . LEU A 1 261 ? -12.641 12.107 -6.329 1.00 74.31 261 LEU A N 1
ATOM 2000 C CA . LEU A 1 261 ? -12.890 10.688 -6.571 1.00 74.31 261 LEU A CA 1
ATOM 2001 C C . LEU A 1 261 ? -12.118 10.177 -7.789 1.00 74.31 261 LEU A C 1
ATOM 2003 O O . LEU A 1 261 ? -12.376 9.054 -8.214 1.00 74.31 261 LEU A O 1
ATOM 2007 N N . SER A 1 262 ? -11.205 10.979 -8.353 1.00 72.69 262 SER A N 1
ATOM 2008 C CA . SER A 1 262 ? -10.379 10.557 -9.485 1.00 72.69 262 SER A CA 1
ATOM 2009 C C . SER A 1 262 ? -9.609 9.280 -9.128 1.00 72.69 262 SER A C 1
ATOM 2011 O O . SER A 1 262 ? -9.145 9.113 -8.001 1.00 72.69 262 SER A O 1
ATOM 2013 N N . GLY A 1 263 ? -9.525 8.339 -10.063 1.00 68.12 263 GLY A N 1
ATOM 2014 C CA . GLY A 1 263 ? -8.878 7.044 -9.876 1.00 68.12 263 GLY A CA 1
ATOM 2015 C C . GLY A 1 263 ? -9.715 5.983 -9.149 1.00 68.12 263 GLY A C 1
ATOM 2016 O O . GLY A 1 263 ? -9.294 4.829 -9.104 1.00 68.12 263 GLY A O 1
ATOM 2017 N N . LYS A 1 264 ? -10.891 6.310 -8.589 1.00 78.19 264 LYS A N 1
ATOM 2018 C CA . LYS A 1 264 ? -11.735 5.312 -7.904 1.00 78.19 264 LYS A CA 1
ATOM 2019 C C . LYS A 1 264 ? -12.572 4.503 -8.887 1.00 78.19 264 LYS A C 1
ATOM 2021 O O . LYS A 1 264 ? -13.156 5.055 -9.815 1.00 78.19 264 LYS A O 1
ATOM 2026 N N . GLU A 1 265 ? -12.684 3.205 -8.636 1.00 82.06 265 GLU A N 1
ATOM 2027 C CA . GLU A 1 265 ? -13.569 2.328 -9.399 1.00 82.06 265 GLU A CA 1
ATOM 2028 C C . GLU A 1 265 ? -15.037 2.613 -9.070 1.00 82.06 265 GLU A C 1
ATOM 2030 O O . GLU A 1 265 ? -15.438 2.732 -7.905 1.00 82.06 265 GLU A O 1
ATOM 2035 N N . ALA A 1 266 ? -15.849 2.715 -10.113 1.00 87.00 266 ALA A N 1
ATOM 2036 C CA . ALA A 1 266 ? -17.273 2.952 -10.012 1.00 87.00 266 ALA A CA 1
ATOM 2037 C C . ALA A 1 266 ? -18.048 2.158 -11.061 1.00 87.00 266 ALA A C 1
ATOM 2039 O O . ALA A 1 266 ? -17.558 1.890 -12.154 1.00 87.00 266 ALA A O 1
ATOM 2040 N N . VAL A 1 267 ? -19.282 1.827 -10.711 1.00 87.25 267 VAL A N 1
ATOM 2041 C CA . VAL A 1 267 ? -20.299 1.227 -11.560 1.00 87.25 267 VAL A CA 1
ATOM 2042 C C . VAL A 1 267 ? -21.250 2.331 -12.011 1.00 87.25 267 VAL A C 1
ATOM 2044 O O . VAL A 1 267 ? -21.714 3.143 -11.203 1.00 87.25 267 VAL A O 1
ATOM 2047 N N . LEU A 1 268 ? -21.536 2.362 -13.308 1.00 88.25 268 LEU A N 1
ATOM 2048 C CA . LEU A 1 268 ? -22.592 3.197 -13.869 1.00 88.25 268 LEU A CA 1
ATOM 2049 C C . LEU A 1 268 ? -23.961 2.563 -13.621 1.00 88.25 268 LEU A C 1
ATOM 2051 O O . LEU A 1 268 ? -24.167 1.391 -13.916 1.00 88.25 268 LEU A O 1
ATOM 2055 N N . GLU A 1 269 ? -24.916 3.340 -13.123 1.00 90.25 269 GLU A N 1
ATOM 2056 C CA . GLU A 1 269 ? -26.294 2.900 -12.889 1.00 90.25 269 GLU A CA 1
ATOM 2057 C C . GLU A 1 269 ? -27.281 4.005 -13.286 1.00 90.25 269 GLU A C 1
ATOM 2059 O O . GLU A 1 269 ? -26.945 5.186 -13.260 1.00 90.25 269 GLU A O 1
ATOM 2064 N N . GLY A 1 270 ? -28.517 3.648 -13.646 1.00 87.12 270 GLY A N 1
ATOM 2065 C CA . GLY A 1 270 ? -29.576 4.629 -13.923 1.00 87.12 270 GLY A CA 1
ATOM 2066 C C . GLY A 1 270 ? -29.351 5.510 -15.162 1.00 87.12 270 GLY A C 1
ATOM 2067 O O . GLY A 1 270 ? -29.960 6.574 -15.289 1.00 87.12 270 GLY A O 1
ATOM 2068 N N . LEU A 1 271 ? -28.482 5.102 -16.089 1.00 88.62 271 LEU A N 1
ATOM 2069 C CA . LEU A 1 271 ? -28.325 5.756 -17.386 1.00 88.62 271 LEU A CA 1
ATOM 2070 C C . LEU A 1 271 ? -29.463 5.374 -18.337 1.00 88.62 271 LEU A C 1
ATOM 2072 O O . LEU A 1 271 ? -29.961 4.254 -18.299 1.00 88.62 271 LEU A O 1
ATOM 2076 N N . LYS A 1 272 ? -29.824 6.300 -19.239 1.00 89.75 272 LYS A N 1
ATOM 2077 C CA . LYS A 1 272 ? -30.791 6.048 -20.327 1.00 89.75 272 LYS A CA 1
ATOM 2078 C C . LYS A 1 272 ? -30.299 5.010 -21.342 1.00 89.75 272 LYS A C 1
ATOM 2080 O O . LYS A 1 272 ? -31.108 4.433 -22.053 1.00 89.75 272 LYS A O 1
ATOM 2085 N N . ASP A 1 273 ? -28.983 4.842 -21.458 1.00 90.50 273 ASP A N 1
ATOM 2086 C CA . ASP A 1 273 ? -28.380 3.804 -22.289 1.00 90.50 273 ASP A CA 1
ATOM 2087 C C . ASP A 1 273 ? -28.175 2.547 -21.438 1.00 90.50 273 ASP A C 1
ATOM 2089 O O . ASP A 1 273 ? -27.213 2.455 -20.671 1.00 90.50 273 ASP A O 1
ATOM 2093 N N . ASP A 1 274 ? -29.084 1.581 -21.575 1.00 88.56 274 ASP A N 1
ATOM 2094 C CA . ASP A 1 274 ? -29.070 0.335 -20.803 1.00 88.56 274 ASP A CA 1
ATOM 2095 C C . ASP A 1 274 ? -27.784 -0.478 -20.990 1.00 88.56 274 ASP A C 1
ATOM 2097 O O . ASP A 1 274 ? -27.403 -1.235 -20.100 1.00 88.56 274 ASP A O 1
ATOM 2101 N N . LYS A 1 275 ? -27.059 -0.290 -22.103 1.00 91.19 275 LYS A N 1
ATOM 2102 C CA . LYS A 1 275 ? -25.778 -0.977 -22.348 1.00 91.19 275 LYS A CA 1
ATOM 2103 C C . LYS A 1 275 ? -24.655 -0.482 -21.437 1.00 91.19 275 LYS A C 1
ATOM 2105 O O . LYS A 1 275 ? -23.635 -1.159 -21.299 1.00 91.19 275 LYS A O 1
ATOM 2110 N N . MET A 1 276 ? -24.829 0.705 -20.860 1.00 90.38 276 MET A N 1
ATOM 2111 C CA . MET A 1 276 ? -23.856 1.355 -19.987 1.00 90.38 276 MET A CA 1
ATOM 2112 C C . MET A 1 276 ? -24.121 1.061 -18.510 1.00 90.38 276 MET A C 1
ATOM 2114 O O . MET A 1 276 ? -23.202 1.165 -17.701 1.00 90.38 276 MET A O 1
ATOM 2118 N N . ASN A 1 277 ? -25.349 0.674 -18.155 1.00 87.88 277 ASN A N 1
ATOM 2119 C CA . ASN A 1 277 ? -25.692 0.283 -16.792 1.00 87.88 277 ASN A CA 1
ATOM 2120 C C . ASN A 1 277 ? -24.957 -1.010 -16.401 1.00 87.88 277 ASN A C 1
ATOM 2122 O O . ASN A 1 277 ? -24.865 -1.958 -17.179 1.00 87.88 277 ASN A O 1
ATOM 2126 N N . GLY A 1 278 ? -24.402 -1.038 -15.191 1.00 85.12 278 GLY A N 1
ATOM 2127 C CA . GLY A 1 278 ? -23.584 -2.132 -14.671 1.00 85.12 278 GLY A CA 1
ATOM 2128 C C . GLY A 1 278 ? -22.129 -2.134 -15.154 1.00 85.12 278 GLY A C 1
ATOM 2129 O O . GLY A 1 278 ? -21.356 -2.977 -14.706 1.00 85.12 278 GLY A O 1
ATOM 2130 N N . LYS A 1 279 ? -21.722 -1.217 -16.046 1.00 88.75 279 LYS A N 1
ATOM 2131 C CA . LYS A 1 279 ? -20.326 -1.136 -16.497 1.00 88.75 279 LYS A CA 1
ATOM 2132 C C . LYS A 1 279 ? -19.444 -0.500 -15.428 1.00 88.75 279 LYS A C 1
ATOM 2134 O O . LYS A 1 279 ? -19.752 0.576 -14.916 1.00 88.75 279 LYS A O 1
ATOM 2139 N N . GLU A 1 280 ? -18.329 -1.162 -15.144 1.00 86.88 280 GLU A N 1
ATOM 2140 C CA . GLU A 1 280 ? -17.281 -0.666 -14.259 1.00 86.88 280 GLU A CA 1
ATOM 2141 C C . GLU A 1 280 ? -16.306 0.237 -15.020 1.00 86.88 280 GLU A C 1
ATOM 2143 O O . GLU A 1 280 ? -15.929 -0.020 -16.168 1.00 86.88 280 GLU A O 1
ATOM 2148 N N . GLY A 1 281 ? -15.873 1.306 -14.367 1.00 86.06 281 GLY A N 1
ATOM 2149 C CA . GLY A 1 281 ? -14.866 2.209 -14.892 1.00 86.06 281 GLY A CA 1
ATOM 2150 C C . GLY A 1 281 ? -14.142 2.958 -13.787 1.00 86.06 281 GLY A C 1
ATOM 2151 O O . GLY A 1 281 ? -14.489 2.873 -12.611 1.00 86.06 281 GLY A O 1
ATOM 2152 N N . ILE A 1 282 ? -13.116 3.698 -14.184 1.00 82.62 282 ILE A N 1
ATOM 2153 C CA . ILE A 1 282 ? -12.309 4.516 -13.283 1.00 82.62 282 ILE A CA 1
ATOM 2154 C C . ILE A 1 282 ? -12.822 5.949 -13.370 1.00 82.62 282 ILE A C 1
ATOM 2156 O O . ILE A 1 282 ? -12.873 6.530 -14.456 1.00 82.62 282 ILE A O 1
ATOM 2160 N N . LEU A 1 283 ? -13.227 6.511 -12.236 1.00 84.00 283 LEU A N 1
ATOM 2161 C CA . LEU A 1 283 ? -13.638 7.905 -12.133 1.00 84.00 283 LEU A CA 1
ATOM 2162 C C . LEU A 1 283 ? -12.473 8.825 -12.504 1.00 84.00 283 LEU A C 1
ATOM 2164 O O . LEU A 1 283 ? -11.343 8.608 -12.085 1.00 84.00 283 LEU A O 1
ATOM 2168 N N . GLY A 1 284 ? -12.752 9.865 -13.275 1.00 83.50 284 GLY A N 1
ATOM 2169 C CA . GLY A 1 284 ? -11.813 10.919 -13.631 1.00 83.50 284 GLY A CA 1
ATOM 2170 C C . GLY A 1 284 ? -12.239 12.273 -13.065 1.00 83.50 284 GLY A C 1
ATOM 2171 O O . GLY A 1 284 ? -12.867 12.375 -12.001 1.00 83.50 284 GLY A O 1
ATOM 2172 N N . LYS A 1 285 ? -11.906 13.329 -13.813 1.00 83.88 285 LYS A N 1
ATOM 2173 C CA . LYS A 1 285 ? -12.192 14.726 -13.468 1.00 83.88 285 LYS A CA 1
ATOM 2174 C C . LYS A 1 285 ? -13.699 14.988 -13.358 1.00 83.88 285 LYS A C 1
ATOM 2176 O O . LYS A 1 285 ? -14.499 14.406 -14.102 1.00 83.88 285 LYS A O 1
ATOM 2181 N N . TYR A 1 286 ? -14.057 15.857 -12.414 1.00 85.50 286 TYR A N 1
ATOM 2182 C CA . TYR A 1 286 ? -15.396 16.421 -12.258 1.00 85.50 286 TYR A CA 1
ATOM 2183 C C . TYR A 1 286 ? -15.483 17.733 -13.033 1.00 85.50 286 TYR A C 1
ATOM 2185 O O . TYR A 1 286 ? -14.594 18.572 -12.912 1.00 85.50 286 TYR A O 1
ATOM 2193 N N . ASP A 1 287 ? -16.536 17.881 -13.824 1.00 85.94 287 ASP A N 1
ATOM 2194 C CA . ASP A 1 287 ? -16.895 19.106 -14.523 1.00 85.94 287 ASP A CA 1
ATOM 2195 C C . ASP A 1 287 ? -17.989 19.816 -13.702 1.00 85.94 287 ASP A C 1
ATOM 2197 O O . ASP A 1 287 ? -19.118 19.306 -13.630 1.00 85.94 287 ASP A O 1
ATOM 2201 N N . PRO A 1 288 ? -17.662 20.944 -13.042 1.00 86.31 288 PRO A N 1
ATOM 2202 C CA . PRO A 1 288 ? -18.613 21.672 -12.212 1.00 86.31 288 PRO A CA 1
ATOM 2203 C C . PRO A 1 288 ? -19.697 22.384 -13.026 1.00 86.31 288 PRO A C 1
ATOM 2205 O O . PRO A 1 288 ? -20.787 22.579 -12.498 1.00 86.31 288 PRO A O 1
ATOM 2208 N N . GLU A 1 289 ? -19.445 22.739 -14.289 1.00 89.12 289 GLU A N 1
ATOM 2209 C CA . GLU A 1 289 ? -20.428 23.431 -15.132 1.00 89.12 289 GLU A CA 1
ATOM 2210 C C . GLU A 1 289 ? -21.534 22.477 -15.588 1.00 89.12 289 GLU A C 1
ATOM 2212 O O . GLU A 1 289 ? -22.706 22.843 -15.652 1.00 89.12 289 GLU A O 1
ATOM 2217 N N . GLN A 1 290 ? -21.168 21.228 -15.885 1.00 91.94 290 GLN A N 1
ATOM 2218 C CA . GLN A 1 290 ? -22.118 20.207 -16.334 1.00 91.94 290 GLN A CA 1
ATOM 2219 C C . GLN A 1 290 ? -22.672 19.333 -15.205 1.00 91.94 290 GLN A C 1
ATOM 2221 O O . GLN A 1 290 ? -23.551 18.501 -15.461 1.00 91.94 290 GLN A O 1
ATOM 2226 N N . GLU A 1 291 ? -22.136 19.474 -13.991 1.00 91.31 291 GLU A N 1
ATOM 2227 C CA . GLU A 1 291 ? -22.393 18.601 -12.840 1.00 91.31 291 GLU A CA 1
ATOM 2228 C C . GLU A 1 291 ? -22.200 17.114 -13.181 1.00 91.31 291 GLU A C 1
ATOM 2230 O O . GLU A 1 291 ? -23.016 16.238 -12.859 1.00 91.31 291 GLU A O 1
ATOM 2235 N N . ARG A 1 292 ? -21.122 16.811 -13.910 1.00 92.12 292 ARG A N 1
ATOM 2236 C CA . ARG A 1 292 ? -20.816 15.458 -14.385 1.00 92.12 292 ARG A CA 1
ATOM 2237 C C . ARG A 1 292 ? -19.401 15.068 -14.035 1.00 92.12 292 ARG A C 1
ATOM 2239 O O . ARG A 1 292 ? -18.487 15.880 -14.011 1.00 92.12 292 ARG A O 1
ATOM 2246 N N . ARG A 1 293 ? -19.204 13.774 -13.825 1.00 90.75 293 ARG A N 1
ATOM 2247 C CA . ARG A 1 293 ? -17.884 13.184 -13.657 1.00 90.75 293 ARG A CA 1
ATOM 2248 C C . ARG A 1 293 ? -17.573 12.295 -14.843 1.00 90.75 293 ARG A C 1
ATOM 2250 O O . ARG A 1 293 ? -18.429 11.537 -15.307 1.00 90.75 293 ARG A O 1
ATOM 2257 N N . SER A 1 294 ? -16.346 12.405 -15.327 1.00 90.56 294 SER A N 1
ATOM 2258 C CA . SER A 1 294 ? -15.831 11.475 -16.319 1.00 90.56 294 SER A CA 1
ATOM 2259 C C . SER A 1 294 ? -15.599 10.105 -15.686 1.00 90.56 294 SER A C 1
ATOM 2261 O O . SER A 1 294 ? -15.187 9.999 -14.536 1.00 90.56 294 SER A O 1
ATOM 2263 N N . ILE A 1 295 ? -15.885 9.049 -16.433 1.00 90.75 295 ILE A N 1
ATOM 2264 C CA . ILE A 1 295 ? -15.598 7.660 -16.092 1.00 90.75 295 ILE A CA 1
ATOM 2265 C C . ILE A 1 295 ? -14.956 7.036 -17.319 1.00 90.75 295 ILE A C 1
ATOM 2267 O O . ILE A 1 295 ? -15.559 7.018 -18.394 1.00 90.75 295 ILE A O 1
ATOM 2271 N N . PHE A 1 296 ? -13.740 6.523 -17.172 1.00 87.12 296 PHE A N 1
ATOM 2272 C CA . PHE A 1 296 ? -13.097 5.730 -18.207 1.00 87.12 296 PHE A CA 1
ATOM 2273 C C . PHE A 1 296 ? -13.508 4.267 -18.055 1.00 87.12 296 PHE A C 1
ATOM 2275 O O . PHE A 1 296 ? -13.132 3.599 -17.092 1.00 87.12 296 PHE A O 1
ATOM 2282 N N . ILE A 1 297 ? -14.301 3.771 -19.002 1.00 84.88 297 ILE A N 1
ATOM 2283 C CA . ILE A 1 297 ? -14.754 2.380 -19.019 1.00 84.88 297 ILE A CA 1
ATOM 2284 C C . ILE A 1 297 ? -13.708 1.559 -19.756 1.00 84.88 297 ILE A C 1
ATOM 2286 O O . ILE A 1 297 ? -13.634 1.582 -20.987 1.00 84.88 297 ILE A O 1
ATOM 2290 N N . THR A 1 298 ? -12.908 0.827 -18.986 1.00 75.50 298 THR A N 1
ATOM 2291 C CA . THR A 1 298 ? -11.755 0.063 -19.477 1.00 75.50 298 THR A CA 1
ATOM 2292 C C . THR A 1 298 ? -12.137 -0.926 -20.577 1.00 75.50 298 THR A C 1
ATOM 2294 O O . THR A 1 298 ? -11.441 -1.014 -21.585 1.00 75.50 298 THR A O 1
ATOM 2297 N N . GLU A 1 299 ? -13.265 -1.629 -20.426 1.00 78.06 299 GLU A N 1
ATOM 2298 C CA . GLU A 1 299 ? -13.761 -2.599 -21.416 1.00 78.06 299 GLU A CA 1
ATOM 2299 C C . GLU A 1 299 ? -14.012 -1.955 -22.786 1.00 78.06 299 GLU A C 1
ATOM 2301 O O . GLU A 1 299 ? -13.705 -2.544 -23.819 1.00 78.06 299 GLU A O 1
ATOM 2306 N N . LEU A 1 300 ? -14.533 -0.726 -22.792 1.00 85.56 300 LEU A N 1
ATOM 2307 C CA . LEU A 1 300 ? -14.892 0.002 -24.009 1.00 85.56 300 LEU A CA 1
ATOM 2308 C C . LEU A 1 300 ? -13.773 0.925 -24.498 1.00 85.56 300 LEU A C 1
ATOM 2310 O O . LEU A 1 300 ? -13.921 1.544 -25.551 1.00 85.56 300 LEU A O 1
ATOM 2314 N N . LYS A 1 301 ? -12.692 1.066 -23.716 1.00 83.25 301 LYS A N 1
ATOM 2315 C CA . LYS A 1 301 ? -11.627 2.063 -23.906 1.00 83.25 301 LYS A CA 1
ATOM 2316 C C . LYS A 1 301 ? -12.189 3.461 -24.195 1.00 83.25 301 LYS A C 1
ATOM 2318 O O . LYS A 1 301 ? -11.681 4.189 -25.046 1.00 83.25 301 LYS A O 1
ATOM 2323 N N . LYS A 1 302 ? -13.281 3.818 -23.512 1.00 88.75 302 LYS A N 1
ATOM 2324 C CA . LYS A 1 302 ? -14.050 5.037 -23.774 1.00 88.75 302 LYS A CA 1
ATOM 2325 C C . LYS A 1 302 ? -14.312 5.794 -22.483 1.00 88.75 302 LYS A C 1
ATOM 2327 O O . LYS A 1 302 ? -14.705 5.210 -21.475 1.00 88.75 302 LYS A O 1
ATOM 2332 N N . GLN A 1 303 ? -14.153 7.111 -22.551 1.00 91.06 303 GLN A N 1
ATOM 2333 C CA . GLN A 1 303 ? -14.561 8.030 -21.498 1.00 91.06 303 GLN A CA 1
ATOM 2334 C C . GLN A 1 303 ? -16.038 8.408 -21.657 1.00 91.06 303 GLN A C 1
ATOM 2336 O O . GLN A 1 303 ? -16.493 8.756 -22.750 1.00 91.06 303 GLN A O 1
ATOM 2341 N N . VAL A 1 304 ? -16.791 8.340 -20.562 1.00 93.69 304 VAL A N 1
ATOM 2342 C CA . VAL A 1 304 ? -18.219 8.673 -20.479 1.00 93.69 304 VAL A CA 1
ATOM 2343 C C . VAL A 1 304 ? -18.424 9.688 -19.365 1.00 93.69 304 VAL A C 1
ATOM 2345 O O . VAL A 1 304 ? -17.757 9.623 -18.342 1.00 93.69 304 VAL A O 1
ATOM 2348 N N . TRP A 1 305 ? -19.347 10.626 -19.551 1.00 93.69 305 TRP A N 1
ATOM 2349 C CA . TRP A 1 305 ? -19.682 11.633 -18.548 1.00 93.69 305 TRP A CA 1
ATOM 2350 C C . TRP A 1 305 ? -21.042 11.320 -17.932 1.00 93.69 305 TRP A C 1
ATOM 2352 O O . TRP A 1 305 ? -22.052 11.305 -18.640 1.00 93.69 305 TRP A O 1
ATOM 2362 N N . ALA A 1 306 ? -21.076 11.085 -16.622 1.00 92.44 306 ALA A N 1
ATOM 2363 C CA . ALA A 1 306 ? -22.290 10.737 -15.889 1.00 92.44 306 ALA A CA 1
ATOM 2364 C C . ALA A 1 306 ? -22.511 11.676 -14.699 1.00 92.44 306 ALA A C 1
ATOM 2366 O O . ALA A 1 306 ? -21.562 12.182 -14.100 1.00 92.44 306 ALA A O 1
ATOM 2367 N N . LYS A 1 307 ? -23.782 11.916 -14.358 1.00 91.62 307 LYS A N 1
ATOM 2368 C CA . LYS A 1 307 ? -24.140 12.650 -13.137 1.00 91.62 307 LYS A CA 1
ATOM 2369 C C . LYS A 1 307 ? -23.769 11.815 -11.904 1.00 91.62 307 LYS A C 1
ATOM 2371 O O . LYS A 1 307 ? -23.958 10.602 -11.968 1.00 91.62 307 LYS A O 1
ATOM 2376 N N . PRO A 1 308 ? -23.347 12.415 -10.777 1.00 87.19 308 PRO A N 1
ATOM 2377 C CA . PRO A 1 308 ? -22.996 11.684 -9.553 1.00 87.19 308 PRO A CA 1
ATOM 2378 C C . PRO A 1 308 ? -24.049 10.672 -9.074 1.00 87.19 308 PRO A C 1
ATOM 2380 O O . PRO A 1 308 ? -23.694 9.587 -8.629 1.00 87.19 308 PRO A O 1
ATOM 2383 N N . VAL A 1 309 ? -25.343 10.973 -9.236 1.00 88.19 309 VAL A N 1
ATOM 2384 C CA . VAL A 1 309 ? -26.448 10.056 -8.886 1.00 88.19 309 VAL A CA 1
ATOM 2385 C C . VAL A 1 309 ? -26.423 8.735 -9.673 1.00 88.19 309 VAL A C 1
ATOM 2387 O O . VAL A 1 309 ? -26.858 7.707 -9.159 1.00 88.19 309 VAL A O 1
ATOM 2390 N N . ASN A 1 310 ? -25.848 8.754 -10.878 1.00 89.38 310 ASN A N 1
ATOM 2391 C CA . ASN A 1 310 ? -25.712 7.607 -11.778 1.00 89.38 310 ASN A CA 1
ATOM 2392 C C . ASN A 1 310 ? -24.381 6.860 -11.588 1.00 89.38 310 ASN A C 1
ATOM 2394 O O . ASN A 1 310 ? -23.995 6.037 -12.418 1.00 89.38 310 ASN A O 1
ATOM 2398 N N . ILE A 1 311 ? -23.635 7.196 -10.534 1.00 87.00 311 ILE A N 1
ATOM 2399 C CA . ILE A 1 311 ? -22.320 6.644 -10.240 1.00 87.00 311 ILE A CA 1
ATOM 2400 C C . ILE A 1 311 ? -22.385 6.007 -8.857 1.00 87.00 311 ILE A C 1
ATOM 2402 O O . ILE A 1 311 ? -22.598 6.679 -7.844 1.00 87.00 311 ILE A O 1
ATOM 2406 N N . ARG A 1 312 ? -22.164 4.697 -8.793 1.00 84.00 312 ARG A N 1
ATOM 2407 C CA . ARG A 1 312 ? -21.956 3.984 -7.532 1.00 84.00 312 ARG A CA 1
ATOM 2408 C C . ARG A 1 312 ? -20.503 3.586 -7.429 1.00 84.00 312 ARG A C 1
ATOM 2410 O O . ARG A 1 312 ? -19.985 2.930 -8.317 1.00 84.00 312 ARG A O 1
ATOM 2417 N N . LEU A 1 313 ? -19.831 3.959 -6.346 1.00 78.69 313 LEU A N 1
ATOM 2418 C CA . LEU A 1 313 ? -18.493 3.429 -6.085 1.00 78.69 313 LEU A CA 1
ATOM 2419 C C . LEU A 1 313 ? -18.576 1.903 -5.981 1.00 78.69 313 LEU A C 1
ATOM 2421 O O . LEU A 1 313 ? -19.482 1.384 -5.319 1.00 78.69 313 LEU A O 1
ATOM 2425 N N . SER A 1 314 ? -17.647 1.201 -6.634 1.00 70.19 314 SER A N 1
ATOM 2426 C CA . SER A 1 314 ? -17.581 -0.256 -6.541 1.00 70.19 314 SER A CA 1
ATOM 2427 C C . SER A 1 314 ? -17.463 -0.652 -5.070 1.00 70.19 314 SER A C 1
ATOM 2429 O O . SER A 1 314 ? -16.630 -0.126 -4.328 1.00 70.19 314 SER A O 1
ATOM 2431 N N . LYS A 1 315 ? -18.332 -1.564 -4.621 1.00 68.19 315 LYS A N 1
ATOM 2432 C CA . LYS A 1 315 ? -18.266 -2.106 -3.254 1.00 68.19 315 LYS A CA 1
ATOM 2433 C C . LYS A 1 315 ? -17.078 -3.051 -3.078 1.00 68.19 315 LYS A C 1
ATOM 2435 O O . LYS A 1 315 ? -16.658 -3.287 -1.947 1.00 68.19 315 LYS A O 1
ATOM 2440 N N . ASN A 1 316 ? -16.541 -3.573 -4.179 1.00 73.44 316 ASN A N 1
ATOM 2441 C CA . ASN A 1 316 ? -15.421 -4.494 -4.162 1.00 73.44 316 ASN A CA 1
ATOM 2442 C C . ASN A 1 316 ? -14.133 -3.695 -4.276 1.00 73.44 316 ASN A C 1
ATOM 2444 O O . ASN A 1 316 ? -13.647 -3.422 -5.367 1.00 73.44 316 ASN A O 1
ATOM 2448 N N . LYS A 1 317 ? -13.579 -3.322 -3.122 1.00 82.25 317 LYS A N 1
ATOM 2449 C CA . LYS A 1 317 ? -12.202 -2.847 -3.071 1.00 82.25 317 LYS A CA 1
ATOM 2450 C C . LYS A 1 317 ? -11.301 -3.955 -3.648 1.00 82.25 317 LYS A C 1
ATOM 2452 O O . LYS A 1 317 ? -11.373 -5.079 -3.139 1.00 82.25 317 LYS A O 1
ATOM 2457 N N . PRO A 1 318 ? -10.469 -3.676 -4.668 1.00 87.69 318 PRO A N 1
ATOM 2458 C CA . PRO A 1 318 ? -9.554 -4.678 -5.194 1.00 87.69 318 PRO A CA 1
ATOM 2459 C C . PRO A 1 318 ? -8.607 -5.151 -4.090 1.00 87.69 318 PRO A C 1
ATOM 2461 O O . PRO A 1 318 ? -8.257 -4.393 -3.176 1.00 87.69 318 PRO A O 1
ATOM 2464 N N . LYS A 1 319 ? -8.172 -6.413 -4.175 1.00 94.19 319 LYS A N 1
ATOM 2465 C CA . LYS A 1 319 ? -7.106 -6.915 -3.304 1.00 94.19 319 LYS A CA 1
ATOM 2466 C C . LYS A 1 319 ? -5.883 -6.025 -3.466 1.00 94.19 319 LYS A C 1
ATOM 2468 O O . LYS A 1 319 ? -5.592 -5.578 -4.572 1.00 94.19 319 LYS A O 1
ATOM 2473 N N . LEU A 1 320 ? -5.124 -5.820 -2.391 1.00 96.44 320 LEU A N 1
ATOM 2474 C CA . LEU A 1 320 ? -3.924 -4.984 -2.457 1.00 96.44 320 LEU A CA 1
ATOM 2475 C C . LEU A 1 320 ? -2.912 -5.495 -3.503 1.00 96.44 320 LEU A C 1
ATOM 2477 O O . LEU A 1 320 ? -2.215 -4.692 -4.117 1.00 96.44 320 LEU A O 1
ATOM 2481 N N . THR A 1 321 ? -2.872 -6.809 -3.740 1.00 97.31 321 THR A N 1
ATOM 2482 C CA . THR A 1 321 ? -2.030 -7.447 -4.762 1.00 97.31 321 THR A CA 1
ATOM 2483 C C . THR A 1 321 ? -2.512 -7.239 -6.200 1.00 97.31 321 THR A C 1
ATOM 2485 O O . THR A 1 321 ? -1.723 -7.397 -7.129 1.00 97.31 321 THR A O 1
ATOM 2488 N N . ASP A 1 322 ? -3.775 -6.846 -6.381 1.00 96.56 322 ASP A N 1
ATOM 2489 C CA . ASP A 1 322 ? -4.402 -6.548 -7.672 1.00 96.56 322 ASP A CA 1
ATOM 2490 C C . ASP A 1 322 ? -4.566 -5.036 -7.910 1.00 96.56 322 ASP A C 1
ATOM 2492 O O . ASP A 1 322 ? -5.133 -4.618 -8.922 1.00 96.56 322 ASP A O 1
ATOM 2496 N N . VAL A 1 323 ? -4.087 -4.196 -6.984 1.00 94.19 323 VAL A N 1
ATOM 2497 C CA . VAL A 1 323 ? -4.109 -2.742 -7.157 1.00 94.19 323 VAL A CA 1
ATOM 2498 C C . VAL A 1 323 ? -3.191 -2.371 -8.306 1.00 94.19 323 VAL A C 1
ATOM 2500 O O . VAL A 1 323 ? -2.007 -2.691 -8.284 1.00 94.19 323 VAL A O 1
ATOM 2503 N N . LYS A 1 324 ? -3.743 -1.650 -9.279 1.00 94.44 324 LYS A N 1
ATOM 2504 C CA . LYS A 1 324 ? -2.987 -1.145 -10.418 1.00 94.44 324 LYS A CA 1
ATOM 2505 C C . LYS A 1 324 ? -2.190 0.108 -10.062 1.00 94.44 324 LYS A C 1
ATOM 2507 O O . LYS A 1 324 ? -2.696 0.992 -9.352 1.00 94.44 324 LYS A O 1
ATOM 2512 N N . ASP A 1 325 ? -0.981 0.187 -10.602 1.00 93.94 325 ASP A N 1
ATOM 2513 C CA . ASP A 1 325 ? -0.228 1.428 -10.738 1.00 93.94 325 ASP A CA 1
ATOM 2514 C C . ASP A 1 325 ? -0.762 2.275 -11.914 1.00 93.94 325 ASP A C 1
ATOM 2516 O O . ASP A 1 325 ? -1.723 1.905 -12.598 1.00 93.94 325 ASP A O 1
ATOM 2520 N N . ARG A 1 326 ? -0.169 3.447 -12.156 1.00 91.62 326 ARG A N 1
ATOM 2521 C CA . ARG A 1 326 ? -0.593 4.369 -13.224 1.00 91.62 326 ARG A CA 1
ATOM 2522 C C . ARG A 1 326 ? -0.244 3.877 -14.629 1.00 91.62 326 ARG A C 1
ATOM 2524 O O . ARG A 1 326 ? -0.714 4.456 -15.606 1.00 91.62 326 ARG A O 1
ATOM 2531 N N . PHE A 1 327 ? 0.505 2.782 -14.759 1.00 91.06 327 PHE A N 1
ATOM 2532 C CA . PHE A 1 327 ? 0.679 2.059 -16.022 1.00 91.06 327 PHE A CA 1
ATOM 2533 C C . PHE A 1 327 ? -0.420 1.009 -16.234 1.00 91.06 327 PHE A C 1
ATOM 2535 O O . PHE A 1 327 ? -0.427 0.309 -17.245 1.00 91.06 327 PHE A O 1
ATOM 2542 N N . GLY A 1 328 ? -1.343 0.878 -15.277 1.00 91.38 328 GLY A N 1
ATOM 2543 C CA . GLY A 1 328 ? -2.327 -0.195 -15.210 1.00 91.38 328 GLY A CA 1
ATOM 2544 C C . GLY A 1 328 ? -1.741 -1.522 -14.715 1.00 91.38 328 GLY A C 1
ATOM 2545 O O . GLY A 1 328 ? -2.493 -2.481 -14.541 1.00 91.38 328 GLY A O 1
ATOM 2546 N N . GLY A 1 329 ? -0.426 -1.597 -14.499 1.00 95.00 329 GLY A N 1
ATOM 2547 C CA . GLY A 1 329 ? 0.258 -2.816 -14.100 1.00 95.00 329 GLY A CA 1
ATOM 2548 C C . GLY A 1 329 ? -0.021 -3.165 -12.643 1.00 95.00 329 GLY A C 1
ATOM 2549 O O . GLY A 1 329 ? -0.311 -2.304 -11.823 1.00 95.00 329 GLY A O 1
ATOM 2550 N N . VAL A 1 330 ? 0.091 -4.450 -12.329 1.00 96.81 330 VAL A N 1
ATOM 2551 C CA . VAL A 1 330 ? 0.151 -4.975 -10.952 1.00 96.81 330 VAL A CA 1
ATOM 2552 C C . VAL A 1 330 ? 1.518 -5.606 -10.714 1.00 96.81 330 VAL A C 1
ATOM 2554 O O . VAL A 1 330 ? 2.164 -6.009 -11.685 1.00 96.81 330 VAL A O 1
ATOM 2557 N N . SER A 1 331 ? 1.928 -5.798 -9.456 1.00 97.12 331 SER A N 1
ATOM 2558 C CA . SER A 1 331 ? 3.223 -6.408 -9.095 1.00 97.12 331 SER A CA 1
ATOM 2559 C C . SER A 1 331 ? 3.536 -7.706 -9.842 1.00 97.12 331 SER A C 1
ATOM 2561 O O . SER A 1 331 ? 4.679 -7.946 -10.227 1.00 97.12 331 SER A O 1
ATOM 2563 N N . LEU A 1 332 ? 2.517 -8.532 -10.112 1.00 98.12 332 LEU A N 1
ATOM 2564 C CA . LEU A 1 332 ? 2.696 -9.797 -10.821 1.00 98.12 332 LEU A CA 1
ATOM 2565 C C . LEU A 1 332 ? 3.242 -9.619 -12.255 1.00 98.12 332 LEU A C 1
ATOM 2567 O O . LEU A 1 332 ? 3.929 -10.512 -12.745 1.00 98.12 332 LEU A O 1
ATOM 2571 N N . HIS A 1 333 ? 3.010 -8.476 -12.914 1.00 97.75 333 HIS A N 1
ATOM 2572 C CA . HIS A 1 333 ? 3.622 -8.191 -14.219 1.00 97.75 333 HIS A CA 1
ATOM 2573 C C . HIS A 1 333 ? 5.153 -8.138 -14.112 1.00 97.75 333 HIS A C 1
ATOM 2575 O O . HIS A 1 333 ? 5.855 -8.795 -14.879 1.00 97.75 333 HIS A O 1
ATOM 2581 N N . GLU A 1 334 ? 5.680 -7.413 -13.121 1.00 95.44 334 GLU A N 1
ATOM 2582 C CA . GLU A 1 334 ? 7.125 -7.304 -12.884 1.00 95.44 334 GLU A CA 1
ATOM 2583 C C . GLU A 1 334 ? 7.741 -8.659 -12.510 1.00 95.44 334 GLU A C 1
ATOM 2585 O O . GLU A 1 334 ? 8.821 -9.015 -12.983 1.00 95.44 334 GLU A O 1
ATOM 2590 N N . VAL A 1 335 ? 7.028 -9.449 -11.705 1.00 97.25 335 VAL A N 1
ATOM 2591 C CA . VAL A 1 335 ? 7.457 -10.788 -11.274 1.00 97.25 335 VAL A CA 1
ATOM 2592 C C . VAL A 1 335 ? 7.574 -11.762 -12.446 1.00 97.25 335 VAL A C 1
ATOM 2594 O O . VAL A 1 335 ? 8.524 -12.546 -12.493 1.00 97.25 335 VAL A O 1
ATOM 2597 N N . VAL A 1 336 ? 6.646 -11.704 -13.407 1.00 97.12 336 VAL A N 1
ATOM 2598 C CA . VAL A 1 336 ? 6.720 -12.504 -14.637 1.00 97.12 336 VAL A CA 1
ATOM 2599 C C . VAL A 1 336 ? 7.939 -12.110 -15.468 1.00 97.12 336 VAL A C 1
ATOM 2601 O O . VAL A 1 336 ? 8.679 -12.996 -15.890 1.00 97.12 336 VAL A O 1
ATOM 2604 N N . MET A 1 337 ? 8.181 -10.809 -15.666 1.00 94.50 337 MET A N 1
ATOM 2605 C CA . MET A 1 337 ? 9.343 -10.332 -16.430 1.00 94.50 337 MET A CA 1
ATOM 2606 C C . MET A 1 337 ? 10.670 -10.736 -15.775 1.00 94.50 337 MET A C 1
ATOM 2608 O O . MET A 1 337 ? 11.602 -11.140 -16.465 1.00 94.50 337 MET A O 1
ATOM 2612 N N . GLY A 1 338 ? 10.745 -10.677 -14.443 1.00 95.31 338 GLY A N 1
ATOM 2613 C CA . GLY A 1 338 ? 11.924 -11.090 -13.679 1.00 95.31 338 GLY A CA 1
ATOM 2614 C C . GLY A 1 338 ? 12.034 -12.597 -13.419 1.00 95.31 338 GLY A C 1
ATOM 2615 O O . GLY A 1 338 ? 13.023 -13.025 -12.829 1.00 95.31 338 GLY A O 1
ATOM 2616 N N . ASN A 1 339 ? 11.030 -13.400 -13.801 1.00 96.88 339 ASN A N 1
ATOM 2617 C CA . ASN A 1 339 ? 10.905 -14.826 -13.466 1.00 96.88 339 ASN A CA 1
ATOM 2618 C C . ASN A 1 339 ? 11.228 -15.134 -11.981 1.00 96.88 339 ASN A C 1
ATOM 2620 O O . ASN A 1 339 ? 11.947 -16.085 -11.661 1.00 96.88 339 ASN A O 1
ATOM 2624 N N . ARG A 1 340 ? 10.707 -14.311 -11.061 1.00 97.25 340 ARG A N 1
ATOM 2625 C CA . ARG A 1 340 ? 10.905 -14.457 -9.608 1.00 97.25 340 ARG A CA 1
ATOM 2626 C C . ARG A 1 340 ? 9.924 -15.471 -9.025 1.00 97.25 340 ARG A C 1
ATOM 2628 O O . ARG A 1 340 ? 8.804 -15.130 -8.660 1.00 97.25 340 ARG A O 1
ATOM 2635 N N . VAL A 1 341 ? 10.335 -16.734 -8.987 1.00 98.06 341 VAL A N 1
ATOM 2636 C CA . VAL A 1 341 ? 9.484 -17.880 -8.610 1.00 98.06 341 VAL A CA 1
ATOM 2637 C C . VAL A 1 341 ? 8.989 -17.792 -7.169 1.00 98.06 341 VAL A C 1
ATOM 2639 O O . VAL A 1 341 ? 7.807 -18.006 -6.918 1.00 98.06 341 VAL A O 1
ATOM 2642 N N . ASP A 1 342 ? 9.874 -17.406 -6.254 1.00 98.12 342 ASP A N 1
ATOM 2643 C CA . ASP A 1 342 ? 9.588 -17.173 -4.837 1.00 98.12 342 ASP A CA 1
ATOM 2644 C C . ASP A 1 342 ? 8.486 -16.121 -4.637 1.00 98.12 342 ASP A C 1
ATOM 2646 O O . ASP A 1 342 ? 7.516 -16.328 -3.907 1.00 98.12 342 ASP A O 1
ATOM 2650 N N . VAL A 1 343 ? 8.589 -15.004 -5.358 1.00 98.44 343 VAL A N 1
ATOM 2651 C CA . VAL A 1 343 ? 7.606 -13.916 -5.293 1.00 98.44 343 VAL A CA 1
ATOM 2652 C C . VAL A 1 343 ? 6.301 -14.305 -5.995 1.00 98.44 343 VAL A C 1
ATOM 2654 O O . VAL A 1 343 ? 5.216 -13.956 -5.530 1.00 98.44 343 VAL A O 1
ATOM 2657 N N . ALA A 1 344 ? 6.376 -15.054 -7.099 1.00 98.44 344 ALA A N 1
ATOM 2658 C CA . ALA A 1 344 ? 5.195 -15.556 -7.795 1.00 98.44 344 ALA A CA 1
ATOM 2659 C C . ALA A 1 344 ? 4.392 -16.524 -6.920 1.00 98.44 344 ALA A C 1
ATOM 2661 O O . ALA A 1 344 ? 3.169 -16.438 -6.898 1.00 98.44 344 ALA A O 1
ATOM 2662 N N . GLU A 1 345 ? 5.055 -17.418 -6.186 1.00 98.38 345 GLU A N 1
ATOM 2663 C CA . GLU A 1 345 ? 4.408 -18.328 -5.239 1.00 98.38 345 GLU A CA 1
ATOM 2664 C C . GLU A 1 345 ? 3.690 -17.551 -4.137 1.00 98.38 345 GLU A C 1
ATOM 2666 O O . GLU A 1 345 ? 2.495 -17.754 -3.919 1.00 98.38 345 GLU A O 1
ATOM 2671 N N . PHE A 1 346 ? 4.380 -16.579 -3.541 1.00 98.50 346 PHE A N 1
ATOM 2672 C CA . PHE A 1 346 ? 3.799 -15.674 -2.557 1.00 98.50 346 PHE A CA 1
ATOM 2673 C C . PHE A 1 346 ? 2.545 -14.952 -3.080 1.00 98.50 346 PHE A C 1
ATOM 2675 O O . PHE A 1 346 ? 1.490 -14.984 -2.446 1.00 98.50 346 PHE A O 1
ATOM 2682 N N . LEU A 1 347 ? 2.604 -14.335 -4.262 1.00 98.44 347 LEU A N 1
ATOM 2683 C CA . LEU A 1 347 ? 1.457 -13.602 -4.807 1.00 98.44 347 LEU A CA 1
ATOM 2684 C C . LEU A 1 347 ? 0.312 -14.534 -5.234 1.00 98.44 347 LEU A C 1
ATOM 2686 O O . LEU A 1 347 ? -0.855 -14.253 -4.945 1.00 98.44 347 LEU A O 1
ATOM 2690 N N . LEU A 1 348 ? 0.621 -15.621 -5.942 1.00 98.12 348 LEU A N 1
ATOM 2691 C CA . LEU A 1 348 ? -0.378 -16.485 -6.573 1.00 98.12 348 LEU A CA 1
ATOM 2692 C C . LEU A 1 348 ? -0.993 -17.477 -5.592 1.00 98.12 348 LEU A C 1
ATOM 2694 O O . LEU A 1 348 ? -2.210 -17.630 -5.568 1.00 98.12 348 LEU A O 1
ATOM 2698 N N . GLN A 1 349 ? -0.169 -18.156 -4.798 1.00 96.94 349 GLN A N 1
ATOM 2699 C CA . GLN A 1 349 ? -0.630 -19.241 -3.937 1.00 96.94 349 GLN A CA 1
ATOM 2700 C C . GLN A 1 349 ? -1.078 -18.724 -2.569 1.00 96.94 349 GLN A C 1
ATOM 2702 O O . GLN A 1 349 ? -2.143 -19.120 -2.100 1.00 96.94 349 GLN A O 1
ATOM 2707 N N . THR A 1 350 ? -0.324 -17.805 -1.954 1.00 97.38 350 THR A N 1
ATOM 2708 C CA . THR A 1 350 ? -0.660 -17.293 -0.613 1.00 97.38 350 THR A CA 1
ATOM 2709 C C . THR A 1 350 ? -1.791 -16.270 -0.654 1.00 97.38 350 THR A C 1
ATOM 2711 O O . THR A 1 350 ? -2.707 -16.327 0.163 1.00 97.38 350 THR A O 1
ATOM 2714 N N . HIS A 1 351 ? -1.759 -15.340 -1.614 1.00 97.12 351 HIS A N 1
ATOM 2715 C CA . HIS A 1 351 ? -2.715 -14.224 -1.660 1.00 97.12 351 HIS A CA 1
ATOM 2716 C C . HIS A 1 351 ? -3.767 -14.327 -2.777 1.00 97.12 351 HIS A C 1
ATOM 2718 O O . HIS A 1 351 ? -4.730 -13.546 -2.807 1.00 97.12 351 HIS A O 1
ATOM 2724 N N . GLY A 1 352 ? -3.643 -15.307 -3.678 1.00 96.50 352 GLY A N 1
ATOM 2725 C CA . GLY A 1 352 ? -4.596 -15.507 -4.772 1.00 96.50 352 GLY A CA 1
ATOM 2726 C C . GLY A 1 352 ? -4.692 -14.284 -5.683 1.00 96.50 352 GLY A C 1
ATOM 2727 O O . GLY A 1 352 ? -5.800 -13.816 -5.951 1.00 96.50 352 GLY A O 1
ATOM 2728 N N . THR A 1 353 ? -3.541 -13.719 -6.052 1.00 96.94 353 THR A N 1
ATOM 2729 C CA . THR A 1 353 ? -3.430 -12.581 -6.980 1.00 96.94 353 THR A CA 1
ATOM 2730 C C . THR A 1 353 ? -3.930 -12.981 -8.363 1.00 96.94 353 THR A C 1
ATOM 2732 O O . THR A 1 353 ? -3.634 -14.077 -8.843 1.00 96.94 353 THR A O 1
ATOM 2735 N N . SER A 1 354 ? -4.683 -12.098 -9.014 1.00 96.94 354 SER A N 1
ATOM 2736 C CA . SER A 1 354 ? -5.283 -12.372 -10.315 1.00 96.94 354 SER A CA 1
ATOM 2737 C C . SER A 1 354 ? -4.232 -12.426 -11.427 1.00 96.94 354 SER A C 1
ATOM 2739 O O . SER A 1 354 ? -3.441 -11.503 -11.626 1.00 96.94 354 SER A O 1
ATOM 2741 N N . ILE A 1 355 ? -4.283 -13.490 -12.233 1.00 98.06 355 ILE A N 1
ATOM 2742 C CA . ILE A 1 355 ? -3.489 -13.620 -13.468 1.00 98.06 355 ILE A CA 1
ATOM 2743 C C . ILE A 1 355 ? -4.129 -12.897 -14.669 1.00 98.06 355 ILE A C 1
ATOM 2745 O O . ILE A 1 355 ? -3.535 -12.822 -15.750 1.00 98.06 355 ILE A O 1
ATOM 2749 N N . HIS A 1 356 ? -5.343 -12.365 -14.493 1.00 96.56 356 HIS A N 1
ATOM 2750 C CA . HIS A 1 356 ? -6.162 -11.762 -15.552 1.00 96.56 356 HIS A CA 1
ATOM 2751 C C . HIS A 1 356 ? -6.214 -10.238 -15.486 1.00 96.56 356 HIS A C 1
ATOM 2753 O O . HIS A 1 356 ? -6.793 -9.612 -16.374 1.00 96.56 356 HIS A O 1
ATOM 2759 N N . THR A 1 357 ? -5.620 -9.626 -14.459 1.00 94.75 357 THR A N 1
ATOM 2760 C CA . THR A 1 357 ? -5.602 -8.169 -14.312 1.00 94.75 357 THR A CA 1
ATOM 2761 C C . THR A 1 357 ? -4.812 -7.544 -15.454 1.00 94.75 357 THR A C 1
ATOM 2763 O O . THR A 1 357 ? -3.610 -7.757 -15.558 1.00 94.75 357 THR A O 1
ATOM 2766 N N . LYS A 1 358 ? -5.503 -6.801 -16.323 1.00 94.31 358 LYS A N 1
ATOM 2767 C CA . LYS A 1 358 ? -4.914 -6.157 -17.503 1.00 94.31 358 LYS A CA 1
ATOM 2768 C C . LYS A 1 358 ? -4.334 -4.786 -17.180 1.00 94.31 358 LYS A C 1
ATOM 2770 O O . LYS A 1 358 ? -4.998 -3.998 -16.498 1.00 94.31 358 LYS A O 1
ATOM 2775 N N . ASP A 1 359 ? -3.174 -4.498 -17.745 1.00 93.38 359 ASP A N 1
ATOM 2776 C CA . ASP A 1 359 ? -2.551 -3.182 -17.738 1.00 93.38 359 ASP A CA 1
ATOM 2777 C C . ASP A 1 359 ? -3.200 -2.190 -18.719 1.00 93.38 359 ASP A C 1
ATOM 2779 O O . ASP A 1 359 ? -4.253 -2.465 -19.309 1.00 93.38 359 ASP A O 1
ATOM 2783 N N . ALA A 1 360 ? -2.602 -1.002 -18.862 1.00 89.38 360 ALA A N 1
ATOM 2784 C CA . ALA A 1 360 ? -3.084 0.032 -19.778 1.00 89.38 360 ALA A CA 1
ATOM 2785 C C . ALA A 1 360 ? -3.032 -0.397 -21.257 1.00 89.38 360 ALA A C 1
ATOM 2787 O O . ALA A 1 360 ? -3.817 0.099 -22.068 1.00 89.38 360 ALA A O 1
ATOM 2788 N N . ASP A 1 361 ? -2.157 -1.343 -21.600 1.00 88.56 361 ASP A N 1
ATOM 2789 C CA . ASP A 1 361 ? -2.012 -1.907 -22.942 1.00 88.56 361 ASP A CA 1
ATOM 2790 C C . ASP A 1 361 ? -2.962 -3.101 -23.172 1.00 88.56 361 ASP A C 1
ATOM 2792 O O . ASP A 1 361 ? -3.126 -3.593 -24.291 1.00 88.56 361 ASP A O 1
ATOM 2796 N N . GLY A 1 362 ? -3.696 -3.514 -22.134 1.00 91.81 362 GLY A N 1
ATOM 2797 C CA . GLY A 1 362 ? -4.626 -4.637 -22.175 1.00 91.81 362 GLY A CA 1
ATOM 2798 C C . GLY A 1 362 ? -3.947 -5.993 -21.980 1.00 91.81 362 GLY A C 1
ATOM 2799 O O . GLY A 1 362 ? -4.592 -7.022 -22.210 1.00 91.81 362 GLY A O 1
ATOM 2800 N N . ILE A 1 363 ? -2.681 -5.999 -21.563 1.00 94.44 363 ILE A N 1
ATOM 2801 C CA . ILE A 1 363 ? -1.873 -7.186 -21.305 1.00 94.44 363 ILE A CA 1
ATOM 2802 C C . ILE A 1 363 ? -2.067 -7.572 -19.837 1.00 94.44 363 ILE A C 1
ATOM 2804 O O . ILE A 1 363 ? -1.947 -6.736 -18.953 1.00 94.44 363 ILE A O 1
ATOM 2808 N N . SER A 1 364 ? -2.403 -8.831 -19.563 1.00 97.00 364 SER A N 1
ATOM 2809 C CA . SER A 1 364 ? -2.374 -9.404 -18.216 1.00 97.00 364 SER A CA 1
ATOM 2810 C C . SER A 1 364 ? -1.130 -10.277 -18.011 1.00 97.00 364 SER A C 1
ATOM 2812 O O . SER A 1 364 ? -0.513 -10.697 -18.997 1.00 97.00 364 SER A O 1
ATOM 2814 N N . PRO A 1 365 ? -0.789 -10.669 -16.767 1.00 97.75 365 PRO A N 1
ATOM 2815 C CA . PRO A 1 365 ? 0.289 -11.627 -16.514 1.00 97.75 365 PRO A CA 1
ATOM 2816 C C . PRO A 1 365 ? 0.108 -12.945 -17.287 1.00 97.75 365 PRO A C 1
ATOM 2818 O O . PRO A 1 365 ? 1.065 -13.507 -17.826 1.00 97.75 365 PRO A O 1
ATOM 2821 N N . MET A 1 366 ? -1.135 -13.417 -17.423 1.00 97.56 366 MET A N 1
ATOM 2822 C CA . MET A 1 366 ? -1.461 -14.574 -18.257 1.00 97.56 366 MET A CA 1
ATOM 2823 C C . MET A 1 366 ? -1.201 -14.321 -19.744 1.00 97.56 366 MET A C 1
ATOM 2825 O O . MET A 1 366 ? -0.512 -15.118 -20.376 1.00 97.56 366 MET A O 1
ATOM 2829 N N . THR A 1 367 ? -1.713 -13.237 -20.333 1.00 96.62 367 THR A N 1
ATOM 2830 C CA . THR A 1 367 ? -1.501 -13.009 -21.774 1.00 96.62 367 THR A CA 1
ATOM 2831 C C . THR A 1 367 ? -0.043 -12.703 -22.095 1.00 96.62 367 THR A C 1
ATOM 2833 O O . THR A 1 367 ? 0.429 -13.092 -23.158 1.00 96.62 367 THR A O 1
ATOM 2836 N N . MET A 1 368 ? 0.688 -12.073 -21.171 1.00 94.88 368 MET A N 1
ATOM 2837 C CA . MET A 1 368 ? 2.124 -11.827 -21.292 1.00 94.88 368 MET A CA 1
ATOM 2838 C C . MET A 1 368 ? 2.915 -13.136 -21.365 1.00 94.88 368 MET A C 1
ATOM 2840 O O . MET A 1 368 ? 3.768 -13.300 -22.230 1.00 94.88 368 MET A O 1
ATOM 2844 N N . THR A 1 369 ? 2.589 -14.106 -20.506 1.00 94.75 369 THR A N 1
ATOM 2845 C CA . THR A 1 369 ? 3.248 -15.421 -20.538 1.00 94.75 369 THR A CA 1
ATOM 2846 C C . THR A 1 369 ? 2.844 -16.259 -21.745 1.00 94.75 369 THR A C 1
ATOM 2848 O O . THR A 1 369 ? 3.686 -16.970 -22.273 1.00 94.75 369 THR A O 1
ATOM 2851 N N . MET A 1 370 ? 1.591 -16.189 -22.203 1.00 91.00 370 MET A N 1
ATOM 2852 C CA . MET A 1 370 ? 1.103 -17.012 -23.320 1.00 91.00 370 MET A CA 1
ATOM 2853 C C . MET A 1 370 ? 1.425 -16.444 -24.707 1.00 91.00 370 MET A C 1
ATOM 2855 O O . MET A 1 370 ? 1.582 -17.213 -25.655 1.00 91.00 370 MET A O 1
ATOM 2859 N N . GLY A 1 371 ? 1.503 -15.118 -24.842 1.00 85.38 371 GLY A N 1
ATOM 2860 C CA . GLY A 1 371 ? 1.826 -14.444 -26.101 1.00 85.38 371 GLY A CA 1
ATOM 2861 C C . GLY A 1 371 ? 3.315 -14.481 -26.450 1.00 85.38 371 GLY A C 1
ATOM 2862 O O . GLY A 1 371 ? 3.669 -14.390 -27.624 1.00 85.38 371 GLY A O 1
ATOM 2863 N N . ASP A 1 372 ? 4.183 -14.662 -25.451 1.00 86.31 372 ASP A N 1
ATOM 2864 C CA . ASP A 1 372 ? 5.634 -14.670 -25.614 1.00 86.31 372 ASP A CA 1
ATOM 2865 C C . ASP A 1 372 ? 6.215 -16.095 -25.505 1.00 86.31 372 ASP A C 1
ATOM 2867 O O . ASP A 1 372 ? 6.121 -16.783 -24.481 1.00 86.31 372 ASP A O 1
ATOM 2871 N N . ARG A 1 373 ? 6.878 -16.543 -26.584 1.00 85.88 373 ARG A N 1
ATOM 2872 C CA . ARG A 1 373 ? 7.514 -17.870 -26.679 1.00 85.88 373 ARG A CA 1
ATOM 2873 C C . ARG A 1 373 ? 8.639 -18.092 -25.659 1.00 85.88 373 ARG A C 1
ATOM 2875 O O . ARG A 1 373 ? 9.000 -19.246 -25.412 1.00 85.88 373 ARG A O 1
ATOM 2882 N N . ILE A 1 374 ? 9.206 -17.030 -25.101 1.00 89.44 374 ILE A N 1
ATOM 2883 C CA . ILE A 1 374 ? 10.256 -17.078 -24.087 1.00 89.44 374 ILE A CA 1
ATOM 2884 C C . ILE A 1 374 ? 9.611 -17.149 -22.702 1.00 89.44 374 ILE A C 1
ATOM 2886 O O . ILE A 1 374 ? 9.904 -18.078 -21.944 1.00 89.44 374 ILE A O 1
ATOM 2890 N N . LEU A 1 375 ? 8.682 -16.237 -22.393 1.00 90.19 375 LEU A N 1
ATOM 2891 C CA . LEU A 1 375 ? 8.093 -16.146 -21.054 1.00 90.19 375 LEU A CA 1
ATOM 2892 C C . LEU A 1 375 ? 7.281 -17.386 -20.668 1.00 90.19 375 LEU A C 1
ATOM 2894 O O . LEU A 1 375 ? 7.326 -17.785 -19.504 1.00 90.19 375 LEU A O 1
ATOM 2898 N N . TRP A 1 376 ? 6.619 -18.073 -21.606 1.00 90.50 376 TRP A N 1
ATOM 2899 C CA . TRP A 1 376 ? 5.885 -19.305 -21.269 1.00 90.50 376 TRP A CA 1
ATOM 2900 C C . TRP A 1 376 ? 6.793 -20.436 -20.751 1.00 90.50 376 TRP A C 1
ATOM 2902 O O . TRP A 1 376 ? 6.338 -21.301 -20.000 1.00 90.50 376 TRP A O 1
ATOM 2912 N N . ARG A 1 377 ? 8.080 -20.454 -21.143 1.00 93.19 377 ARG A N 1
ATOM 2913 C CA . ARG A 1 377 ? 9.042 -21.501 -20.740 1.00 93.19 377 ARG A CA 1
ATOM 2914 C C . ARG A 1 377 ? 9.596 -21.288 -19.338 1.00 93.19 377 ARG A C 1
ATOM 2916 O O . ARG A 1 377 ? 10.156 -22.226 -18.762 1.00 93.19 377 ARG A O 1
ATOM 2923 N N . THR A 1 378 ? 9.442 -20.079 -18.808 1.00 96.88 378 THR A N 1
ATOM 2924 C CA . THR A 1 378 ? 9.878 -19.715 -17.461 1.00 96.88 378 THR A CA 1
ATOM 2925 C C . THR A 1 378 ? 9.100 -20.497 -16.400 1.00 96.88 378 THR A C 1
ATOM 2927 O O . THR A 1 378 ? 8.025 -21.044 -16.659 1.00 96.88 378 THR A O 1
ATOM 2930 N N . GLN A 1 379 ? 9.644 -20.588 -15.187 1.00 97.44 379 GLN A N 1
ATOM 2931 C CA . GLN A 1 379 ? 8.962 -21.291 -14.097 1.00 97.44 379 GLN A CA 1
ATOM 2932 C C . GLN A 1 379 ? 7.680 -20.552 -13.691 1.00 97.44 379 GLN A C 1
ATOM 2934 O O . GLN A 1 379 ? 6.633 -21.187 -13.566 1.00 97.44 379 GLN A O 1
ATOM 2939 N N . VAL A 1 380 ? 7.725 -19.217 -13.618 1.00 97.56 380 VAL A N 1
ATOM 2940 C CA . VAL A 1 380 ? 6.534 -18.392 -13.358 1.00 97.56 380 VAL A CA 1
ATOM 2941 C C . VAL A 1 380 ? 5.479 -18.569 -14.461 1.00 97.56 380 VAL A C 1
ATOM 2943 O O . VAL A 1 380 ? 4.299 -18.754 -14.160 1.00 97.56 380 VAL A O 1
ATOM 2946 N N . GLY A 1 381 ? 5.883 -18.615 -15.736 1.00 97.50 381 GLY A N 1
ATOM 2947 C CA . GLY A 1 381 ? 4.972 -18.880 -16.858 1.00 97.50 381 GLY A CA 1
ATOM 2948 C C . GLY A 1 381 ? 4.258 -20.231 -16.757 1.00 97.50 381 GLY A C 1
ATOM 2949 O O . GLY A 1 381 ? 3.049 -20.328 -17.000 1.00 97.50 381 GLY A O 1
ATOM 2950 N N . LYS A 1 382 ? 4.971 -21.273 -16.311 1.00 97.38 382 LYS A N 1
ATOM 2951 C CA . LYS A 1 382 ? 4.375 -22.587 -16.026 1.00 97.38 382 LYS A CA 1
ATOM 2952 C C . LYS A 1 382 ? 3.379 -22.520 -14.867 1.00 97.38 382 LYS A C 1
ATOM 2954 O O . LYS A 1 382 ? 2.300 -23.094 -14.998 1.00 97.38 382 LYS A O 1
ATOM 2959 N N . MET A 1 383 ? 3.695 -21.806 -13.781 1.00 98.00 383 MET A N 1
ATOM 2960 C CA . MET A 1 383 ? 2.781 -21.621 -12.641 1.00 98.00 383 MET A CA 1
ATOM 2961 C C . MET A 1 383 ? 1.470 -20.959 -13.079 1.00 98.00 383 MET A C 1
ATOM 2963 O O . MET A 1 383 ? 0.393 -21.504 -12.839 1.00 98.00 383 MET A O 1
ATOM 2967 N N . ILE A 1 384 ? 1.556 -19.845 -13.811 1.00 97.69 384 ILE A N 1
ATOM 2968 C CA . ILE A 1 384 ? 0.383 -19.135 -14.341 1.00 97.69 384 ILE A CA 1
ATOM 2969 C C . ILE A 1 384 ? -0.437 -20.042 -15.271 1.00 97.69 384 ILE A C 1
ATOM 2971 O O . ILE A 1 384 ? -1.661 -20.099 -15.168 1.00 97.69 384 ILE A O 1
ATOM 2975 N N . SER A 1 385 ? 0.223 -20.830 -16.124 1.00 96.38 385 SER A N 1
ATOM 2976 C CA . SER A 1 385 ? -0.449 -21.786 -17.016 1.00 96.38 385 SER A CA 1
ATOM 2977 C C . SER A 1 385 ? -1.158 -22.928 -16.274 1.00 96.38 385 SER A C 1
ATOM 2979 O O . SER A 1 385 ? -2.134 -23.488 -16.780 1.00 96.38 385 SER A O 1
ATOM 2981 N N . ILE A 1 386 ? -0.668 -23.337 -15.100 1.00 97.00 386 ILE A N 1
ATOM 2982 C CA . ILE A 1 386 ? -1.337 -24.331 -14.245 1.00 97.00 386 ILE A CA 1
ATOM 2983 C C . ILE A 1 386 ? -2.601 -23.721 -13.636 1.00 97.00 386 ILE A C 1
ATOM 2985 O O . ILE A 1 386 ? -3.668 -24.325 -13.752 1.00 97.00 386 ILE A O 1
ATOM 2989 N N . ILE A 1 387 ? -2.500 -22.510 -13.079 1.00 97.19 387 ILE A N 1
ATOM 2990 C CA . ILE A 1 387 ? -3.635 -21.786 -12.487 1.00 97.19 387 ILE A CA 1
ATOM 2991 C C . ILE A 1 387 ? -4.730 -21.554 -13.533 1.00 97.19 387 ILE A C 1
ATOM 2993 O O . ILE A 1 387 ? -5.870 -21.960 -13.319 1.00 97.19 387 ILE A O 1
ATOM 2997 N N . ALA A 1 388 ? -4.379 -21.035 -14.713 1.00 96.44 388 ALA A N 1
ATOM 2998 C CA . ALA A 1 388 ? -5.337 -20.796 -15.794 1.00 96.44 388 ALA A CA 1
ATOM 2999 C C . ALA A 1 388 ? -6.088 -22.074 -16.219 1.00 96.44 388 ALA A C 1
ATOM 3001 O O . ALA A 1 388 ? -7.296 -22.055 -16.469 1.00 96.44 388 ALA A O 1
ATOM 3002 N N . ARG A 1 389 ? -5.391 -23.219 -16.286 1.00 96.69 389 ARG A N 1
ATOM 3003 C CA . ARG A 1 389 ? -6.019 -24.514 -16.601 1.00 96.69 389 ARG A CA 1
ATOM 3004 C C . ARG A 1 389 ? -6.958 -24.984 -15.491 1.00 96.69 389 ARG A C 1
ATOM 3006 O O . ARG A 1 389 ? -8.016 -25.531 -15.811 1.00 96.69 389 ARG A O 1
ATOM 3013 N N . ALA A 1 390 ? -6.586 -24.776 -14.229 1.00 96.50 390 ALA A N 1
ATOM 3014 C CA . ALA A 1 390 ? -7.415 -25.113 -13.076 1.00 96.50 390 ALA A CA 1
ATOM 3015 C C . ALA A 1 390 ? -8.701 -24.268 -13.041 1.00 96.50 390 ALA A C 1
ATOM 3017 O O . ALA A 1 390 ? -9.791 -24.831 -12.937 1.00 96.50 390 ALA A O 1
ATOM 3018 N N . GLU A 1 391 ? -8.599 -22.951 -13.240 1.00 95.44 391 GLU A N 1
ATOM 3019 C CA . GLU A 1 391 ? -9.752 -22.042 -13.327 1.00 95.44 391 GLU A CA 1
ATOM 3020 C C . GLU A 1 391 ? -10.690 -22.418 -14.483 1.00 95.44 391 GLU A C 1
ATOM 3022 O O . GLU A 1 391 ? -11.903 -22.538 -14.298 1.00 95.44 391 GLU A O 1
ATOM 3027 N N . ALA A 1 392 ? -10.140 -22.703 -15.669 1.00 94.62 392 ALA A N 1
ATOM 3028 C CA . ALA A 1 392 ? -10.934 -23.137 -16.817 1.00 94.62 392 ALA A CA 1
ATOM 3029 C C . ALA A 1 392 ? -11.644 -24.481 -16.569 1.00 94.62 392 ALA A C 1
ATOM 3031 O O . ALA A 1 392 ? -12.772 -24.690 -17.026 1.00 94.62 392 ALA A O 1
ATOM 3032 N N . ALA A 1 393 ? -11.001 -25.415 -15.860 1.00 96.81 393 ALA A N 1
ATOM 3033 C CA . ALA A 1 393 ? -11.618 -26.681 -15.476 1.00 96.81 393 ALA A CA 1
ATOM 3034 C C . ALA A 1 393 ? -12.755 -26.477 -14.464 1.00 96.81 393 ALA A C 1
ATOM 3036 O O . ALA A 1 393 ? -13.834 -27.042 -14.658 1.00 96.81 393 ALA A O 1
ATOM 3037 N N . ALA A 1 394 ? -12.547 -25.634 -13.449 1.00 94.31 394 ALA A N 1
ATOM 3038 C CA . ALA A 1 394 ? -13.570 -25.275 -12.470 1.00 94.31 394 ALA A CA 1
ATOM 3039 C C . ALA A 1 394 ? -14.791 -24.624 -13.143 1.00 94.31 394 ALA A C 1
ATOM 3041 O O . ALA A 1 394 ? -15.920 -25.063 -12.921 1.00 94.31 394 ALA A O 1
ATOM 3042 N N . GLY A 1 395 ? -14.571 -23.674 -14.060 1.00 92.75 395 GLY A N 1
ATOM 3043 C CA . GLY A 1 395 ? -15.644 -23.032 -14.825 1.00 92.75 395 GLY A CA 1
ATOM 3044 C C . GLY A 1 395 ? -16.466 -24.018 -15.667 1.00 92.75 395 GLY A C 1
ATOM 3045 O O . GLY A 1 395 ? -17.695 -23.948 -15.681 1.00 92.75 395 GLY A O 1
ATOM 3046 N N . ARG A 1 396 ? -15.821 -25.004 -16.315 1.00 95.06 396 ARG A N 1
ATOM 3047 C CA . ARG A 1 396 ? -16.533 -26.071 -17.052 1.00 95.06 396 ARG A CA 1
ATOM 3048 C C . ARG A 1 396 ? -17.376 -26.960 -16.139 1.00 95.06 396 ARG A C 1
ATOM 3050 O O . ARG A 1 396 ? -18.433 -27.422 -16.565 1.00 95.06 396 ARG A O 1
ATOM 3057 N N . MET A 1 397 ? -16.905 -27.242 -14.926 1.00 94.44 397 MET A N 1
ATOM 3058 C CA . MET A 1 397 ? -17.649 -28.052 -13.958 1.00 94.44 397 MET A CA 1
ATOM 3059 C C . MET A 1 397 ? -18.878 -27.308 -13.439 1.00 94.44 397 MET A C 1
ATOM 3061 O O . MET A 1 397 ? -19.957 -27.895 -13.384 1.00 94.44 397 MET A O 1
ATOM 3065 N N . GLU A 1 398 ? -18.746 -26.017 -13.145 1.00 91.19 398 GLU A N 1
ATOM 3066 C CA . GLU A 1 398 ? -19.869 -25.195 -12.691 1.00 91.19 398 GLU A CA 1
ATOM 3067 C C . GLU A 1 398 ? -20.929 -25.024 -13.791 1.00 91.19 398 GLU A C 1
ATOM 3069 O O . GLU A 1 398 ? -22.112 -25.254 -13.552 1.00 91.19 398 GLU A O 1
ATOM 3074 N N . ALA A 1 399 ? -20.507 -24.792 -15.040 1.00 91.75 399 ALA A N 1
ATOM 3075 C CA . ALA A 1 399 ? -21.410 -24.727 -16.193 1.00 91.75 399 ALA A CA 1
ATOM 3076 C C . ALA A 1 399 ? -22.146 -26.051 -16.491 1.00 91.75 399 ALA A C 1
ATOM 3078 O O . ALA A 1 399 ? -23.192 -26.049 -17.137 1.00 91.75 399 ALA A O 1
ATOM 3079 N N . LYS A 1 400 ? -21.601 -27.200 -16.066 1.00 95.31 400 LYS A N 1
ATOM 3080 C CA . LYS A 1 400 ? -22.296 -28.496 -16.156 1.00 95.31 400 LYS A CA 1
ATOM 3081 C C . LYS A 1 400 ? -23.331 -28.673 -15.047 1.00 95.31 400 LYS A C 1
ATOM 3083 O O . LYS A 1 400 ? -24.333 -29.338 -15.294 1.00 95.31 400 LYS A O 1
ATOM 3088 N N . LYS A 1 401 ? -23.098 -28.114 -13.853 1.00 94.06 401 LYS A N 1
ATOM 3089 C CA . LYS A 1 401 ? -24.062 -28.162 -12.743 1.00 94.06 401 LYS A CA 1
ATOM 3090 C C . LYS A 1 401 ? -25.287 -27.304 -13.025 1.00 94.06 401 LYS A C 1
ATOM 3092 O O . LYS A 1 401 ? -26.383 -27.759 -12.763 1.00 94.06 401 LYS A O 1
ATOM 3097 N N . THR A 1 402 ? -25.107 -26.117 -13.602 1.00 92.62 402 THR A N 1
ATOM 3098 C CA . THR A 1 402 ? -26.218 -25.196 -13.904 1.00 92.62 402 THR A CA 1
ATOM 3099 C C . THR A 1 402 ? -27.110 -25.642 -15.066 1.00 92.62 402 THR A C 1
ATOM 3101 O O . THR A 1 402 ? -28.171 -25.065 -15.273 1.00 92.62 402 THR A O 1
ATOM 3104 N N . LYS A 1 403 ? -26.685 -26.646 -15.846 1.00 89.94 403 LYS A N 1
ATOM 3105 C CA . LYS A 1 403 ? -27.464 -27.239 -16.949 1.00 89.94 403 LYS A CA 1
ATOM 3106 C C . LYS A 1 403 ? -28.289 -28.464 -16.542 1.00 89.94 403 LYS A C 1
ATOM 3108 O O . LYS A 1 403 ? -29.031 -28.973 -17.380 1.00 89.94 403 LYS A O 1
ATOM 3113 N N . LYS A 1 404 ? -28.102 -28.972 -15.325 1.00 74.81 404 LYS A N 1
ATOM 3114 C CA . LYS A 1 404 ? -28.949 -30.006 -14.725 1.00 74.81 404 LYS A CA 1
ATOM 3115 C C . LYS A 1 404 ? -29.960 -29.333 -13.817 1.00 74.81 404 LYS A C 1
ATOM 3117 O O . LYS A 1 404 ? -31.078 -29.877 -13.741 1.00 74.81 404 LYS A O 1
#

Foldseek 3Di:
DPPVVLVVLVVDALVRLLVVLVVLCVVLVFDVVQQVPDLLSCGFQAFSQDPVSVVSVVVCVVSVRCLVSPPPPPQFDPLLVCLLVLVLVVNVVVLVVLCPPPLAALLPRPSSSNQQQPQRHSQRAGSLRSNLQNCLVPPDPSNLVSLLVSQQSPRQLCRATSQSDGLCLSQLALSHDPRSLSSNVLSLLQNVQSVQRQFKWAFDDDPPPVRHGFIFGWGGARSVVSWIWTQGNVVSDIDTDHSVRTDGPDDPDQPDLPDPQAQFKKAFDDDPPPVRHRQIFGWHDRDPVVQWIWTQRLVVNDIDTDHSVRIGGDPDDDRSQLRATSQQDGRLLRCLVSLVVVSLCSSCVVVNRDQCRAGSVRDGVQNVLVVDPVSCVRPSVVVSVVVVVVVVVVVVVVVVVVVD

pLDDT: mean 89.72, std 10.16, range [54.09, 98.62]

Sequence (404 aa):
MDTELEKKLLSLDINGQRAEIRSLLLSVETDLDLAADEPYGNADQSIILKSKDRDLCRDLFAIGGDVNATGNAYAFSSFGLNCMAGEFLYVQYWLEEICDGVTQPLSRSGRLRKVLESRETSLRLSPLLLMVSAGKTFPKQQQLRVAKLLLRYGASPDAKDVLGKTVVHYGAGALATPMSMEIADMCIKAAESSDRYGKSAKLEGLEDAAMNGKKGWVGGFDVDSGRRGIYIPELKKEIWVKPSNLRITTKTVEPDPTSNLSGKEAVLEGLKDDKMNGKEGILGKYDPEQERRSIFITELKKQVWAKPVNIRLSKNKPKLTDVKDRFGGVSLHEVVMGNRVDVAEFLLQTHGTSIHTKDADGISPMTMTMGDRILWRTQVGKMISIIARAEAAAGRMEAKKTKK

Organism: NCBI:txid2856